Protein 4UAC (pdb70)

Foldseek 3Di:
DADEAEEEEAPLCCDVVLVNLLQVLVVVLCVVCVVHRHDYDYDHDYLDCVLVQCLVDVLPDGQKYKHFLLSQVSCVVSLFFDFDDDPLLVCLVPFFDPLQQVSQADPRTGTWFFWAKDKKFKKFFQVFDDPVQQQEPVSSLVGAAAEFAQLFLLGVVLLLVLQPWDACVLQEHVVVFTGCADPSNLLSLALVLVQLVRPRYDYAHHQGPRVLQCLLVSSHGMGMGADQCPVSSCVRRPVVGIDIAGHHFYAGPNDTTAGAGEMHGITMGGTPSDPCVVSRSSSRSSCRDPVSSVCCCVSRNGAGRGPVCCPVPCNVPDRRSVRSVCSVVPHHRYHRSPNQVQSSVLRNVLSVLCHVPDDVRQHNVCSNVSSVVSSVSRRVVVD

Nearest PDB structures (foldseek):
  4uac-assembly1_A  TM=1.003E+00  e=2.004E-80  Agathobacter rectalis DSM 17629
  5mkb-assembly1_A  TM=8.792E-01  e=3.839E-31  Lacticaseibacillus casei
  1urs-assembly1_A  TM=8.512E-01  e=1.362E-17  Alicyclobacillus acidocaldarius
  8art-assembly2_B  TM=8.041E-01  e=6.869E-17  Streptomyces scabiei
  8art-assembly1_A  TM=8.027E-01  e=1.468E-15  Streptomyces scabiei

B-factor: mean 18.4, std 10.53, range [5.38, 80.54]

Sequence (383 aa):
GKETITVMGPAEDLDDAQGAWLKTECEAFAKANPDFNIEFKYVTSSESSDAKDVVTKDPKAAADVYMFANDQLEPLIKANAIAKLGGDTAEYVKSSNSEAMAATVTYDGDIYAVPYTSSNTWFMYYDKRVFSEDDVKSLDTMLTKGKVSFPFDNGWYLNAFYAANGCTIFGDGTDKAAGYDFSGDKGTAVTNYIVDLFANPNFVMDNNEGSLGLAGLKDGSINAYFNGNWNYDKVKEALGEENVGVAALPTINIGGKDCQLKAFLGSKAIGVNPNCKNQEVAVKLAAFLGSEDAQLAHFKLRGQAPVNKDLATNEEVAADPVAAAMAKVSSSDCSVAQPIIDMSGYWDAATPFGDAFQNGAEGQITKDNAAQKTEDFNTQLNDSLK

CATH classification: 3.40.190.10 (+1 more: 3.40.190.10)

Radius of gyration: 21.04 Å; Cα contacts (8 Å, |Δi|>4): 763; chains: 1; bounding box: 51×55×41 Å

Structure (mmCIF, N/CA/C/O backbone):
data_4UAC
#
_entry.id   4UAC
#
_cell.length_a   99.805
_cell.length_b   110.408
_cell.length_c   38.473
_cell.angle_alpha   90.00
_cell.angle_beta   90.00
_cell.angle_gamma   90.00
#
_symmetry.space_group_name_H-M   'P 21 21 2'
#
loop_
_entity.id
_entity.type
_entity.pdbx_description
1 polymer 'Carbohydrate ABC transporter substrate-binding protein, CUT1 family (TC 3.A.1.1.-)'
2 branched 4,6-dideoxy-4-{[(1S,4R,5S,6S)-4,5,6-trihydroxy-3-(hydroxymethyl)cyclohex-2-en-1-yl]amino}-alpha-D-glucopyranose-(1-4)-alpha-D-glucopyranose-(1-4)-alpha-D-glucopyranose
3 non-polymer DI(HYDROXYETHYL)ETHER
4 non-polymer 1,2-ETHANEDIOL
5 water water
#
loop_
_atom_site.group_PDB
_atom_site.id
_atom_site.type_symbol
_atom_site.label_atom_id
_atom_site.label_alt_id
_atom_site.label_comp_id
_atom_site.label_asym_id
_atom_site.label_entity_id
_atom_site.label_seq_id
_atom_site.pdbx_PDB_ins_code
_atom_site.Cartn_x
_atom_site.Cartn_y
_atom_site.Cartn_z
_atom_site.occupancy
_atom_site.B_iso_or_equiv
_atom_site.auth_seq_id
_atom_site.auth_comp_id
_atom_site.auth_asym_id
_atom_site.auth_atom_id
_atom_site.pdbx_PDB_model_num
ATOM 1 N N . GLY A 1 18 ? 52.319 90.291 39.803 1.00 55.98 40 GLY A N 1
ATOM 2 C CA . GLY A 1 18 ? 51.054 89.796 40.319 1.00 61.86 40 GLY A CA 1
ATOM 3 C C . GLY A 1 18 ? 50.146 89.275 39.218 1.00 33.68 40 GLY A C 1
ATOM 4 O O . GLY A 1 18 ? 49.271 89.988 38.714 1.00 34.19 40 GLY A O 1
ATOM 7 N N . LYS A 1 19 ? 50.361 88.018 38.852 1.00 37.90 41 LYS A N 1
ATOM 8 C CA . LYS A 1 19 ? 49.602 87.395 37.782 1.00 30.23 41 LYS A CA 1
ATOM 9 C C . LYS A 1 19 ? 48.154 87.170 38.175 1.00 31.76 41 LYS A C 1
ATOM 10 O O . LYS A 1 19 ? 47.844 86.810 39.314 1.00 31.38 41 LYS A O 1
ATOM 29 N N . GLU A 1 20 ? 47.264 87.416 37.222 1.00 25.21 42 GLU A N 1
ATOM 30 C CA . GLU A 1 20 ? 45.857 87.087 37.391 1.00 23.37 42 GLU A CA 1
ATOM 31 C C . GLU A 1 20 ? 45.643 85.674 36.896 1.00 18.64 42 GLU A C 1
ATOM 32 O O . GLU A 1 20 ? 46.196 85.291 35.865 1.00 19.63 42 GLU A O 1
ATOM 44 N N . THR A 1 21 ? 44.856 84.898 37.627 1.00 20.15 43 THR A N 1
ATOM 45 C CA . THR A 1 21 ? 44.589 83.519 37.243 1.00 18.67 43 THR A CA 1
ATOM 46 C C . THR A 1 21 ? 43.375 83.464 36.328 1.00 15.25 43 THR A C 1
ATOM 47 O O . THR A 1 21 ? 42.332 84.024 36.637 1.00 18.37 43 THR A O 1
ATOM 58 N N . ILE A 1 22 ? 43.544 82.800 35.188 1.00 14.13 44 ILE A N 1
ATOM 59 C CA . ILE A 1 22 ? 42.432 82.507 34.289 1.00 13.97 44 ILE A CA 1
ATOM 60 C C . ILE A 1 22 ? 42.179 81.015 34.374 1.00 9.13 44 ILE A C 1
ATOM 61 O O . ILE A 1 22 ? 43.076 80.218 34.150 1.00 11.67 44 ILE A O 1
ATOM 77 N N . THR A 1 23 ? 40.951 80.648 34.740 1.00 11.10 45 THR A N 1
ATOM 78 C CA . THR A 1 23 ? 40.590 79.248 34.890 1.00 11.70 45 THR A CA 1
ATOM 79 C C . THR A 1 23 ? 39.876 78.761 33.624 1.00 10.65 45 THR A C 1
ATOM 80 O O . THR A 1 23 ? 38.880 79.347 33.201 1.00 11.10 45 THR A O 1
ATOM 91 N N . VAL A 1 24 ? 40.403 77.687 33.065 1.00 11.14 46 VAL A N 1
ATOM 92 C CA . VAL A 1 24 ? 39.978 77.184 31.753 1.00 10.56 46 VAL A CA 1
ATOM 93 C C . VAL A 1 24 ? 39.554 75.729 31.861 1.00 11.39 46 VAL A C 1
ATOM 94 O O . VAL A 1 24 ? 40.264 74.908 32.449 1.00 12.91 46 VAL A O 1
ATOM 107 N N . MET A 1 25 ? 38.409 75.403 31.270 1.00 10.13 47 MET A N 1
ATOM 108 C CA . MET A 1 25 ? 37.828 74.065 31.358 1.00 10.80 47 MET A CA 1
ATOM 109 C C . MET A 1 25 ? 37.720 73.380 29.990 1.00 11.66 47 MET A C 1
ATOM 110 O O . MET A 1 25 ? 37.181 73.955 29.027 1.00 10.54 47 MET A O 1
ATOM 124 N N . GLY A 1 2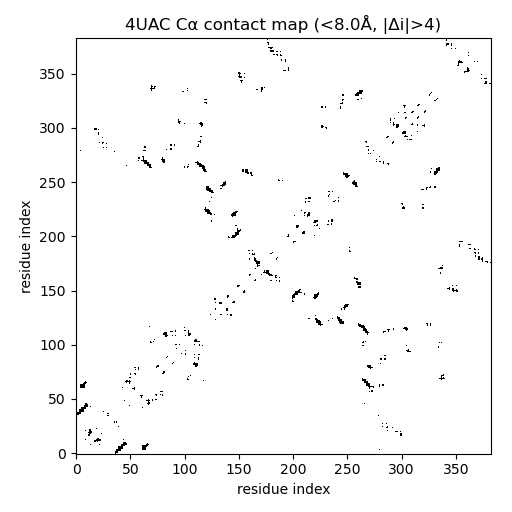6 ? 38.223 72.153 29.928 1.00 10.44 48 GLY A N 1
ATOM 125 C CA . GLY A 1 26 ? 38.167 71.324 28.736 1.00 10.58 48 GLY A CA 1
ATOM 126 C C . GLY A 1 26 ? 38.351 69.858 29.037 1.00 12.77 48 GLY A C 1
ATOM 127 O O . GLY A 1 26 ? 38.582 69.475 30.182 1.00 12.61 48 GLY A O 1
ATOM 131 N N . PRO A 1 27 ? 38.245 69.017 28.020 1.00 8.94 49 PRO A N 1
ATOM 132 C CA . PRO A 1 27 ? 38.230 67.579 28.299 1.00 9.25 49 PRO A CA 1
ATOM 133 C C . PRO A 1 27 ? 39.607 67.022 28.611 1.00 11.06 49 PRO A C 1
ATOM 134 O O . PRO A 1 27 ? 40.615 67.619 28.257 1.00 11.03 49 PRO A O 1
ATOM 145 N N . ALA A 1 28 ? 39.624 65.872 29.284 1.00 11.60 50 ALA A N 1
ATOM 146 C CA . ALA A 1 28 ? 40.861 65.244 29.736 1.00 12.72 50 ALA A CA 1
ATOM 147 C C . ALA A 1 28 ? 41.887 65.112 28.619 1.00 12.04 50 ALA A C 1
ATOM 148 O O . ALA A 1 28 ? 43.086 65.358 28.834 1.00 13.51 50 ALA A O 1
ATOM 155 N N . GLU A 1 29 ? 41.417 64.740 27.431 1.00 13.26 51 GLU A N 1
ATOM 156 C CA . GLU A 1 29 ? 42.300 64.513 26.297 1.00 12.13 51 GLU A CA 1
ATOM 157 C C . GLU A 1 29 ? 43.056 65.774 25.881 1.00 15.67 51 GLU A C 1
ATOM 158 O O . GLU A 1 29 ? 44.161 65.683 25.369 1.00 13.39 51 GLU A O 1
ATOM 170 N N . ASP A 1 30 ? 42.470 66.943 26.102 1.00 11.02 52 ASP A N 1
ATOM 171 C CA . ASP A 1 30 ? 43.120 68.208 25.750 1.00 9.96 52 ASP A CA 1
ATOM 172 C C . ASP A 1 30 ? 44.072 68.675 26.846 1.00 11.39 52 ASP A C 1
ATOM 173 O O . ASP A 1 30 ? 44.788 69.661 26.664 1.00 11.92 52 ASP A O 1
ATOM 182 N N . LEU A 1 31 ? 44.066 67.970 27.976 1.00 15.08 53 LEU A N 1
ATOM 183 C CA . LEU A 1 31 ? 44.933 68.308 29.106 1.00 14.23 53 LEU A CA 1
ATOM 184 C C . LEU A 1 31 ? 45.980 67.220 29.345 1.00 15.20 53 LEU A C 1
ATOM 185 O O . LEU A 1 31 ? 46.783 67.335 30.270 1.00 18.95 53 LEU A O 1
ATOM 201 N N . ASP A 1 32 ? 45.983 66.207 28.492 1.00 15.04 54 ASP A N 1
ATOM 202 C CA . ASP A 1 32 ? 46.848 65.027 28.649 1.00 14.78 54 ASP A CA 1
ATOM 203 C C . ASP A 1 32 ? 48.165 65.237 27.903 1.00 15.15 54 ASP A C 1
ATOM 204 O O . ASP A 1 32 ? 48.178 65.360 26.675 1.00 17.59 54 ASP A O 1
ATOM 213 N N . ASP A 1 33 ? 49.279 65.269 28.636 1.00 20.50 55 ASP A N 1
ATOM 214 C CA . ASP A 1 33 ? 50.578 65.471 27.994 1.00 22.23 55 ASP A CA 1
ATOM 215 C C . ASP A 1 33 ? 50.853 64.422 26.930 1.00 21.30 55 ASP A C 1
ATOM 216 O O . ASP A 1 33 ? 51.530 64.689 25.932 1.00 22.92 55 ASP A O 1
ATOM 225 N N . ALA A 1 34 ? 50.329 63.219 27.134 1.00 18.40 56 ALA A N 1
ATOM 226 C CA . ALA A 1 34 ? 50.562 62.139 26.201 1.00 23.62 56 ALA A CA 1
ATOM 227 C C . ALA A 1 34 ? 49.922 62.425 24.855 1.00 24.60 56 ALA A C 1
ATOM 228 O O . ALA A 1 34 ? 50.298 61.831 23.863 1.00 27.45 56 ALA A O 1
ATOM 235 N N . GLN A 1 35 ? 48.955 63.345 24.837 1.00 19.06 57 GLN A N 1
ATOM 236 C CA . GLN A 1 35 ? 48.278 63.750 23.607 1.00 24.43 57 GLN A CA 1
ATOM 237 C C . GLN A 1 35 ? 48.610 65.203 23.249 1.00 18.30 57 GLN A C 1
ATOM 238 O O . GLN A 1 35 ? 47.887 65.848 22.480 1.00 16.92 57 GLN A O 1
ATOM 252 N N . GLY A 1 36 ? 49.717 65.702 23.784 1.00 18.70 58 GLY A N 1
ATOM 253 C CA . GLY A 1 36 ? 50.208 67.036 23.467 1.00 18.17 58 GLY A CA 1
ATOM 254 C C . GLY A 1 36 ? 49.568 68.167 24.258 1.00 15.40 58 GLY A C 1
ATOM 255 O O . GLY A 1 36 ? 49.885 69.340 24.023 1.00 16.61 58 GLY A O 1
ATOM 259 N N . ALA A 1 37 ? 48.685 67.799 25.193 1.00 12.84 59 ALA A N 1
ATOM 260 C CA . ALA A 1 37 ? 47.947 68.723 26.048 1.00 13.19 59 ALA A CA 1
ATOM 261 C C . ALA A 1 37 ? 47.593 70.006 25.310 1.00 10.13 59 ALA A C 1
ATOM 262 O O . ALA A 1 37 ? 48.019 71.105 25.684 1.00 12.89 59 ALA A O 1
ATOM 269 N N . TRP A 1 38 ? 46.811 69.834 24.256 1.00 13.06 60 TRP A N 1
ATOM 270 C CA . TRP A 1 38 ? 46.440 70.934 23.380 1.00 12.22 60 TRP A CA 1
ATOM 271 C C . TRP A 1 38 ? 45.981 72.185 24.103 1.00 10.17 60 TRP A C 1
ATOM 272 O O . TRP A 1 38 ? 46.373 73.296 23.753 1.00 11.77 60 TRP A O 1
ATOM 293 N N . LEU A 1 39 ? 45.118 72.022 25.098 1.00 10.83 61 LEU A N 1
ATOM 294 C CA . LEU A 1 39 ? 44.528 73.193 25.7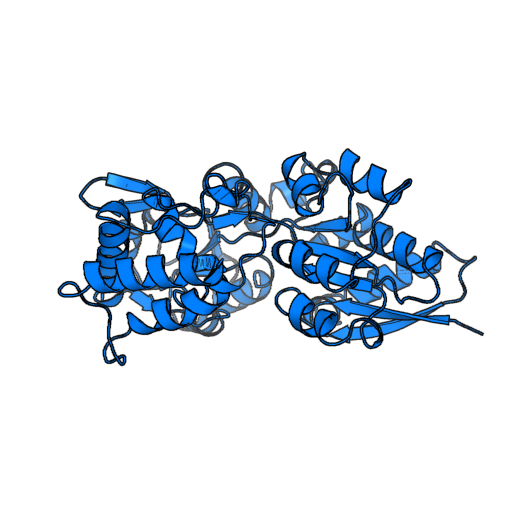27 1.00 9.65 61 LEU A CA 1
ATOM 295 C C . LEU A 1 39 ? 45.570 73.994 26.504 1.00 11.28 61 LEU A C 1
ATOM 296 O O . LEU A 1 39 ? 45.582 75.219 26.446 1.00 10.95 61 LEU A O 1
ATOM 312 N N . LYS A 1 40 ? 46.451 73.307 27.221 1.00 13.77 62 LYS A N 1
ATOM 313 C CA . LYS A 1 40 ? 47.541 73.977 27.933 1.00 11.25 62 LYS A CA 1
ATOM 314 C C . LYS A 1 40 ? 48.498 74.635 26.936 1.00 10.87 62 LYS A C 1
ATOM 315 O O . LYS A 1 40 ? 48.901 75.799 27.107 1.00 12.13 62 LYS A O 1
ATOM 334 N N . THR A 1 41 ? 48.838 73.881 25.907 1.00 11.73 63 THR A N 1
ATOM 335 C CA . THR A 1 41 ? 49.745 74.343 24.848 1.00 11.85 63 THR A CA 1
ATOM 336 C C . THR A 1 41 ? 49.221 75.634 24.225 1.00 12.94 63 THR A C 1
ATOM 337 O O . THR A 1 41 ? 49.968 76.614 24.076 1.00 13.61 63 THR A O 1
ATOM 348 N N . GLU A 1 42 ? 47.930 75.667 23.905 1.00 11.49 64 GLU A N 1
ATOM 349 C CA . GLU A 1 42 ? 47.374 76.858 23.290 1.00 8.68 64 GLU A CA 1
ATOM 350 C C . GLU A 1 42 ? 47.209 78.023 24.287 1.00 10.80 64 GLU A C 1
ATOM 351 O O . GLU A 1 42 ? 47.421 79.182 23.916 1.00 12.86 64 GLU A O 1
ATOM 363 N N . CYS A 1 43 ? 46.860 77.737 25.547 1.00 11.21 65 CYS A N 1
ATOM 364 C CA . CYS A 1 43 ? 46.814 78.802 26.538 1.00 11.01 65 CYS A CA 1
ATOM 365 C C . CYS A 1 43 ? 48.199 79.444 26.699 1.00 10.37 65 CYS A C 1
ATOM 366 O O . CYS A 1 43 ? 48.305 80.669 26.782 1.00 12.47 65 CYS A O 1
ATOM 374 N N . GLU A 1 44 ? 49.245 78.624 26.716 1.00 14.30 66 GLU A N 1
ATOM 375 C CA . GLU A 1 44 ? 50.598 79.165 26.856 1.00 14.13 66 GLU A CA 1
ATOM 376 C C . GLU A 1 44 ? 50.980 79.985 25.630 1.00 16.02 66 GLU A C 1
ATOM 377 O O . GLU A 1 44 ? 51.588 81.057 25.752 1.00 15.41 66 GLU A O 1
ATOM 389 N N . ALA A 1 45 ? 50.616 79.497 24.453 1.00 12.26 67 ALA A N 1
ATOM 390 C CA . ALA A 1 45 ? 50.862 80.258 23.218 1.00 14.15 67 ALA A CA 1
ATOM 391 C C . ALA A 1 45 ? 50.146 81.609 23.243 1.00 16.64 67 ALA A C 1
ATOM 392 O O . ALA A 1 45 ? 50.690 82.639 22.834 1.00 13.53 67 ALA A O 1
ATOM 399 N N . PHE A 1 46 ? 48.904 81.608 23.717 1.00 14.38 68 PHE A N 1
ATOM 400 C CA . PHE A 1 46 ? 48.155 82.841 23.892 1.00 11.40 68 PHE A CA 1
ATOM 401 C C . PHE A 1 46 ? 48.887 83.830 24.792 1.00 11.36 68 PHE A C 1
ATOM 402 O O . PHE A 1 46 ? 49.031 85.005 24.459 1.00 14.10 68 PHE A O 1
ATOM 419 N N . ALA A 1 47 ? 49.375 83.344 25.926 1.00 12.10 69 ALA A N 1
ATOM 420 C CA . ALA A 1 47 ? 50.079 84.217 26.855 1.00 13.55 69 ALA A CA 1
ATOM 421 C C . ALA A 1 47 ? 51.326 84.797 26.194 1.00 13.63 69 ALA A C 1
ATOM 422 O O . ALA A 1 47 ? 51.600 86.001 26.335 1.00 15.19 69 ALA A O 1
ATOM 429 N N . LYS A 1 48 ? 52.044 83.964 25.445 1.00 13.55 70 LYS A N 1
ATOM 430 C CA . LYS A 1 48 ? 53.296 84.400 24.811 1.00 13.01 70 LYS A CA 1
ATOM 431 C C . LYS A 1 48 ? 53.026 85.476 23.774 1.00 14.33 70 LYS A C 1
ATOM 432 O O . LYS A 1 48 ? 53.818 86.416 23.597 1.00 14.84 70 LYS A O 1
ATOM 451 N N . ALA A 1 49 ? 51.894 85.354 23.096 1.00 13.44 71 ALA A N 1
ATOM 452 C CA . ALA A 1 49 ? 51.487 86.332 22.089 1.00 12.27 71 ALA A CA 1
ATOM 453 C C . ALA A 1 49 ? 50.934 87.635 22.647 1.00 14.34 71 ALA A C 1
ATOM 454 O O . ALA A 1 49 ? 50.766 88.609 21.900 1.00 16.74 71 ALA A O 1
ATOM 461 N N . ASN A 1 50 ? 50.638 87.655 23.948 1.00 14.89 72 ASN A N 1
ATOM 462 C CA . ASN A 1 50 ? 50.024 88.794 24.607 1.00 13.66 72 ASN A CA 1
ATOM 463 C C . ASN A 1 50 ? 50.792 89.196 25.864 1.00 15.58 72 ASN A C 1
ATOM 464 O O . ASN A 1 50 ? 50.315 89.064 26.975 1.00 14.87 72 ASN A O 1
ATOM 475 N N . PRO A 1 51 ? 52.012 89.705 25.678 1.00 13.99 73 PRO A N 1
ATOM 476 C CA . PRO A 1 51 ? 52.849 90.082 26.823 1.00 17.00 73 PRO A CA 1
ATOM 477 C C . PRO A 1 51 ? 52.249 91.178 27.705 1.00 15.74 73 PRO A C 1
ATOM 478 O O . PRO A 1 51 ? 52.657 91.318 28.858 1.00 19.13 73 PRO A O 1
ATOM 489 N N . ASP A 1 52 ? 51.300 91.936 27.179 1.00 17.28 74 ASP A N 1
ATOM 490 C CA . ASP A 1 52 ? 50.641 92.975 27.963 1.00 17.58 74 ASP A CA 1
ATOM 491 C C . ASP A 1 52 ? 49.756 92.385 29.043 1.00 19.26 74 ASP A C 1
ATOM 492 O O . ASP A 1 52 ? 49.391 93.073 30.000 1.00 23.42 74 ASP A O 1
ATOM 501 N N . PHE A 1 53 ? 49.391 91.117 28.883 1.00 17.05 75 PHE A N 1
ATOM 502 C CA . PHE A 1 53 ? 48.629 90.416 29.906 1.00 20.35 75 PHE A CA 1
ATOM 503 C C . PHE A 1 53 ? 49.566 89.726 30.892 1.00 23.00 75 PHE A C 1
ATOM 504 O O . PHE A 1 53 ? 50.545 89.082 30.511 1.00 25.17 75 PHE A O 1
ATOM 521 N N . ASN A 1 54 ? 49.250 89.869 32.169 1.00 19.50 76 ASN A N 1
ATOM 522 C CA . ASN A 1 54 ? 50.007 89.227 33.223 1.00 20.59 76 ASN A CA 1
ATOM 523 C C . ASN A 1 54 ? 49.133 88.147 33.832 1.00 19.12 76 ASN A C 1
ATOM 524 O O . ASN A 1 54 ? 48.419 88.381 34.811 1.00 22.15 76 ASN A O 1
ATOM 535 N N . ILE A 1 55 ? 49.180 86.966 33.229 1.00 21.12 77 ILE A N 1
ATOM 536 C CA . ILE A 1 55 ? 48.231 85.910 33.570 1.00 21.63 77 ILE A CA 1
ATOM 537 C C . ILE A 1 55 ? 48.903 84.576 33.781 1.00 18.21 77 ILE A C 1
ATOM 538 O O . ILE A 1 55 ? 50.005 84.321 33.282 1.00 21.94 77 ILE A O 1
ATOM 554 N N . GLU A 1 56 ? 48.228 83.716 34.533 1.00 15.74 78 GLU A N 1
ATOM 555 C CA . GLU A 1 56 ? 48.585 82.318 34.575 1.00 21.20 78 GLU A CA 1
ATOM 556 C C . GLU A 1 56 ? 47.290 81.542 34.479 1.00 14.87 78 GLU A C 1
ATOM 557 O O . GLU A 1 56 ? 46.208 82.124 34.586 1.00 20.37 78 GLU A O 1
ATOM 569 N N . PHE A 1 57 ? 47.421 80.242 34.297 1.00 14.25 79 PHE A N 1
ATOM 570 C CA . PHE A 1 57 ? 46.279 79.377 34.022 1.00 13.68 79 PHE A CA 1
ATOM 571 C C . PHE A 1 57 ? 46.090 78.291 35.043 1.00 15.98 79 PHE A C 1
ATOM 572 O O . PHE A 1 57 ? 47.059 77.700 35.532 1.00 17.65 79 PHE A O 1
ATOM 589 N N . LYS A 1 58 ? 44.825 78.012 35.347 1.00 14.28 80 LYS A N 1
ATOM 590 C CA . LYS A 1 58 ? 44.445 76.822 36.093 1.00 16.41 80 LYS A CA 1
ATOM 591 C C . LYS A 1 58 ? 43.431 76.099 35.232 1.00 16.73 80 LYS A C 1
ATOM 592 O O . LYS A 1 58 ? 42.640 76.746 34.550 1.00 15.32 80 LYS A O 1
ATOM 611 N N . TYR A 1 59 ? 43.458 74.777 35.277 1.00 16.13 81 TYR A N 1
ATOM 612 C CA . TYR A 1 59 ? 42.647 73.962 34.386 1.00 12.53 81 TYR A CA 1
ATOM 613 C C . TYR A 1 59 ? 41.654 73.078 35.116 1.00 20.10 81 TYR A C 1
ATOM 614 O O . TYR A 1 59 ? 41.994 72.433 36.101 1.00 18.74 81 TYR A O 1
ATOM 632 N N . VAL A 1 60 ? 40.427 73.036 34.605 1.00 15.65 82 VAL A N 1
ATOM 633 C CA . VAL A 1 60 ? 39.392 72.162 35.142 1.00 13.87 82 VAL A CA 1
ATOM 634 C C . VAL A 1 60 ? 38.977 71.147 34.080 1.00 16.52 82 VAL A C 1
ATOM 635 O O . VAL A 1 60 ? 38.501 71.519 33.008 1.00 12.85 82 VAL A O 1
ATOM 648 N N . THR A 1 61 ? 39.164 69.866 34.382 1.00 30.00 83 THR A N 1
ATOM 649 C CA . THR A 1 61 ? 38.871 68.801 33.427 1.00 30.00 83 THR A CA 1
ATOM 650 C C . THR A 1 61 ? 37.391 68.426 33.398 1.00 30.00 83 THR A C 1
ATOM 651 O O . THR A 1 61 ? 36.823 68.016 34.411 1.00 30.00 83 THR A O 1
ATOM 655 N N . SER A 1 62 ? 36.775 68.567 32.228 1.00 11.73 84 SER A N 1
ATOM 656 C CA . SER A 1 62 ? 35.380 68.208 32.047 1.00 11.97 84 SER A CA 1
ATOM 657 C C . SER A 1 62 ? 35.081 68.015 30.573 1.00 12.34 84 SER A C 1
ATOM 658 O O . SER A 1 62 ? 35.510 68.814 29.739 1.00 10.38 84 SER A O 1
ATOM 666 N N . SER A 1 63 ? 34.368 66.944 30.250 1.00 11.71 85 SER A N 1
ATOM 667 C CA . SER A 1 63 ? 33.898 66.709 28.894 1.00 11.35 85 SER A CA 1
ATOM 668 C C . SER A 1 63 ? 33.011 67.846 28.429 1.00 9.44 85 SER A C 1
ATOM 669 O O . SER A 1 63 ? 32.198 68.363 29.192 1.00 9.30 85 SER A O 1
ATOM 677 N N . GLU A 1 64 ? 33.122 68.204 27.155 1.00 10.27 86 GLU A N 1
ATOM 678 C CA . GLU A 1 64 ? 32.175 69.154 26.584 1.00 9.62 86 GLU A CA 1
ATOM 679 C C . GLU A 1 64 ? 30.705 68.718 26.744 1.00 8.44 86 GLU A C 1
ATOM 680 O O . GLU A 1 64 ? 29.805 69.569 26.773 1.00 9.75 86 GLU A O 1
ATOM 692 N N . SER A 1 65 ? 30.465 67.413 26.816 1.00 9.43 87 SER A N 1
ATOM 693 C CA A SER A 1 65 ? 29.127 66.848 26.975 0.31 10.17 87 SER A CA 1
ATOM 694 C CA B SER A 1 65 ? 29.112 66.885 26.958 0.69 10.16 87 SER A CA 1
ATOM 695 C C . SER A 1 65 ? 28.492 67.215 28.310 1.00 10.02 87 SER A C 1
ATOM 696 O O . SER A 1 65 ? 27.279 67.248 28.438 1.00 10.98 87 SER A O 1
ATOM 711 N N . ASP A 1 66 ? 29.344 67.488 29.290 1.00 9.92 88 ASP A N 1
ATOM 712 C CA . ASP A 1 66 ? 28.945 67.753 30.673 1.00 9.98 88 ASP A CA 1
ATOM 713 C C . ASP A 1 66 ? 29.017 69.236 31.034 1.00 13.35 88 ASP A C 1
ATOM 714 O O . ASP A 1 66 ? 28.678 69.618 32.149 1.00 11.81 88 ASP A O 1
ATOM 723 N N . ALA A 1 67 ? 29.452 70.086 30.104 1.00 13.43 89 ALA A N 1
ATOM 724 C CA . ALA A 1 67 ? 29.695 71.485 30.445 1.00 14.14 89 ALA A CA 1
ATOM 725 C C . ALA A 1 67 ? 28.477 72.234 30.957 1.00 15.71 89 ALA A C 1
ATOM 726 O O . ALA A 1 67 ? 28.594 73.008 31.909 1.00 18.54 89 ALA A O 1
ATOM 733 N N . LYS A 1 68 ? 27.315 72.019 30.360 1.00 13.63 90 LYS A N 1
ATOM 734 C CA . LYS A 1 68 ? 26.088 72.653 30.811 1.00 18.05 90 LYS A CA 1
ATOM 735 C C . LYS A 1 68 ? 25.858 72.348 32.286 1.00 18.35 90 LYS A C 1
ATOM 736 O O . LYS A 1 68 ? 25.589 73.260 33.075 1.00 17.65 90 LYS A O 1
ATOM 755 N N . ASP A 1 69 ? 25.948 71.075 32.650 1.00 16.43 91 ASP A N 1
ATOM 756 C CA . ASP A 1 69 ? 25.691 70.662 34.026 1.00 16.83 91 ASP A CA 1
ATOM 757 C C . ASP A 1 69 ? 26.673 71.332 34.997 1.00 14.93 91 ASP A C 1
ATOM 758 O O . ASP A 1 69 ? 26.286 71.849 36.056 1.00 16.13 91 ASP A O 1
ATOM 767 N N . VAL A 1 70 ? 27.942 71.330 34.630 1.00 10.45 92 VAL A N 1
ATOM 768 C CA . VAL A 1 70 ? 28.979 71.893 35.488 1.00 11.04 92 VAL A CA 1
ATOM 769 C C . VAL A 1 70 ? 28.800 73.399 35.643 1.00 16.64 92 VAL A C 1
ATOM 770 O O . VAL A 1 70 ? 28.845 73.933 36.751 1.00 16.59 92 VAL A O 1
ATOM 783 N N . VAL A 1 71 ? 28.602 74.118 34.566 1.00 12.99 93 VAL A N 1
ATOM 784 C CA . VAL A 1 71 ? 28.508 75.541 34.632 1.00 11.36 93 VAL A CA 1
ATOM 785 C C . VAL A 1 71 ? 27.164 76.081 35.182 1.00 15.71 93 VAL A C 1
ATOM 786 O O . VAL A 1 71 ? 27.160 76.955 35.992 1.00 16.22 93 VAL A O 1
ATOM 799 N N . THR A 1 72 ? 26.051 75.582 34.676 1.00 30.00 94 THR A N 1
ATOM 800 C CA . THR A 1 72 ? 24.767 76.154 35.026 1.00 30.00 94 THR A CA 1
ATOM 801 C C . THR A 1 72 ? 24.403 75.940 36.493 1.00 30.00 94 THR A C 1
ATOM 802 O O . THR A 1 72 ? 23.658 76.672 37.038 1.00 30.00 94 THR A O 1
ATOM 806 N N . LYS A 1 73 ? 24.963 74.925 37.078 1.00 18.24 95 LYS A N 1
ATOM 807 C CA . LYS A 1 73 ? 24.710 74.673 38.497 1.00 24.91 95 LYS A CA 1
ATOM 808 C C . LYS A 1 73 ? 25.055 75.912 39.334 1.00 24.37 95 LYS A C 1
ATOM 809 O O . LYS A 1 73 ? 24.379 76.225 40.310 1.00 22.36 95 LYS A O 1
ATOM 828 N N . ASP A 1 74 ? 26.087 76.635 38.909 1.00 19.81 96 ASP A N 1
ATOM 829 C CA . ASP A 1 74 ? 26.615 77.775 39.651 1.00 17.54 96 ASP A CA 1
ATOM 830 C C . ASP A 1 74 ? 27.625 78.491 38.779 1.00 13.36 96 ASP A C 1
ATOM 831 O O . ASP A 1 74 ? 28.802 78.204 38.847 1.00 14.27 96 ASP A O 1
ATOM 840 N N . PRO A 1 75 ? 27.156 79.408 37.929 1.00 12.52 97 PRO A N 1
ATOM 841 C CA . PRO A 1 75 ? 28.132 79.983 36.989 1.00 12.42 97 PRO A CA 1
ATOM 842 C C . PRO A 1 75 ? 29.285 80.755 37.645 1.00 13.40 97 PRO A C 1
ATOM 843 O O . PRO A 1 75 ? 30.423 80.716 37.194 1.00 15.05 97 PRO A O 1
ATOM 854 N N . LYS A 1 76 ? 28.990 81.428 38.745 1.00 14.30 98 LYS A N 1
ATOM 855 C CA . LYS A 1 76 ? 30.016 82.198 39.417 1.00 13.13 98 LYS A CA 1
ATOM 856 C C . LYS A 1 76 ? 31.119 81.305 39.976 1.00 13.31 98 LYS A C 1
ATOM 857 O O . LYS A 1 76 ? 32.251 81.747 40.158 1.00 17.74 98 LYS A O 1
ATOM 876 N N . ALA A 1 77 ? 30.804 80.042 40.229 1.00 13.30 99 ALA A N 1
ATOM 877 C CA . ALA A 1 77 ? 31.785 79.082 40.737 1.00 16.02 99 ALA A CA 1
ATOM 878 C C . ALA A 1 77 ? 32.570 78.385 39.629 1.00 20.66 99 ALA A C 1
ATOM 879 O O . ALA A 1 77 ? 33.514 77.631 39.891 1.00 19.57 99 ALA A O 1
ATOM 886 N N . ALA A 1 78 ? 32.171 78.631 38.386 1.00 14.02 100 ALA A N 1
ATOM 887 C CA . ALA A 1 78 ? 32.695 77.888 37.251 1.00 13.65 100 ALA A CA 1
ATOM 888 C C . ALA A 1 78 ? 33.876 78.571 36.575 1.00 15.98 100 ALA A C 1
ATOM 889 O O . ALA A 1 78 ? 34.164 79.729 36.828 1.00 14.72 100 ALA A O 1
ATOM 896 N N . ALA A 1 79 ? 34.539 77.824 35.705 1.00 11.04 101 ALA A N 1
ATOM 897 C CA . ALA A 1 79 ? 35.692 78.327 34.952 1.00 12.60 101 ALA A CA 1
ATOM 898 C C . ALA A 1 79 ? 35.367 79.587 34.156 1.00 10.64 101 ALA A C 1
ATOM 899 O O . ALA A 1 79 ? 34.223 79.833 33.784 1.00 10.51 101 ALA A O 1
ATOM 906 N N . ASP A 1 80 ? 36.394 80.398 33.922 1.00 10.14 102 ASP A N 1
ATOM 907 C CA . ASP A 1 80 ? 36.265 81.652 33.190 1.00 9.62 102 ASP A CA 1
ATOM 908 C C . ASP A 1 80 ? 36.024 81.440 31.698 1.00 9.39 102 ASP A C 1
ATOM 909 O O . ASP A 1 80 ? 35.333 82.220 31.049 1.00 10.66 102 ASP A O 1
ATOM 918 N N . VAL A 1 81 ? 36.670 80.412 31.187 1.00 9.14 103 VAL A N 1
ATOM 919 C CA . VAL A 1 81 ? 36.630 80.059 29.767 1.00 9.58 103 VAL A CA 1
ATOM 920 C C . VAL A 1 81 ? 36.429 78.544 29.673 1.00 9.77 103 VAL A C 1
ATOM 921 O O . VAL A 1 81 ? 37.115 77.786 30.351 1.00 11.89 103 VAL A O 1
ATOM 934 N N . TYR A 1 82 ? 35.492 78.089 28.841 1.00 7.46 104 TYR A N 1
ATOM 935 C CA . TYR A 1 82 ? 35.186 76.663 28.813 1.00 7.37 104 TYR A CA 1
ATOM 936 C C . TYR A 1 82 ? 34.762 76.128 27.447 1.00 8.38 104 TYR A C 1
ATOM 937 O O . TYR A 1 82 ? 34.235 76.856 26.597 1.00 8.41 104 TYR A O 1
ATOM 955 N N . MET A 1 83 ? 35.020 74.841 27.263 1.00 8.40 105 MET A N 1
ATOM 956 C CA . MET A 1 83 ? 34.718 74.135 26.030 1.00 7.55 105 MET A CA 1
ATOM 957 C C . MET A 1 83 ? 33.423 73.346 26.186 1.00 8.42 105 MET A C 1
ATOM 958 O O . MET A 1 83 ? 33.308 72.517 27.103 1.00 10.86 105 MET A O 1
ATOM 972 N N . PHE A 1 84 ? 32.458 73.574 25.286 1.00 6.44 106 PHE A N 1
ATOM 973 C CA . PHE A 1 84 ? 31.136 72.996 25.432 1.00 5.38 106 PHE A CA 1
ATOM 974 C C . PHE A 1 84 ? 30.551 72.582 24.086 1.00 7.16 106 PHE A C 1
ATOM 975 O O . PHE A 1 84 ? 31.068 72.962 23.043 1.00 8.92 106 PHE A O 1
ATOM 992 N N . ALA A 1 85 ? 29.461 71.828 24.129 1.00 6.04 107 ALA A N 1
ATOM 993 C CA . ALA A 1 85 ? 28.727 71.412 22.930 1.00 7.19 107 ALA A CA 1
ATOM 994 C C . ALA A 1 85 ? 27.566 72.348 22.685 1.00 8.23 107 ALA A C 1
ATOM 995 O O . ALA A 1 85 ? 26.843 72.706 23.592 1.00 8.08 107 ALA A O 1
ATOM 1002 N N . ASN A 1 86 ? 27.365 72.753 21.442 1.00 7.88 108 ASN A N 1
ATOM 1003 C CA . ASN A 1 86 ? 26.521 73.899 21.191 1.00 6.57 108 ASN A CA 1
ATOM 1004 C C . ASN A 1 86 ? 25.041 73.753 21.553 1.00 8.01 108 ASN A C 1
ATOM 1005 O O . ASN A 1 86 ? 24.363 74.764 21.720 1.00 9.85 108 ASN A O 1
ATOM 1016 N N . ASP A 1 87 ? 24.541 72.525 21.661 1.00 8.74 109 ASP A N 1
ATOM 1017 C CA . ASP A 1 87 ? 23.147 72.313 22.049 1.00 9.75 109 ASP A CA 1
ATOM 1018 C C . ASP A 1 87 ? 22.896 72.817 23.457 1.00 8.29 109 ASP A C 1
ATOM 1019 O O . ASP A 1 87 ? 21.741 72.975 23.888 1.00 9.30 109 ASP A O 1
ATOM 1028 N N . GLN A 1 88 ? 23.979 73.063 24.185 1.00 6.52 110 GLN A N 1
ATOM 1029 C CA . GLN A 1 88 ? 23.881 73.597 25.550 1.00 6.51 110 GLN A CA 1
ATOM 1030 C C . GLN A 1 88 ? 23.692 75.103 25.607 1.00 10.60 110 GLN A C 1
ATOM 1031 O O . GLN A 1 88 ? 23.530 75.676 26.688 1.00 9.10 110 GLN A O 1
ATOM 1045 N N . LEU A 1 89 ? 23.635 75.747 24.453 1.00 8.47 111 LEU A N 1
ATOM 1046 C CA . LEU A 1 89 ? 23.662 77.194 24.388 1.00 8.16 111 LEU A CA 1
ATOM 1047 C C . LEU A 1 89 ? 22.477 77.855 25.080 1.00 9.66 111 LEU A C 1
ATOM 1048 O O . LEU A 1 89 ? 22.676 78.750 25.897 1.00 10.00 111 LEU A O 1
ATOM 1064 N N . GLU A 1 90 ? 21.248 77.431 24.801 1.00 11.81 112 GLU A N 1
ATOM 1065 C CA . GLU A 1 90 ? 20.124 78.129 25.410 1.00 8.63 112 GLU A CA 1
ATOM 1066 C C . GLU A 1 90 ? 20.125 77.972 26.944 1.00 9.50 112 GLU A C 1
ATOM 1067 O O . GLU A 1 90 ? 19.958 78.975 27.643 1.00 10.87 112 GLU A O 1
ATOM 1079 N N . PRO A 1 91 ? 20.349 76.759 27.475 1.00 9.27 113 PRO A N 1
ATOM 1080 C CA . PRO A 1 91 ? 20.446 76.654 28.937 1.00 13.46 113 PRO A CA 1
ATOM 1081 C C . PRO A 1 91 ? 21.550 77.532 29.521 1.00 13.04 113 PRO A C 1
ATOM 1082 O O . PRO A 1 91 ? 21.380 78.143 30.585 1.00 12.24 113 PRO A O 1
ATOM 1093 N N . LEU A 1 92 ? 22.681 77.624 28.838 1.00 10.15 114 LEU A N 1
ATOM 1094 C CA . LEU A 1 92 ? 23.746 78.472 29.333 1.00 9.19 114 LEU A CA 1
ATOM 1095 C C . LEU A 1 92 ? 23.287 79.938 29.334 1.00 10.11 114 LEU A C 1
ATOM 1096 O O . LEU A 1 92 ? 23.557 80.678 30.282 1.00 11.10 114 LEU A O 1
ATOM 1112 N N . ILE A 1 93 ? 22.622 80.386 28.275 1.00 10.12 115 ILE A N 1
ATOM 1113 C CA . ILE A 1 93 ? 22.146 81.767 28.209 1.00 11.19 115 ILE A CA 1
ATOM 1114 C C . ILE A 1 93 ? 21.132 82.040 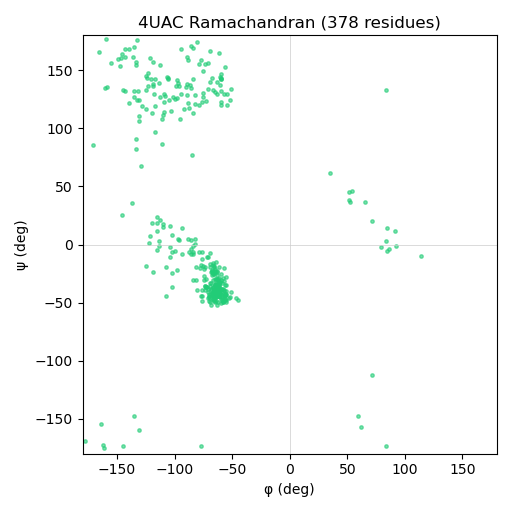29.321 1.00 11.82 115 ILE A C 1
ATOM 1115 O O . ILE A 1 93 ? 21.207 83.060 30.022 1.00 12.84 115 ILE A O 1
ATOM 1131 N N . LYS A 1 94 ? 20.205 81.119 29.529 1.00 11.87 116 LYS A N 1
ATOM 1132 C CA . LYS A 1 94 ? 19.152 81.367 30.518 1.00 14.71 116 LYS A CA 1
ATOM 1133 C C . LYS A 1 94 ? 19.717 81.375 31.943 1.00 16.02 116 LYS A C 1
ATOM 1134 O O . LYS A 1 94 ? 19.151 82.025 32.838 1.00 17.73 116 LYS A O 1
ATOM 1153 N N . ALA A 1 95 ? 20.859 80.719 32.130 1.00 12.41 117 ALA A N 1
ATOM 1154 C CA . ALA A 1 95 ? 21.583 80.736 33.399 1.00 12.13 117 ALA A CA 1
ATOM 1155 C C . ALA A 1 95 ? 22.533 81.932 33.534 1.00 10.82 117 ALA A C 1
ATOM 1156 O O . ALA A 1 95 ? 23.251 82.029 34.544 1.00 14.06 117 ALA A O 1
ATOM 1163 N N . ASN A 1 96 ? 22.536 82.837 32.553 1.00 11.13 118 ASN A N 1
ATOM 1164 C CA . ASN A 1 96 ? 23.512 83.937 32.532 1.00 11.87 118 ASN A CA 1
ATOM 1165 C C . ASN A 1 96 ? 24.939 83.429 32.696 1.00 13.23 118 ASN A C 1
ATOM 1166 O O . ASN A 1 96 ? 25.746 84.005 33.438 1.00 12.98 118 ASN A O 1
ATOM 1177 N N . ALA A 1 97 ? 25.261 82.366 31.955 1.00 13.00 119 ALA A N 1
ATOM 1178 C CA . ALA A 1 97 ? 26.497 81.621 32.142 1.00 11.59 119 ALA A CA 1
ATOM 1179 C C . ALA A 1 97 ? 27.445 81.742 30.952 1.00 8.64 119 ALA A C 1
ATOM 1180 O O . ALA A 1 97 ? 28.529 81.162 30.985 1.00 10.84 119 ALA A O 1
ATOM 1187 N N . ILE A 1 98 ? 27.016 82.468 29.917 1.00 10.05 120 ILE A N 1
ATOM 1188 C CA . ILE A 1 98 ? 27.823 82.624 28.711 1.00 10.11 120 ILE A CA 1
ATOM 1189 C C . ILE A 1 98 ? 27.663 84.036 28.160 1.00 9.25 120 ILE A C 1
ATOM 1190 O O . ILE A 1 98 ? 26.567 84.577 28.036 1.00 12.48 120 ILE A O 1
ATOM 1206 N N . ALA A 1 99 ? 28.801 84.652 27.856 1.00 10.85 121 ALA A N 1
ATOM 1207 C CA . ALA A 1 99 ? 28.839 86.048 27.441 1.00 11.16 121 ALA A CA 1
ATOM 1208 C C . ALA A 1 99 ? 28.617 86.189 25.940 1.00 10.50 121 ALA A C 1
ATOM 1209 O O . ALA A 1 99 ? 29.181 85.433 25.149 1.00 9.59 121 ALA A O 1
ATOM 1216 N N . LYS A 1 100 ? 27.814 87.166 25.552 1.00 10.62 122 LYS A N 1
ATOM 1217 C CA . LYS A 1 100 ? 27.741 87.583 24.155 1.00 10.94 122 LYS A CA 1
ATOM 1218 C C . LYS A 1 100 ? 29.107 88.043 23.707 1.00 11.82 122 LYS A C 1
ATOM 1219 O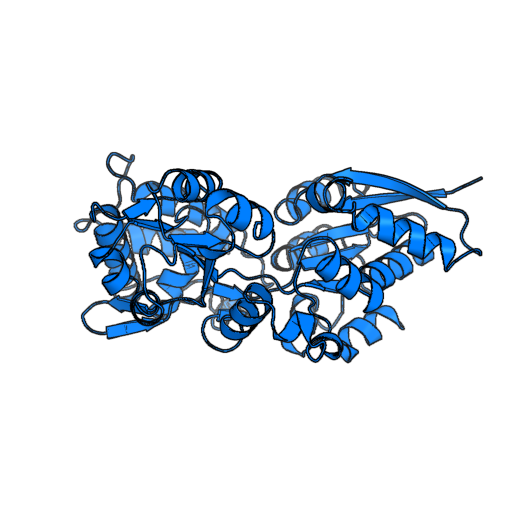 O . LYS A 1 100 ? 29.821 88.688 24.464 1.00 12.97 122 LYS A O 1
ATOM 1238 N N . LEU A 1 101 ? 29.439 87.729 22.462 1.00 9.92 123 LEU A N 1
ATOM 1239 C CA . LEU A 1 101 ? 30.714 88.114 21.871 1.00 9.43 123 LEU A CA 1
ATOM 1240 C C . LEU A 1 101 ? 30.504 89.106 20.758 1.00 11.31 123 LEU A C 1
ATOM 1241 O O . LEU A 1 101 ? 29.568 88.988 19.969 1.00 12.33 123 LEU A O 1
ATOM 1257 N N . GLY A 1 102 ? 31.370 90.109 20.708 1.00 9.84 124 GLY A N 1
ATOM 1258 C CA . GLY A 1 102 ? 31.305 91.089 19.637 1.00 12.95 124 GLY A CA 1
ATOM 1259 C C . GLY A 1 102 ? 32.657 91.301 18.999 1.00 10.94 124 GLY A C 1
ATOM 1260 O O . GLY A 1 102 ? 33.538 90.446 19.066 1.00 11.33 124 GLY A O 1
ATOM 1264 N N . GLY A 1 103 ? 32.797 92.439 18.333 1.00 10.80 125 GLY A N 1
ATOM 1265 C CA . GLY A 1 103 ? 34.086 92.860 17.839 1.00 10.44 125 GLY A CA 1
ATOM 1266 C C . GLY A 1 103 ? 34.731 91.895 16.869 1.00 8.99 125 GLY A C 1
ATOM 1267 O O . GLY A 1 103 ? 34.049 91.233 16.093 1.00 9.20 125 GLY A O 1
ATOM 1271 N N . ASP A 1 104 ? 36.060 91.847 16.918 1.00 9.28 126 ASP A N 1
ATOM 1272 C CA . ASP A 1 104 ? 36.842 91.006 16.046 1.00 10.13 126 ASP A CA 1
ATOM 1273 C C . ASP A 1 104 ? 36.515 89.537 16.293 1.00 8.53 126 ASP A C 1
ATOM 1274 O O . ASP A 1 104 ? 36.600 88.714 15.388 1.00 11.29 126 ASP A O 1
ATOM 1283 N N . THR A 1 105 ? 36.176 89.192 17.530 1.00 9.55 127 THR A N 1
ATOM 1284 C CA . THR A 1 105 ? 35.883 87.802 17.846 1.00 9.78 127 THR A CA 1
ATOM 1285 C C . THR A 1 105 ? 34.634 87.316 17.103 1.00 9.42 127 THR A C 1
ATOM 1286 O O . THR A 1 105 ? 34.658 86.273 16.463 1.00 9.37 127 THR A O 1
ATOM 1297 N N . ALA A 1 106 ? 33.562 88.089 17.180 1.00 8.79 128 ALA A N 1
ATOM 1298 C CA . ALA A 1 106 ? 32.331 87.763 16.482 1.00 9.66 128 ALA A CA 1
ATOM 1299 C C . ALA A 1 106 ? 32.590 87.754 14.984 1.00 8.96 128 ALA A C 1
ATOM 1300 O O . ALA A 1 106 ? 32.116 86.892 14.273 1.00 9.20 128 ALA A O 1
ATOM 1307 N N . GLU A 1 107 ? 33.384 88.705 14.506 1.00 10.34 129 GLU A N 1
ATOM 1308 C CA . GLU A 1 107 ? 33.671 88.782 13.077 1.00 11.76 129 GLU A CA 1
ATOM 1309 C C . GLU A 1 107 ? 34.416 87.528 12.589 1.00 9.08 129 GLU A C 1
ATOM 1310 O O . GLU A 1 107 ? 34.132 86.998 11.504 1.00 12.75 129 GLU A O 1
ATOM 1322 N N . TYR A 1 108 ? 35.338 87.039 13.408 1.00 9.44 130 TYR A N 1
ATOM 1323 C CA . TYR A 1 108 ? 36.064 85.818 13.091 1.00 10.08 130 TYR A CA 1
ATOM 1324 C C . TYR A 1 108 ? 35.134 84.612 13.030 1.00 8.44 130 TYR A C 1
ATOM 1325 O O . TYR A 1 108 ? 35.252 83.739 12.166 1.00 9.74 130 TYR A O 1
ATOM 1343 N N . VAL A 1 109 ? 34.204 84.523 13.964 1.00 8.43 131 VAL A N 1
ATOM 1344 C CA . VAL A 1 109 ? 33.280 83.416 13.949 1.00 8.90 131 VAL A CA 1
ATOM 1345 C C . VAL A 1 109 ? 32.455 83.437 12.659 1.00 9.82 131 VAL A C 1
ATOM 1346 O O . VAL A 1 109 ? 32.235 82.401 12.064 1.00 9.25 131 VAL A O 1
ATOM 1359 N N . LYS A 1 110 ? 32.042 84.616 12.217 1.00 10.75 132 LYS A N 1
ATOM 1360 C CA . LYS A 1 110 ? 31.268 84.730 10.982 1.00 12.39 132 LYS A CA 1
ATOM 1361 C C . LYS A 1 110 ? 32.108 84.510 9.715 1.00 9.91 132 LYS A C 1
ATOM 1362 O O . LYS A 1 110 ? 31.650 83.887 8.762 1.00 13.98 132 LYS A O 1
ATOM 1381 N N . SER A 1 111 ? 33.322 85.019 9.707 1.00 10.00 133 SER A N 1
ATOM 1382 C CA . SER A 1 111 ? 34.130 85.010 8.486 1.00 12.23 133 SER A CA 1
ATOM 1383 C C . SER A 1 111 ? 34.815 83.664 8.245 1.00 13.56 133 SER A C 1
ATOM 1384 O O . SER A 1 111 ? 35.035 83.281 7.100 1.00 15.88 133 SER A O 1
ATOM 1392 N N . SER A 1 112 ? 35.155 82.930 9.298 1.00 11.44 134 SER A N 1
ATOM 1393 C CA . SER A 1 112 ? 36.008 81.766 9.163 1.00 10.25 134 SER A CA 1
ATOM 1394 C C . SER A 1 112 ? 35.254 80.438 9.144 1.00 10.18 134 SER A C 1
ATOM 1395 O O . SER A 1 112 ? 35.856 79.382 8.975 1.00 12.69 134 SER A O 1
ATOM 1403 N N . ASN A 1 113 ? 33.947 80.511 9.358 1.00 11.16 135 ASN A N 1
ATOM 1404 C CA . ASN A 1 113 ? 33.065 79.342 9.398 1.00 10.57 135 ASN A CA 1
ATOM 1405 C C . ASN A 1 113 ? 31.995 79.415 8.314 1.00 9.04 135 ASN A C 1
ATOM 1406 O O . ASN A 1 113 ? 31.615 80.506 7.850 1.00 11.44 135 ASN A O 1
ATOM 1417 N N . SER A 1 114 ? 31.475 78.250 7.955 1.00 10.62 136 SER A N 1
ATOM 1418 C CA . SER A 1 114 ? 30.283 78.191 7.132 1.00 10.88 136 SER A CA 1
ATOM 1419 C C . SER A 1 114 ? 29.123 78.855 7.852 1.00 11.07 136 SER A C 1
ATOM 1420 O O . SER A 1 114 ? 29.176 79.105 9.071 1.00 10.84 136 SER A O 1
ATOM 1428 N N . GLU A 1 115 ? 28.066 79.147 7.113 1.00 10.75 137 GLU A N 1
ATOM 1429 C CA . GLU A 1 115 ? 26.875 79.703 7.712 1.00 10.31 137 GLU A CA 1
ATOM 1430 C C . GLU A 1 115 ? 26.331 78.754 8.784 1.00 10.62 137 GLU A C 1
ATOM 1431 O O . GLU A 1 115 ? 25.935 79.189 9.874 1.00 10.61 137 GLU A O 1
ATOM 1443 N N . ALA A 1 116 ? 26.272 77.464 8.491 1.00 10.73 138 ALA A N 1
ATOM 1444 C CA . ALA A 1 116 ? 25.680 76.551 9.466 1.00 11.16 138 ALA A CA 1
ATOM 1445 C C . ALA A 1 116 ? 26.545 76.472 10.723 1.00 12.33 138 ALA A C 1
ATOM 1446 O O . ALA A 1 116 ? 26.019 76.361 11.831 1.00 9.81 138 ALA A O 1
ATOM 1453 N N . MET A 1 117 ? 27.861 76.524 10.579 1.00 10.18 139 MET A N 1
ATOM 1454 C CA . MET A 1 117 ? 28.699 76.462 11.783 1.00 9.40 139 MET A CA 1
ATOM 1455 C C . MET A 1 117 ? 28.649 77.754 12.592 1.00 10.97 139 MET A C 1
ATOM 1456 O O . MET A 1 117 ? 28.627 77.713 13.819 1.00 9.67 139 MET A O 1
ATOM 1470 N N . ALA A 1 118 ? 28.568 78.906 11.947 1.00 8.31 140 ALA A N 1
ATOM 1471 C CA . ALA A 1 118 ? 28.334 80.130 12.701 1.00 9.64 140 ALA A CA 1
ATOM 1472 C C . ALA A 1 118 ? 26.962 80.065 13.387 1.00 8.95 140 ALA A C 1
ATOM 1473 O O . ALA A 1 118 ? 26.799 80.588 14.491 1.00 9.29 140 ALA A O 1
ATOM 1480 N N . ALA A 1 119 ? 25.967 79.434 12.756 1.00 8.73 141 ALA A N 1
ATOM 1481 C CA . ALA A 1 119 ? 24.633 79.410 13.339 1.00 9.00 141 ALA A CA 1
ATOM 1482 C C . ALA A 1 119 ? 24.575 78.577 14.627 1.00 7.63 141 ALA A C 1
ATOM 1483 O O . ALA A 1 119 ? 23.693 78.787 15.463 1.00 9.31 141 ALA A O 1
ATOM 1490 N N . THR A 1 120 ? 25.519 77.662 14.782 1.00 7.98 142 THR A N 1
ATOM 1491 C CA . THR A 1 120 ? 25.519 76.787 15.953 1.00 6.49 142 THR A CA 1
ATOM 1492 C C . THR A 1 120 ? 25.701 77.591 17.222 1.00 8.24 142 THR A C 1
ATOM 1493 O O . THR A 1 120 ? 25.338 77.098 18.293 1.00 8.04 142 THR A O 1
ATOM 1504 N N . VAL A 1 121 ? 26.293 78.777 17.131 1.00 7.96 143 VAL A N 1
ATOM 1505 C CA . VAL A 1 121 ? 26.600 79.577 18.328 1.00 8.11 143 VAL A CA 1
ATOM 1506 C C . VAL A 1 121 ? 25.889 80.928 18.295 1.00 7.44 143 VAL A C 1
ATOM 1507 O O . VAL A 1 121 ? 26.256 81.858 19.027 1.00 9.61 143 VAL A O 1
ATOM 1520 N N . THR A 1 122 ? 24.849 81.025 17.459 1.00 9.12 144 THR A N 1
ATOM 1521 C CA . THR A 1 122 ? 24.080 82.240 17.313 1.00 10.56 144 THR A CA 1
ATOM 1522 C C . THR A 1 122 ? 22.705 82.082 17.949 1.00 12.74 144 THR A C 1
ATOM 1523 O O . THR A 1 122 ? 21.993 81.127 17.667 1.00 10.94 144 THR A O 1
ATOM 1534 N N . TYR A 1 123 ? 22.357 83.017 18.824 1.00 10.09 145 TYR A N 1
ATOM 1535 C CA . TYR A 1 123 ? 21.067 83.022 19.510 1.00 10.99 145 TYR A CA 1
ATOM 1536 C C . TYR A 1 123 ? 20.494 84.435 19.420 1.00 11.79 145 TYR A C 1
ATOM 1537 O O . TYR A 1 123 ? 21.136 85.387 19.833 1.00 12.75 145 TYR A O 1
ATOM 1555 N N . ASP A 1 124 ? 19.284 84.551 18.883 1.00 14.07 146 ASP A N 1
ATOM 1556 C CA . ASP A 1 124 ? 18.593 85.835 18.742 1.00 14.11 146 ASP A CA 1
ATOM 1557 C C . ASP A 1 124 ? 19.494 86.865 18.043 1.00 15.12 146 ASP A C 1
ATOM 1558 O O . ASP A 1 124 ? 19.530 88.039 18.407 1.00 15.82 146 ASP A O 1
ATOM 1567 N N . GLY A 1 125 ? 20.247 86.395 17.060 1.00 17.24 147 GLY A N 1
ATOM 1568 C CA . GLY A 1 125 ? 21.084 87.263 16.260 1.00 16.36 147 GLY A CA 1
ATOM 1569 C C . GLY A 1 125 ? 22.462 87.593 16.808 1.00 20.50 147 GLY A C 1
ATOM 1570 O O . GLY A 1 125 ? 23.242 88.237 16.100 1.00 19.95 147 GLY A O 1
ATOM 1574 N N . ASP A 1 126 ? 22.767 87.164 18.037 1.00 13.18 148 ASP A N 1
ATOM 1575 C CA . ASP A 1 126 ? 24.056 87.432 18.673 1.00 11.51 148 ASP A CA 1
ATOM 1576 C C . ASP A 1 126 ? 24.921 86.173 18.714 1.00 11.28 148 ASP A C 1
ATOM 1577 O O . ASP A 1 126 ? 24.398 85.067 18.872 1.00 10.98 148 ASP A O 1
ATOM 1586 N N . ILE A 1 127 ? 26.232 86.351 18.555 1.00 11.32 149 ILE A N 1
ATOM 1587 C CA . ILE A 1 127 ? 27.197 85.271 18.690 1.00 8.89 149 ILE A CA 1
ATOM 1588 C C . ILE A 1 127 ? 27.580 85.111 20.142 1.00 10.31 149 ILE A C 1
ATOM 1589 O O . ILE A 1 127 ? 27.795 86.094 20.839 1.00 10.26 149 ILE A O 1
ATOM 1605 N N . TYR A 1 128 ? 27.612 83.870 20.610 1.00 9.09 150 TYR A N 1
ATOM 1606 C CA . TYR A 1 128 ? 27.921 83.588 22.008 1.00 9.07 150 TYR A CA 1
ATOM 1607 C C . TYR A 1 128 ? 29.121 82.677 22.245 1.00 7.94 150 TYR A C 1
ATOM 1608 O O . TYR A 1 128 ? 29.397 82.349 23.382 1.00 9.92 150 TYR A O 1
ATOM 1626 N N . ALA A 1 129 ? 29.821 82.223 21.206 1.00 7.83 151 ALA A N 1
ATOM 1627 C CA . ALA A 1 129 ? 30.911 81.302 21.433 1.00 6.51 151 ALA A CA 1
ATOM 1628 C C . ALA A 1 129 ? 31.755 81.199 20.182 1.00 7.10 151 ALA A C 1
ATOM 1629 O O . ALA A 1 129 ? 31.328 81.674 19.100 1.00 8.62 151 ALA A O 1
ATOM 1636 N N . VAL A 1 130 ? 32.945 80.624 20.330 1.00 7.06 152 VAL A N 1
ATOM 1637 C CA . VAL A 1 130 ? 33.872 80.454 19.215 1.00 6.96 152 VAL A CA 1
ATOM 1638 C C . VAL A 1 130 ? 33.985 78.959 18.875 1.00 7.77 152 VAL A C 1
ATOM 1639 O O . VAL A 1 130 ? 34.578 78.192 19.636 1.00 7.38 152 VAL A O 1
ATOM 1652 N N . PRO A 1 131 ? 33.419 78.520 17.737 1.00 5.95 153 PRO A N 1
ATOM 1653 C CA . PRO A 1 131 ? 33.557 77.110 17.345 1.00 7.34 153 PRO A CA 1
ATOM 1654 C C . PRO A 1 131 ? 35.006 76.695 17.161 1.00 8.86 153 PRO A C 1
ATOM 1655 O O . PRO A 1 131 ? 35.825 77.509 16.681 1.00 8.27 153 PRO A O 1
ATOM 1666 N N . TYR A 1 132 ? 35.335 75.466 17.541 1.00 7.58 154 TYR A N 1
ATOM 1667 C CA . TYR A 1 132 ? 36.672 74.923 17.243 1.00 6.19 154 TYR A CA 1
ATOM 1668 C C . TYR A 1 132 ? 36.636 73.620 16.487 1.00 9.86 154 TYR A C 1
ATOM 1669 O O . TYR A 1 132 ? 37.627 73.266 15.852 1.00 9.55 154 TYR A O 1
ATOM 1687 N N . THR A 1 133 ? 35.505 72.919 16.496 1.00 8.49 155 THR A N 1
ATOM 1688 C CA . THR A 1 133 ? 35.336 71.740 15.659 1.00 7.13 155 THR A CA 1
ATOM 1689 C C . THR A 1 133 ? 33.862 71.521 15.398 1.00 8.49 155 THR A C 1
ATOM 1690 O O . THR A 1 133 ? 33.017 72.002 16.141 1.00 8.66 155 THR A O 1
ATOM 1701 N N . SER A 1 134 ? 33.527 70.838 14.313 1.00 8.71 156 SER A N 1
ATOM 1702 C CA A SER A 1 134 ? 32.136 70.466 14.123 0.51 10.66 156 SER A CA 1
ATOM 1703 C CA B SER A 1 134 ? 32.164 70.393 14.062 0.49 10.64 156 SER A CA 1
ATOM 1704 C C . SER A 1 134 ? 31.852 69.300 15.063 1.00 8.44 156 SER A C 1
ATOM 1705 O O . SER A 1 134 ? 32.767 68.656 15.581 1.00 10.29 156 SER A O 1
ATOM 1720 N N . ASN A 1 135 ? 30.578 69.074 15.322 1.00 9.38 157 ASN A N 1
ATOM 1721 C CA . ASN A 1 135 ? 30.164 68.092 16.321 1.00 9.32 157 ASN A CA 1
ATOM 1722 C C . ASN A 1 135 ? 29.100 67.186 15.730 1.00 9.52 157 ASN A C 1
ATOM 1723 O O . ASN A 1 135 ? 27.953 67.604 15.529 1.00 9.91 157 ASN A O 1
ATOM 1734 N N . THR A 1 136 ? 29.505 65.959 15.432 1.00 8.80 158 THR A N 1
ATOM 1735 C CA . THR A 1 136 ? 28.611 64.980 14.840 1.00 8.57 158 THR A CA 1
ATOM 1736 C C . THR A 1 136 ? 29.234 63.624 15.062 1.00 11.44 158 THR A C 1
ATOM 1737 O O . THR A 1 136 ? 30.245 63.523 15.712 1.00 11.05 158 THR A O 1
ATOM 1748 N N . TRP A 1 137 ? 28.623 62.588 14.515 1.00 9.73 159 TRP A N 1
ATOM 1749 C CA . TRP A 1 137 ? 29.137 61.243 14.712 1.00 8.33 159 TRP A CA 1
ATOM 1750 C C . TRP A 1 137 ? 29.026 60.467 13.406 1.00 9.69 159 TRP A C 1
ATOM 1751 O O . TRP A 1 137 ? 28.404 60.937 12.447 1.00 10.36 159 TRP A O 1
ATOM 1772 N N . PHE A 1 138 ? 29.676 59.305 13.381 1.00 9.98 160 PHE A N 1
ATOM 1773 C CA . PHE A 1 138 ? 29.871 58.551 12.154 1.00 10.68 160 PHE A CA 1
ATOM 1774 C C . PHE A 1 138 ? 30.236 57.112 12.495 1.00 12.65 160 PHE A C 1
ATOM 1775 O O . PHE A 1 138 ? 30.154 56.706 13.655 1.00 9.95 160 PHE A O 1
ATOM 1792 N N . MET A 1 139 ? 30.607 56.327 11.481 1.00 9.92 161 MET A N 1
ATOM 1793 C CA . MET A 1 139 ? 30.857 54.899 11.669 1.00 11.66 161 MET A CA 1
ATOM 1794 C C . MET A 1 139 ? 32.335 54.562 11.657 1.00 12.88 161 MET A C 1
ATOM 1795 O O . MET A 1 139 ? 33.031 54.895 10.712 1.00 16.53 161 MET A O 1
ATOM 1809 N N . TYR A 1 140 ? 32.799 53.924 12.723 1.00 11.08 162 TYR A N 1
ATOM 1810 C CA . TYR A 1 140 ? 34.094 53.232 12.688 1.00 12.23 162 TYR A CA 1
ATOM 1811 C C . TYR A 1 140 ? 33.830 51.753 12.420 1.00 15.34 162 TYR A C 1
ATOM 1812 O O . TYR A 1 140 ? 32.910 51.186 13.004 1.00 13.93 162 TYR A O 1
ATOM 1830 N N . TYR A 1 141 ? 34.638 51.095 11.582 1.00 13.52 163 TYR A N 1
ATOM 1831 C CA . TYR A 1 141 ? 34.414 49.667 11.371 1.00 17.06 163 TYR A CA 1
ATOM 1832 C C . TYR A 1 141 ? 35.703 48.923 11.068 1.00 17.92 163 TYR A C 1
ATOM 1833 O O . TYR A 1 141 ? 36.707 49.518 10.677 1.00 17.80 163 TYR A O 1
ATOM 1851 N N . ASP A 1 142 ? 35.645 47.620 11.292 1.00 17.24 164 ASP A N 1
ATOM 1852 C CA . ASP A 1 142 ? 36.774 46.721 11.058 1.00 19.83 164 ASP A CA 1
ATOM 1853 C C . ASP A 1 142 ? 36.799 46.313 9.589 1.00 20.28 164 ASP A C 1
ATOM 1854 O O . ASP A 1 142 ? 35.910 45.615 9.119 1.00 19.25 164 ASP A O 1
ATOM 1863 N N . LYS A 1 143 ? 37.824 46.759 8.865 1.00 18.76 165 LYS A N 1
ATOM 1864 C CA . LYS A 1 143 ? 37.955 46.475 7.442 1.00 19.30 165 LYS A CA 1
ATOM 1865 C C . LYS A 1 143 ? 38.186 44.99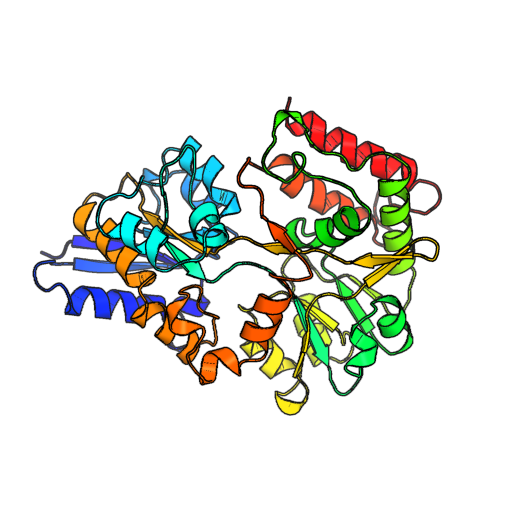6 7.167 1.00 22.68 165 LYS A C 1
ATOM 1866 O O . LYS A 1 143 ? 38.021 44.557 6.038 1.00 23.34 165 LYS A O 1
ATOM 1885 N N . ARG A 1 144 ? 38.554 44.242 8.195 1.00 21.23 166 ARG A N 1
ATOM 1886 C CA . ARG A 1 144 ? 38.707 42.791 8.063 1.00 23.27 166 ARG A CA 1
ATOM 1887 C C . ARG A 1 144 ? 37.355 42.091 7.960 1.00 37.72 166 ARG A C 1
ATOM 1888 O O . ARG A 1 144 ? 37.280 40.957 7.487 1.00 28.46 166 ARG A O 1
ATOM 1909 N N . VAL A 1 145 ? 36.291 42.779 8.385 1.00 20.85 167 VAL A N 1
ATOM 1910 C CA . VAL A 1 145 ? 34.949 42.199 8.459 1.00 20.07 167 VAL A CA 1
ATOM 1911 C C . VAL A 1 145 ? 34.009 42.728 7.374 1.00 21.13 167 VAL A C 1
ATOM 1912 O O . VAL A 1 145 ? 33.271 41.953 6.764 1.00 23.36 167 VAL A O 1
ATOM 1925 N N . PHE A 1 146 ? 34.023 44.043 7.141 1.00 17.38 168 PHE A N 1
ATOM 1926 C CA . PHE A 1 146 ? 33.131 44.672 6.181 1.00 19.43 168 PHE A CA 1
ATOM 1927 C C . PHE A 1 146 ? 33.861 45.336 5.021 1.00 19.46 168 PHE A C 1
ATOM 1928 O O . PHE A 1 146 ? 34.902 45.976 5.211 1.00 23.65 168 PHE A O 1
ATOM 1945 N N . SER A 1 147 ? 33.265 45.231 3.839 1.00 20.89 169 SER A N 1
ATOM 1946 C CA . SER A 1 147 ? 33.716 45.979 2.667 1.00 28.53 169 SER A CA 1
ATOM 1947 C C . SER A 1 147 ? 33.119 47.381 2.657 1.00 27.95 169 SER A C 1
ATOM 1948 O O . SER A 1 147 ? 32.203 47.681 3.436 1.00 22.09 169 SER A O 1
ATOM 1956 N N . GLU A 1 148 ? 33.622 48.236 1.770 1.00 22.98 170 GLU A N 1
ATOM 1957 C CA . GLU A 1 148 ? 33.075 49.573 1.611 1.00 23.08 170 GLU A CA 1
ATOM 1958 C C . GLU A 1 148 ? 31.620 49.502 1.185 1.00 24.00 170 GLU A C 1
ATOM 1959 O O . GLU A 1 148 ? 30.801 50.335 1.564 1.00 22.70 170 GLU A O 1
ATOM 1971 N N . ASP A 1 149 ? 31.289 48.505 0.374 1.00 22.23 171 ASP A N 1
ATOM 1972 C CA . ASP A 1 149 ? 29.929 48.379 -0.097 1.00 23.01 171 ASP A CA 1
ATOM 1973 C C . ASP A 1 149 ? 29.018 47.897 1.033 1.00 19.80 171 ASP A C 1
ATOM 1974 O O . ASP A 1 149 ? 27.868 48.324 1.137 1.00 21.43 171 ASP A O 1
ATOM 1983 N N . ASP A 1 150 ? 29.545 47.014 1.875 1.00 17.71 172 ASP A N 1
ATOM 1984 C CA . ASP A 1 150 ? 28.775 46.462 2.990 1.00 18.00 172 ASP A CA 1
ATOM 1985 C C . ASP A 1 150 ? 28.239 47.573 3.889 1.00 18.26 172 ASP A C 1
ATOM 1986 O O . ASP A 1 150 ? 27.082 47.528 4.323 1.00 15.64 172 ASP A O 1
ATOM 1995 N N . VAL A 1 151 ? 29.082 48.566 4.158 1.00 16.17 173 VAL A N 1
ATOM 1996 C CA . VAL A 1 151 ? 28.756 49.524 5.221 1.00 14.02 173 VAL A CA 1
ATOM 1997 C C . VAL A 1 151 ? 27.806 50.604 4.734 1.00 16.06 173 VAL A C 1
ATOM 1998 O O . VAL A 1 151 ? 27.443 51.507 5.484 1.00 16.06 173 VAL A O 1
ATOM 2011 N N . LYS A 1 152 ? 27.329 50.491 3.505 1.00 14.80 174 LYS A N 1
ATOM 2012 C CA . LYS A 1 152 ? 26.339 51.423 3.010 1.00 16.92 174 LYS A CA 1
ATOM 2013 C C . LYS A 1 152 ? 24.955 51.109 3.574 1.00 12.34 174 LYS A C 1
ATOM 2014 O O . LYS A 1 152 ? 24.071 51.959 3.542 1.00 15.68 174 LYS A O 1
ATOM 2033 N N . SER A 1 153 ? 24.792 49.887 4.087 1.00 14.75 175 SER A N 1
ATOM 2034 C CA . SER A 1 153 ? 23.520 49.409 4.624 1.00 12.95 175 SER A CA 1
ATOM 2035 C C . SER A 1 153 ? 23.695 48.688 5.960 1.00 14.72 175 SER A C 1
ATOM 2036 O O . SER A 1 153 ? 24.479 47.749 6.076 1.00 13.91 175 SER A O 1
ATOM 2044 N N . LEU A 1 154 ? 22.944 49.104 6.982 1.00 13.23 176 LEU A N 1
ATOM 2045 C CA . LEU A 1 154 ? 23.029 48.453 8.277 1.00 13.85 176 LEU A CA 1
ATOM 2046 C C . LEU A 1 154 ? 22.557 47.013 8.146 1.00 12.32 176 LEU A C 1
ATOM 2047 O O . LEU A 1 154 ? 23.076 46.136 8.804 1.00 13.86 176 LEU A O 1
ATOM 2063 N N . ASP A 1 155 ? 21.570 46.796 7.288 1.00 13.52 177 ASP A N 1
ATOM 2064 C CA . ASP A 1 155 ? 21.012 45.461 7.106 1.00 13.71 177 ASP A CA 1
ATOM 2065 C C . ASP A 1 155 ? 22.058 44.530 6.480 1.00 16.78 177 ASP A C 1
ATOM 2066 O O . ASP A 1 155 ? 22.241 43.392 6.940 1.00 17.25 177 ASP A O 1
ATOM 2075 N N . THR A 1 156 ? 22.764 45.026 5.471 1.00 14.67 178 THR A N 1
ATOM 2076 C CA . THR A 1 156 ? 23.864 44.242 4.874 1.00 12.91 178 THR A CA 1
ATOM 2077 C C . THR A 1 156 ? 24.922 43.965 5.924 1.00 14.61 178 THR A C 1
ATOM 2078 O O . THR A 1 156 ? 25.426 42.856 6.060 1.00 15.71 178 THR A O 1
ATOM 2089 N N . MET A 1 157 ? 25.266 44.969 6.709 1.00 14.15 179 MET A N 1
ATOM 2090 C CA . MET A 1 157 ? 26.260 44.771 7.741 1.00 14.96 179 MET A CA 1
ATOM 2091 C C . MET A 1 157 ? 25.903 43.637 8.713 1.00 15.51 179 MET A C 1
ATOM 2092 O O . MET A 1 157 ? 26.754 42.824 9.061 1.00 18.28 179 MET A O 1
ATOM 2106 N N . LEU A 1 158 ? 24.663 43.565 9.134 1.00 14.23 180 LEU A N 1
ATOM 2107 C CA . LEU A 1 158 ? 24.269 42.575 10.085 1.00 15.55 180 LEU A CA 1
ATOM 2108 C C . LEU A 1 158 ? 24.360 41.140 9.552 1.00 17.02 180 LEU A C 1
ATOM 2109 O O . LEU A 1 158 ? 24.350 40.246 10.312 1.00 18.65 180 LEU A O 1
ATOM 2125 N N . THR A 1 159 ? 24.411 40.999 8.251 1.00 30.00 181 THR A N 1
ATOM 2126 C CA . THR A 1 159 ? 24.558 39.697 7.675 1.00 30.00 181 THR A CA 1
ATOM 2127 C C . THR A 1 159 ? 25.993 39.233 7.667 1.00 30.00 181 THR A C 1
ATOM 2128 O O . THR A 1 159 ? 26.220 38.063 7.510 1.00 30.00 181 THR A O 1
ATOM 2132 N N . LYS A 1 160 ? 26.933 40.154 7.797 1.00 20.07 182 LYS A N 1
ATOM 2133 C CA . LYS A 1 160 ? 28.358 39.877 7.698 1.00 26.70 182 LYS A CA 1
ATOM 2134 C C . LYS A 1 160 ? 29.118 39.916 9.011 1.00 26.35 182 LYS A C 1
ATOM 2135 O O . LYS A 1 160 ? 30.188 39.444 9.091 1.00 24.26 182 LYS A O 1
ATOM 2154 N N . GLY A 1 161 ? 28.575 40.541 10.035 1.00 20.03 183 GLY A N 1
ATOM 2155 C CA . GLY A 1 161 ? 29.347 40.753 11.235 1.00 18.36 183 GLY A CA 1
ATOM 2156 C C . GLY A 1 161 ? 28.569 41.431 12.332 1.00 19.06 183 GLY A C 1
ATOM 2157 O O . GLY A 1 161 ? 27.349 41.586 12.231 1.00 18.48 183 GLY A O 1
ATOM 2161 N N . LYS A 1 162 ? 29.296 41.853 13.356 1.00 16.34 184 LYS A N 1
ATOM 2162 C CA . LYS A 1 162 ? 28.718 42.359 14.585 1.00 16.88 184 LYS A CA 1
ATOM 2163 C C . LYS A 1 162 ? 28.602 43.868 14.569 1.00 16.72 184 LYS A C 1
ATOM 2164 O O . LYS A 1 162 ? 29.550 44.568 14.292 1.00 15.04 184 LYS A O 1
ATOM 2183 N N . VAL A 1 163 ? 27.416 44.362 14.884 1.00 11.87 185 VAL A N 1
ATOM 2184 C CA . VAL A 1 163 ? 27.110 45.784 14.794 1.00 13.30 185 VAL A CA 1
ATOM 2185 C C . VAL A 1 163 ? 26.645 46.282 16.154 1.00 12.70 185 VAL A C 1
ATOM 2186 O O . VAL A 1 163 ? 25.864 45.591 16.819 1.00 13.53 185 VAL A O 1
ATOM 2199 N N . SER A 1 164 ? 27.126 47.455 16.580 1.00 11.03 186 SER A N 1
ATOM 2200 C CA . SER A 1 164 ? 26.666 48.054 17.817 1.00 11.38 186 SER A CA 1
ATOM 2201 C C . SER A 1 164 ? 26.064 49.426 17.574 1.00 8.47 186 SER A C 1
ATOM 2202 O O . SER A 1 164 ? 26.294 50.037 16.537 1.00 10.47 186 SER A O 1
ATOM 2210 N N . PHE A 1 165 ? 25.267 49.884 18.535 1.00 11.20 187 PHE A N 1
ATOM 2211 C CA . PHE A 1 165 ? 24.703 51.233 18.499 1.00 10.67 187 PHE A CA 1
ATOM 2212 C C . PHE A 1 165 ? 24.296 51.675 19.915 1.00 8.82 187 PHE A C 1
ATOM 2213 O O . PHE A 1 165 ? 23.655 50.917 20.635 1.00 8.93 187 PHE A O 1
ATOM 2230 N N . PRO A 1 166 ? 24.613 52.924 20.309 1.00 9.06 188 PRO A N 1
ATOM 2231 C CA . PRO A 1 166 ? 24.271 53.383 21.674 1.00 7.49 188 PRO A CA 1
ATOM 2232 C C . PRO A 1 166 ? 22.847 53.923 21.802 1.00 11.63 188 PRO A C 1
ATOM 2233 O O . PRO A 1 166 ? 22.623 55.127 21.850 1.00 10.24 188 PRO A O 1
ATOM 2244 N N . PHE A 1 167 ? 21.880 53.024 21.849 1.00 9.61 189 PHE A N 1
ATOM 2245 C CA . PHE A 1 167 ? 20.485 53.440 21.762 1.00 9.05 189 PHE A CA 1
ATOM 2246 C C . PHE A 1 167 ? 19.964 54.200 22.968 1.00 11.77 189 PHE A C 1
ATOM 2247 O O . PHE A 1 167 ? 18.918 54.827 22.836 1.00 11.21 189 PHE A O 1
ATOM 2264 N N . ASP A 1 168 ? 20.637 54.150 24.121 1.00 9.52 190 ASP A N 1
ATOM 2265 C CA . ASP A 1 168 ? 20.121 54.922 25.267 1.00 8.82 190 ASP A CA 1
ATOM 2266 C C . ASP A 1 168 ? 20.761 56.300 25.364 1.00 9.77 190 ASP A C 1
ATOM 2267 O O . ASP A 1 168 ? 20.594 57.005 26.362 1.00 9.12 190 ASP A O 1
ATOM 2276 N N . ASN A 1 169 ? 21.430 56.706 24.283 1.00 9.38 191 ASN A N 1
ATOM 2277 C CA . ASN A 1 169 ? 21.993 58.055 24.173 1.00 8.72 191 ASN A CA 1
ATOM 2278 C C . ASN A 1 169 ? 21.211 58.852 23.135 1.00 11.00 191 ASN A C 1
ATOM 2279 O O . ASN A 1 169 ? 21.222 58.513 21.949 1.00 9.30 191 ASN A O 1
ATOM 2290 N N . GLY A 1 170 ? 20.473 59.864 23.578 1.00 9.72 192 GLY A N 1
ATOM 2291 C CA . GLY A 1 170 ? 19.598 60.594 22.682 1.00 9.85 192 GLY A CA 1
ATOM 2292 C C . GLY A 1 170 ? 20.299 61.259 21.513 1.00 9.05 192 GLY A C 1
ATOM 2293 O O . GLY A 1 170 ? 19.683 61.510 20.467 1.00 10.45 192 GLY A O 1
ATOM 2297 N N . TRP A 1 171 ? 21.578 61.555 21.685 1.00 9.23 193 TRP A N 1
ATOM 2298 C CA . TRP A 1 171 ? 22.337 62.212 20.623 1.00 10.50 193 TRP A CA 1
ATOM 2299 C C . TRP A 1 171 ? 22.515 61.291 19.410 1.00 8.38 193 TRP A C 1
ATOM 2300 O O . TRP A 1 171 ? 22.731 61.769 18.293 1.00 9.05 193 TRP A O 1
ATOM 2321 N N . TYR A 1 172 ? 22.386 59.978 19.650 1.00 9.24 194 TYR A N 1
ATOM 2322 C CA . TYR A 1 172 ? 22.447 58.934 18.628 1.00 7.04 194 TYR A CA 1
ATOM 2323 C C . TYR A 1 172 ? 21.070 58.377 18.215 1.00 8.47 194 TYR A C 1
ATOM 2324 O O . TYR A 1 172 ? 20.838 58.048 17.051 1.00 7.76 194 TYR A O 1
ATOM 2342 N N . LEU A 1 173 ? 20.169 58.264 19.187 1.00 8.95 195 LEU A N 1
ATOM 2343 C CA . LEU A 1 173 ? 18.856 57.644 18.977 1.00 8.97 195 LEU A CA 1
ATOM 2344 C C . LEU A 1 173 ? 18.073 58.294 17.838 1.00 7.89 195 LEU A C 1
ATOM 2345 O O . LEU A 1 173 ? 17.386 57.617 17.040 1.00 9.60 195 LEU A O 1
ATOM 2361 N N . ASN A 1 174 ? 18.155 59.622 17.765 1.00 7.79 196 ASN A N 1
ATOM 2362 C CA . ASN A 1 174 ? 17.296 60.359 16.856 1.00 9.59 196 ASN A CA 1
ATOM 2363 C C . ASN A 1 174 ? 17.569 59.989 15.410 1.00 10.14 196 ASN A C 1
ATOM 2364 O O . ASN A 1 174 ? 16.684 60.080 14.587 1.00 10.64 196 ASN A O 1
ATOM 2375 N N . ALA A 1 175 ? 18.778 59.546 15.104 1.00 9.19 197 ALA A N 1
ATOM 2376 C CA . ALA A 1 175 ? 19.110 59.250 13.719 1.00 7.99 197 ALA A CA 1
ATOM 2377 C C . ALA A 1 175 ? 18.145 58.242 13.096 1.00 9.69 197 ALA A C 1
ATOM 2378 O O . ALA A 1 175 ? 17.839 58.327 11.907 1.00 11.13 197 ALA A O 1
ATOM 2385 N N . PHE A 1 176 ? 17.684 57.297 13.903 1.00 7.98 198 PHE A N 1
ATOM 2386 C CA . PHE A 1 176 ? 16.733 56.285 13.451 1.00 7.81 198 PHE A CA 1
ATOM 2387 C C . PHE A 1 176 ? 15.350 56.855 13.201 1.00 9.14 198 PHE A C 1
ATOM 2388 O O . PHE A 1 176 ? 14.714 56.504 12.233 1.00 11.09 198 PHE A O 1
ATOM 2405 N N . TYR A 1 177 ? 14.896 57.744 14.069 1.00 8.50 199 TYR A N 1
ATOM 2406 C CA . TYR A 1 177 ? 13.567 58.317 13.938 1.00 10.49 199 TYR A CA 1
ATOM 2407 C C . TYR A 1 177 ? 13.538 59.381 12.819 1.00 9.75 199 TYR A C 1
ATOM 2408 O O . TYR A 1 177 ? 12.578 59.450 12.027 1.00 10.67 199 TYR A O 1
ATOM 2426 N N . ALA A 1 178 ? 14.592 60.177 12.71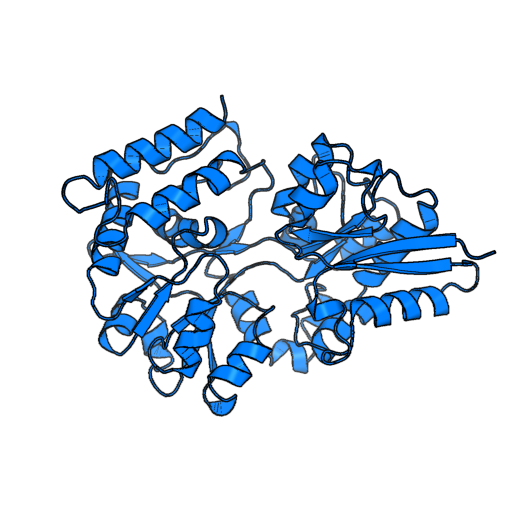8 1.00 9.17 200 ALA A N 1
ATOM 2427 C CA . ALA A 1 178 ? 14.696 61.169 11.640 1.00 10.98 200 ALA A CA 1
ATOM 2428 C C . ALA A 1 178 ? 14.678 60.490 10.275 1.00 13.16 200 ALA A C 1
ATOM 2429 O O . ALA A 1 178 ? 14.209 61.073 9.292 1.00 11.02 200 ALA A O 1
ATOM 2436 N N . ALA A 1 179 ? 15.227 59.281 10.226 1.00 10.37 201 ALA A N 1
ATOM 2437 C CA . ALA A 1 179 ? 15.315 58.508 8.987 1.00 7.23 201 ALA A CA 1
ATOM 2438 C C . ALA A 1 179 ? 13.934 58.270 8.386 1.00 11.37 201 ALA A C 1
ATOM 2439 O O . ALA A 1 179 ? 13.803 58.133 7.161 1.00 13.70 201 ALA A O 1
ATOM 2446 N N . ASN A 1 180 ? 12.908 58.216 9.229 1.00 8.47 202 ASN A N 1
ATOM 2447 C CA . ASN A 1 180 ? 11.552 57.940 8.747 1.00 10.19 202 ASN A CA 1
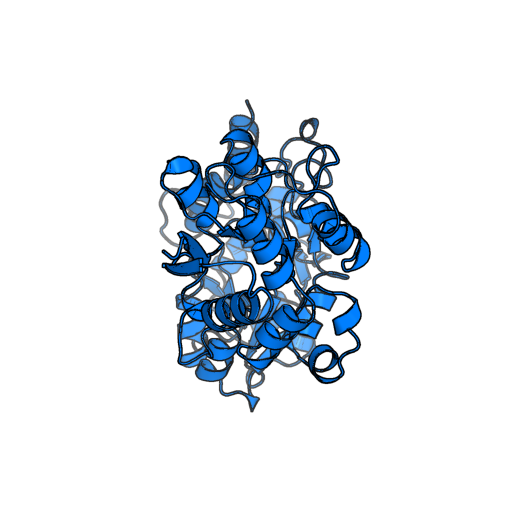ATOM 2448 C C . ASN A 1 180 ? 10.583 59.094 8.944 1.00 10.96 202 ASN A C 1
ATOM 2449 O O . ASN A 1 180 ? 9.370 58.896 9.022 1.00 12.68 202 ASN A O 1
ATOM 2460 N N . GLY A 1 181 ? 11.131 60.295 9.048 1.00 12.61 203 GLY A N 1
ATOM 2461 C CA . GLY A 1 181 ? 10.317 61.492 8.993 1.00 14.13 203 GLY A CA 1
ATOM 2462 C C . GLY A 1 181 ? 9.810 62.017 10.319 1.00 11.91 203 GLY A C 1
ATOM 2463 O O . GLY A 1 181 ? 8.961 62.912 10.339 1.00 12.83 203 GLY A O 1
ATOM 2467 N N . CYS A 1 182 ? 10.334 61.497 11.428 1.00 10.18 204 CYS A N 1
ATOM 2468 C CA . CYS A 1 182 ? 10.040 62.100 12.721 1.00 10.30 204 CYS A CA 1
ATOM 2469 C C . CYS A 1 182 ? 10.852 63.378 12.856 1.00 8.90 204 CYS A C 1
ATOM 2470 O O . CYS A 1 182 ? 11.950 63.523 12.262 1.00 12.93 204 CYS A O 1
ATOM 2478 N N . THR A 1 183 ? 10.294 64.326 13.591 1.00 9.56 205 THR A N 1
ATOM 2479 C CA . THR A 1 183 ? 10.899 65.651 13.698 1.00 10.46 205 THR A CA 1
ATOM 2480 C C . THR A 1 183 ? 10.991 66.197 15.116 1.00 11.47 205 THR A C 1
ATOM 2481 O O . THR A 1 183 ? 10.223 65.842 16.009 1.00 11.17 205 THR A O 1
ATOM 2492 N N . ILE A 1 184 ? 11.976 67.080 15.283 1.00 9.09 206 ILE A N 1
ATOM 2493 C CA . ILE A 1 184 ? 12.176 67.858 16.490 1.00 10.07 206 ILE A CA 1
ATOM 2494 C C . ILE A 1 184 ? 12.077 69.342 16.106 1.00 10.47 206 ILE A C 1
ATOM 2495 O O . ILE A 1 184 ? 12.894 69.845 15.331 1.00 10.78 206 ILE A O 1
ATOM 2511 N N . PHE A 1 185 ? 11.039 70.022 16.604 1.00 9.31 207 PHE A N 1
ATOM 2512 C CA . PHE A 1 185 ? 10.822 71.441 16.321 1.00 9.66 207 PHE A CA 1
ATOM 2513 C C . PHE A 1 185 ? 10.808 71.715 14.821 1.00 10.41 207 PHE A C 1
ATOM 2514 O O . PHE A 1 185 ? 11.388 72.685 14.326 1.00 11.18 207 PHE A O 1
ATOM 2531 N N . GLY A 1 186 ? 10.086 70.879 14.097 1.00 11.54 208 GLY A N 1
ATOM 2532 C CA . GLY A 1 186 ? 9.931 71.076 12.673 1.00 11.43 208 GLY A CA 1
ATOM 2533 C C . GLY A 1 186 ? 11.234 70.763 11.988 1.00 14.33 208 GLY A C 1
ATOM 2534 O O . GLY A 1 186 ? 11.672 69.618 11.996 1.00 17.88 208 GLY A O 1
ATOM 2538 N N . ASP A 1 187 ? 11.875 71.784 11.431 1.00 15.66 209 ASP A N 1
ATOM 2539 C CA . ASP A 1 187 ? 13.189 71.587 10.831 1.00 17.54 209 ASP A CA 1
ATOM 2540 C C . ASP A 1 187 ? 14.302 71.764 11.854 1.00 18.74 209 ASP A C 1
ATOM 2541 O O . ASP A 1 187 ? 15.487 71.744 11.493 1.00 21.68 209 ASP A O 1
ATOM 2550 N N . GLY A 1 188 ? 13.910 71.964 13.091 1.00 13.14 210 GLY A N 1
ATOM 2551 C CA . GLY A 1 188 ? 14.802 72.144 14.187 1.00 15.14 210 GLY A CA 1
ATOM 2552 C C . GLY A 1 188 ? 14.768 73.505 14.826 1.00 11.20 210 GLY A C 1
ATOM 2553 O O . GLY A 1 188 ? 15.265 73.683 15.869 1.00 14.76 210 GLY A O 1
ATOM 2557 N N . THR A 1 189 ? 14.072 74.412 14.164 1.00 30.00 211 THR A N 1
ATOM 2558 C CA . THR A 1 189 ? 14.034 75.806 14.540 1.00 30.00 211 THR A CA 1
ATOM 2559 C C . THR A 1 189 ? 12.651 76.362 14.853 1.00 30.00 211 THR A C 1
ATOM 2560 O O . THR A 1 189 ? 12.501 77.518 15.053 1.00 30.00 211 THR A O 1
ATOM 2564 N N . ASP A 1 190 ? 11.670 75.496 14.889 1.00 14.34 212 ASP A N 1
ATOM 2565 C CA . ASP A 1 190 ? 10.303 75.915 15.186 1.00 13.75 212 ASP A CA 1
ATOM 2566 C C . ASP A 1 190 ? 9.774 75.289 16.452 1.00 11.88 212 ASP A C 1
ATOM 2567 O O . ASP A 1 190 ? 9.302 74.210 16.432 1.00 12.70 212 ASP A O 1
ATOM 2576 N N . LYS A 1 191 ? 9.861 76.010 17.543 1.00 15.76 213 LYS A N 1
ATOM 2577 C CA . LYS A 1 191 ? 9.433 75.479 18.824 1.00 15.45 213 LYS A CA 1
ATOM 2578 C C . LYS A 1 191 ? 7.943 75.133 18.838 1.00 14.64 213 LYS A C 1
ATOM 2579 O O . LYS A 1 191 ? 7.529 74.167 19.477 1.00 15.60 213 LYS A O 1
ATOM 2598 N N . ALA A 1 192 ? 7.152 75.907 18.094 1.00 15.25 214 ALA A N 1
ATOM 2599 C CA . ALA A 1 192 ? 5.700 75.703 18.069 1.00 13.73 214 ALA A CA 1
ATOM 2600 C C . ALA A 1 192 ? 5.311 74.379 17.414 1.00 15.66 214 ALA A C 1
ATOM 2601 O O . ALA A 1 192 ? 4.192 73.902 17.591 1.00 16.09 214 ALA A O 1
ATOM 2608 N N . ALA A 1 193 ? 6.231 73.791 16.656 1.00 11.39 215 ALA A N 1
ATOM 2609 C CA . ALA A 1 193 ? 5.991 72.498 16.021 1.00 12.32 215 ALA A CA 1
ATOM 2610 C C . ALA A 1 193 ? 6.136 71.346 17.018 1.00 15.94 215 ALA A C 1
ATOM 2611 O O . ALA A 1 193 ? 5.645 70.237 16.760 1.00 14.09 215 ALA A O 1
ATOM 2618 N N . GLY A 1 194 ? 6.827 71.579 18.131 1.00 12.26 216 GLY A N 1
ATOM 2619 C CA . GLY A 1 194 ? 6.999 70.543 19.140 1.00 12.62 216 GLY A CA 1
ATOM 2620 C C . GLY A 1 194 ? 7.746 69.326 18.622 1.00 11.10 216 GLY A C 1
ATOM 2621 O O . GLY A 1 194 ? 8.504 69.414 17.653 1.00 9.93 216 GLY A O 1
ATOM 2625 N N . TYR A 1 195 ? 7.535 68.192 19.282 1.00 10.42 217 TYR A N 1
ATOM 2626 C CA . TYR A 1 195 ? 8.111 66.926 18.856 1.00 8.91 217 TYR A CA 1
ATOM 2627 C C . TYR A 1 195 ? 7.089 66.124 18.057 1.00 10.60 217 TYR A C 1
ATOM 2628 O O . TYR A 1 195 ? 5.884 66.119 18.378 1.00 11.71 217 TYR A O 1
ATOM 2646 N N . ASP A 1 196 ? 7.551 65.453 17.017 1.00 10.94 218 ASP A N 1
ATOM 2647 C CA . ASP A 1 196 ? 6.666 64.565 16.255 1.00 11.47 218 ASP A CA 1
ATOM 2648 C C . ASP A 1 196 ? 7.338 63.232 15.996 1.00 10.14 218 ASP A C 1
ATOM 2649 O O . ASP A 1 196 ? 8.003 63.030 14.970 1.00 11.18 218 ASP A O 1
ATOM 2658 N N . PHE A 1 197 ? 7.101 62.315 16.936 1.00 8.95 219 PHE A N 1
ATOM 2659 C CA . PHE A 1 197 ? 7.532 60.934 16.852 1.00 7.91 219 PHE A CA 1
ATOM 2660 C C . PHE A 1 197 ? 6.303 60.029 16.790 1.00 10.36 219 PHE A C 1
ATOM 2661 O O . PHE A 1 197 ? 6.381 58.829 17.040 1.00 9.92 219 PHE A O 1
ATOM 2678 N N . SER A 1 198 ? 5.159 60.605 16.446 1.00 9.89 220 SER A N 1
ATOM 2679 C CA . SER A 1 198 ? 3.878 59.912 16.564 1.00 9.73 220 SER A CA 1
ATOM 2680 C C . SER A 1 198 ? 3.531 59.114 15.315 1.00 9.70 220 SER A C 1
ATOM 2681 O O . SER A 1 198 ? 4.061 59.356 14.219 1.00 12.84 220 SER A O 1
ATOM 2689 N N . GLY A 1 199 ? 2.650 58.138 15.491 1.00 8.63 221 GLY A N 1
ATOM 2690 C CA . GLY A 1 199 ? 2.024 57.476 14.368 1.00 10.66 221 GLY A CA 1
ATOM 2691 C C . GLY A 1 199 ? 2.842 56.353 13.761 1.00 10.91 221 GLY A C 1
ATOM 2692 O O . GLY A 1 199 ? 3.904 55.967 14.265 1.00 8.98 221 GLY A O 1
ATOM 2696 N N . ASP A 1 200 ? 2.336 55.833 12.657 1.00 8.68 222 ASP A N 1
ATOM 2697 C CA . ASP A 1 200 ? 2.934 54.683 12.019 1.00 8.79 222 ASP A CA 1
ATOM 2698 C C . ASP A 1 200 ? 4.380 54.957 11.627 1.00 10.91 222 ASP A C 1
ATOM 2699 O O . ASP A 1 200 ? 5.202 54.056 11.648 1.00 10.84 222 ASP A O 1
ATOM 2708 N N . LYS A 1 201 ? 4.702 56.193 11.266 1.00 9.68 223 LYS A N 1
ATOM 2709 C CA . LYS A 1 201 ? 6.080 56.509 10.909 1.00 10.28 223 LYS A CA 1
ATOM 2710 C C . LYS A 1 201 ? 7.041 56.276 12.089 1.00 10.28 223 LYS A C 1
ATOM 2711 O O . LYS A 1 201 ? 8.159 55.779 11.902 1.00 11.36 223 LYS A O 1
ATOM 2730 N N . GLY A 1 202 ? 6.594 56.589 13.300 1.00 9.70 224 GLY A N 1
ATOM 2731 C CA . GLY A 1 202 ? 7.389 56.371 14.497 1.00 10.82 224 GLY A CA 1
ATOM 2732 C C . GLY A 1 202 ? 7.386 54.907 14.907 1.00 8.52 224 GLY A C 1
ATOM 2733 O O . GLY A 1 202 ? 8.430 54.330 15.228 1.00 9.17 224 GLY A O 1
ATOM 2737 N N . THR A 1 203 ? 6.223 54.275 14.885 1.00 9.71 225 THR A N 1
ATOM 2738 C CA . THR A 1 203 ? 6.136 52.845 15.205 1.00 8.11 225 THR A CA 1
ATOM 2739 C C . THR A 1 203 ? 6.987 51.968 14.299 1.00 8.26 225 THR A C 1
ATOM 2740 O O . THR A 1 203 ? 7.604 51.006 14.765 1.00 11.19 225 THR A O 1
ATOM 2751 N N . ALA A 1 204 ? 7.048 52.313 13.023 1.00 9.03 226 ALA A N 1
ATOM 2752 C CA . ALA A 1 204 ? 7.866 51.553 12.072 1.00 9.01 226 ALA A CA 1
ATOM 2753 C C . ALA A 1 204 ? 9.336 51.577 12.495 1.00 9.93 226 ALA A C 1
ATOM 2754 O O . ALA A 1 204 ? 10.044 50.566 12.375 1.00 9.06 226 ALA A O 1
ATOM 2761 N N . VAL A 1 205 ? 9.793 52.721 12.993 1.00 8.54 227 VAL A N 1
ATOM 2762 C CA . VAL A 1 205 ? 11.176 52.835 13.467 1.00 10.38 227 VAL A CA 1
ATOM 2763 C C . VAL A 1 205 ? 11.343 52.031 14.767 1.00 8.59 227 VAL A C 1
ATOM 2764 O O . VAL A 1 205 ? 12.296 51.274 14.933 1.00 8.64 227 VAL A O 1
ATOM 2777 N N . THR A 1 206 ? 10.414 52.177 15.698 1.00 8.32 228 THR A N 1
ATOM 2778 C CA . THR A 1 206 ? 10.474 51.384 16.928 1.00 8.58 228 THR A CA 1
ATOM 2779 C C . THR A 1 206 ? 10.510 49.882 16.612 1.00 8.55 228 THR A C 1
ATOM 2780 O O . THR A 1 206 ? 11.315 49.135 17.181 1.00 10.65 228 THR A O 1
ATOM 2791 N N . ASN A 1 207 ? 9.676 49.458 15.668 1.00 9.99 229 ASN A N 1
ATOM 2792 C CA . ASN A 1 207 ? 9.694 48.056 15.239 1.00 10.74 229 ASN A CA 1
ATOM 2793 C C . ASN A 1 207 ? 11.055 47.633 14.656 1.00 11.31 229 ASN A C 1
ATOM 2794 O O . ASN A 1 207 ? 11.530 46.530 14.943 1.00 12.27 229 ASN A O 1
ATOM 2805 N N . TYR A 1 208 ? 11.664 48.484 13.831 1.00 10.01 230 TYR A N 1
ATOM 2806 C CA . TYR A 1 208 ? 12.986 48.227 13.294 1.00 10.63 230 TYR A CA 1
ATOM 2807 C C . TYR A 1 208 ? 13.983 48.020 14.434 1.00 10.13 230 TYR A C 1
ATOM 2808 O O . TYR A 1 208 ? 14.803 47.089 14.407 1.00 11.59 230 TYR A O 1
ATOM 2826 N N . ILE A 1 209 ? 13.914 48.871 15.459 1.00 9.13 231 ILE A N 1
ATOM 2827 C CA . ILE A 1 209 ? 14.863 48.761 16.565 1.00 8.81 231 ILE A CA 1
ATOM 2828 C C . ILE A 1 209 ? 14.581 47.504 17.411 1.00 8.56 231 ILE A C 1
ATOM 2829 O O . ILE A 1 209 ? 15.498 46.826 17.844 1.00 10.99 231 ILE A O 1
ATOM 2845 N N . VAL A 1 210 ? 13.314 47.165 17.633 1.00 9.44 232 VAL A N 1
ATOM 2846 C CA . VAL A 1 210 ? 12.988 45.892 18.265 1.00 10.99 232 VAL A CA 1
ATOM 2847 C C . VAL A 1 210 ? 13.615 44.737 17.498 1.00 11.53 232 VAL A C 1
ATOM 2848 O O . VAL A 1 210 ? 14.221 43.860 18.090 1.00 10.01 232 VAL A O 1
ATOM 2861 N N . ASP A 1 211 ? 13.464 44.736 16.179 1.00 10.75 233 ASP A N 1
ATOM 2862 C CA . ASP A 1 211 ? 14.063 43.700 15.361 1.00 11.27 233 ASP A CA 1
ATOM 2863 C C . ASP A 1 211 ? 15.578 43.698 15.482 1.00 12.90 233 ASP A C 1
ATOM 2864 O O . ASP A 1 211 ? 16.213 42.636 15.444 1.00 12.54 233 ASP A O 1
ATOM 2873 N N . LEU A 1 212 ? 16.172 44.882 15.606 1.00 10.62 234 LEU A N 1
ATOM 2874 C CA . LEU A 1 212 ? 17.609 44.997 15.729 1.00 11.89 234 LEU A CA 1
ATOM 2875 C C . LEU A 1 212 ? 18.060 44.336 17.010 1.00 11.17 234 LEU A C 1
ATOM 2876 O O . LEU A 1 212 ? 18.997 43.545 17.008 1.00 12.38 234 LEU A O 1
ATOM 2892 N N . PHE A 1 213 ? 17.402 44.644 18.126 1.00 10.04 235 PHE A N 1
ATOM 2893 C CA . PHE A 1 213 ? 17.764 44.019 19.393 1.00 9.96 235 PHE A CA 1
ATOM 2894 C C . PHE A 1 213 ? 17.594 42.496 19.363 1.00 13.86 235 PHE A C 1
ATOM 2895 O O . PHE A 1 213 ? 18.334 41.782 20.035 1.00 14.56 235 PHE A O 1
ATOM 2912 N N . ALA A 1 214 ? 16.664 42.010 18.553 1.00 10.11 236 ALA A N 1
ATOM 2913 C CA . ALA A 1 214 ? 16.392 40.572 18.419 1.00 10.59 236 ALA A CA 1
ATOM 2914 C C . ALA A 1 214 ? 17.345 39.894 17.424 1.00 14.23 236 ALA A C 1
ATOM 2915 O O . ALA A 1 214 ? 17.253 38.683 17.201 1.00 12.42 236 ALA A O 1
ATOM 2922 N N . ASN A 1 215 ? 18.235 40.682 16.822 1.00 12.01 237 ASN A N 1
ATOM 2923 C CA . ASN A 1 215 ? 19.208 40.188 15.850 1.00 10.66 237 ASN A CA 1
ATOM 2924 C C . ASN A 1 215 ? 20.440 39.749 16.614 1.00 9.85 237 ASN A C 1
ATOM 2925 O O . ASN A 1 215 ? 21.032 40.542 17.338 1.00 11.00 237 ASN A O 1
ATOM 2936 N N . PRO A 1 216 ? 20.848 38.472 16.488 1.00 12.09 238 PRO A N 1
ATOM 2937 C CA . PRO A 1 216 ? 21.996 38.015 17.282 1.00 13.94 238 PRO A CA 1
ATOM 2938 C C . PRO A 1 216 ? 23.356 38.614 16.873 1.00 15.75 238 PRO A C 1
ATOM 2939 O O . PRO A 1 216 ? 24.331 38.409 17.602 1.00 17.25 238 PRO A O 1
ATOM 2950 N N . ASN A 1 217 ? 23.422 39.355 15.765 1.00 11.93 239 ASN A N 1
ATOM 2951 C CA . ASN A 1 217 ? 24.642 40.066 15.410 1.00 10.55 239 ASN A CA 1
ATOM 2952 C C . ASN A 1 217 ? 24.600 41.533 15.853 1.00 14.59 239 ASN A C 1
ATOM 2953 O O . ASN A 1 217 ? 25.524 42.283 15.576 1.00 14.31 239 ASN A O 1
ATOM 2964 N N . PHE A 1 218 ? 23.547 41.925 16.565 1.00 11.87 240 PHE A N 1
ATOM 2965 C CA . PHE A 1 218 ? 23.517 43.254 17.172 1.00 13.89 240 PHE A CA 1
ATOM 2966 C C . PHE A 1 218 ? 23.889 43.227 18.651 1.00 11.74 240 PHE A C 1
ATOM 2967 O O . PHE A 1 218 ? 23.447 42.358 19.422 1.00 13.10 240 PHE A O 1
ATOM 2984 N N . VAL A 1 219 ? 24.719 44.194 19.040 1.00 12.72 241 VAL A N 1
ATOM 2985 C CA . VAL A 1 219 ? 25.111 44.396 20.427 1.00 12.64 241 VAL A CA 1
ATOM 2986 C C . VAL A 1 219 ? 24.873 45.852 20.817 1.00 14.17 241 VAL A C 1
ATOM 2987 O O . VAL A 1 219 ? 25.456 46.771 20.243 1.00 12.37 241 VAL A O 1
ATOM 3000 N N . MET A 1 220 ? 24.021 46.078 21.798 1.00 12.65 242 MET A N 1
ATOM 3001 C CA . MET A 1 220 ? 23.804 47.448 22.250 1.00 12.89 242 MET A CA 1
ATOM 3002 C C . MET A 1 220 ? 25.095 48.023 22.818 1.00 13.51 242 MET A C 1
ATOM 3003 O O . MET A 1 220 ? 25.748 47.400 23.653 1.00 13.93 242 MET A O 1
ATOM 3017 N N . ASP A 1 221 ? 25.468 49.207 22.342 1.00 9.35 243 ASP A N 1
ATOM 3018 C CA . ASP A 1 221 ? 26.573 49.961 22.938 1.00 11.80 243 ASP A CA 1
ATOM 3019 C C . ASP A 1 221 ? 26.078 50.650 24.200 1.00 12.07 243 ASP A C 1
ATOM 3020 O O . ASP A 1 221 ? 24.880 50.906 24.323 1.00 12.10 243 ASP A O 1
ATOM 3029 N N . ASN A 1 222 ? 26.971 50.959 25.135 1.00 11.61 244 ASN A N 1
ATOM 3030 C CA . ASN A 1 222 ? 26.558 51.730 26.287 1.00 11.53 244 ASN A CA 1
ATOM 3031 C C . ASN A 1 222 ? 26.610 53.234 26.017 1.00 10.34 244 ASN A C 1
ATOM 3032 O O . ASN A 1 222 ? 27.050 53.674 24.947 1.00 11.17 244 ASN A O 1
ATOM 3043 N N . ASN A 1 223 ? 26.070 54.001 26.956 1.00 11.73 245 ASN A N 1
ATOM 3044 C CA . ASN A 1 223 ? 25.777 55.405 26.721 1.00 10.73 245 ASN A CA 1
ATOM 3045 C C . ASN A 1 223 ? 26.961 56.194 26.176 1.00 13.60 245 ASN A C 1
ATOM 3046 O O . ASN A 1 223 ? 26.800 56.970 25.212 1.00 13.35 245 ASN A O 1
ATOM 3057 N N . GLU A 1 224 ? 28.148 56.009 26.741 1.00 14.81 246 GLU A N 1
ATOM 3058 C CA . GLU A 1 224 ? 29.279 56.804 26.247 1.00 15.53 246 GLU A CA 1
ATOM 3059 C C . GLU A 1 224 ? 30.322 55.989 25.480 1.00 12.94 246 GLU A C 1
ATOM 3060 O O . GLU A 1 224 ? 31.417 56.460 25.210 1.00 13.29 246 GLU A O 1
ATOM 3072 N N . GLY A 1 225 ? 29.953 54.775 25.086 1.00 10.44 247 GLY A N 1
ATOM 3073 C CA . GLY A 1 225 ? 30.674 54.090 24.034 1.00 8.92 247 GLY A CA 1
ATOM 3074 C C . GLY A 1 225 ? 31.919 53.323 24.452 1.00 13.29 247 GLY A C 1
ATOM 3075 O O . GLY A 1 225 ? 32.709 52.936 23.593 1.00 14.11 247 GLY A O 1
ATOM 3079 N N . SER A 1 226 ? 32.096 53.091 25.744 1.00 12.03 248 SER A N 1
ATOM 3080 C CA . SER A 1 226 ? 33.253 52.300 26.179 1.00 11.45 248 SER A CA 1
ATOM 3081 C C . SER A 1 226 ? 33.037 50.828 25.833 1.00 18.10 248 SER A C 1
ATOM 3082 O O . SER A 1 226 ? 33.989 50.108 25.537 1.00 16.86 248 SER A O 1
ATOM 3090 N N . LEU A 1 227 ? 31.783 50.385 25.802 1.00 14.77 249 LEU A N 1
ATOM 3091 C CA . LEU A 1 227 ? 31.496 49.000 25.439 1.00 14.80 249 LEU A CA 1
ATOM 3092 C C . LEU A 1 227 ? 31.866 48.715 23.980 1.00 15.80 249 LEU A C 1
ATOM 3093 O O . LEU A 1 227 ? 32.506 47.713 23.666 1.00 15.88 249 LEU A O 1
ATOM 3109 N N . GLY A 1 228 ? 31.436 49.587 23.072 1.00 12.27 250 GLY A N 1
ATOM 3110 C CA . GLY A 1 228 ? 31.788 49.444 21.679 1.00 13.59 250 GLY A CA 1
ATOM 3111 C C . GLY A 1 228 ? 33.291 49.403 21.437 1.00 16.16 250 GLY A C 1
ATOM 3112 O O . GLY A 1 228 ? 33.771 48.616 20.631 1.00 15.16 250 GLY A O 1
ATOM 3116 N N . LEU A 1 229 ? 34.025 50.289 22.105 1.00 15.31 251 LEU A N 1
ATOM 3117 C CA . LEU A 1 229 ? 35.475 50.338 21.953 1.00 16.26 251 LEU A CA 1
ATOM 3118 C C . LEU A 1 229 ? 36.085 49.015 22.367 1.00 17.32 251 LEU A C 1
ATOM 3119 O O . LEU A 1 229 ? 36.927 48.464 21.654 1.00 21.14 251 LEU A O 1
ATOM 3135 N N . ALA A 1 230 ? 35.649 48.509 23.515 1.00 15.81 252 ALA A N 1
ATOM 3136 C CA . ALA A 1 230 ? 36.149 47.236 24.041 1.00 19.01 252 ALA A CA 1
ATOM 3137 C C . ALA A 1 230 ? 35.798 46.079 23.109 1.00 25.80 252 ALA A C 1
ATOM 3138 O O . ALA A 1 230 ? 36.577 45.148 22.936 1.00 23.12 252 ALA A O 1
ATOM 3145 N N . GLY A 1 231 ? 34.608 46.137 22.519 1.00 15.25 253 GLY A N 1
ATOM 3146 C CA . GLY A 1 231 ? 34.183 45.161 21.543 1.00 18.08 253 GLY A CA 1
ATOM 3147 C C . GLY A 1 231 ? 34.994 45.117 20.262 1.00 16.84 253 GLY A C 1
ATOM 3148 O O . GLY A 1 231 ? 35.209 44.042 19.713 1.00 18.70 253 GLY A O 1
ATOM 3152 N N . LEU A 1 232 ? 35.419 46.275 19.763 1.00 15.84 254 LEU A N 1
ATOM 3153 C CA . LEU A 1 232 ? 36.235 46.342 18.551 1.00 19.49 254 LEU A CA 1
ATOM 3154 C C . LEU A 1 232 ? 37.553 45.605 18.794 1.00 19.08 254 LEU A C 1
ATOM 3155 O O . LEU A 1 232 ? 38.068 44.928 17.902 1.00 23.79 254 LEU A O 1
ATOM 3171 N N . LYS A 1 233 ? 38.071 45.744 20.007 1.00 22.41 255 LYS A N 1
ATOM 3172 C CA . LYS A 1 233 ? 39.344 45.131 20.370 1.00 23.96 255 LYS A CA 1
ATOM 3173 C C . LYS A 1 233 ? 39.203 43.615 20.460 1.00 27.00 255 LYS A C 1
ATOM 3174 O O . LYS A 1 233 ? 40.063 42.876 19.969 1.00 27.67 255 LYS A O 1
ATOM 3193 N N . ASP A 1 234 ? 38.110 43.193 21.096 1.00 23.07 256 ASP A N 1
ATOM 3194 C CA . ASP A 1 234 ? 37.628 41.801 21.203 1.00 28.65 256 ASP A CA 1
ATOM 3195 C C . ASP A 1 234 ? 37.312 41.065 19.924 1.00 32.27 256 ASP A C 1
ATOM 3196 O O . ASP A 1 234 ? 37.363 39.839 19.889 1.00 38.54 256 ASP A O 1
ATOM 3205 N N . GLY A 1 235 ? 36.888 41.806 18.910 1.00 25.66 257 GLY A N 1
ATOM 3206 C CA . GLY A 1 235 ? 36.191 41.235 17.775 1.00 26.55 257 GLY A CA 1
ATOM 3207 C C . GLY A 1 235 ? 34.711 40.946 18.018 1.00 21.15 257 GLY A C 1
ATOM 3208 O O . GLY A 1 235 ? 34.042 40.508 17.084 1.00 25.49 257 GLY A O 1
ATOM 3212 N N . SER A 1 236 ? 34.195 41.184 19.233 1.00 22.02 258 SER A N 1
ATOM 3213 C CA . SER A 1 236 ? 32.766 40.935 19.515 1.00 21.08 258 SER A CA 1
ATOM 3214 C C . SER A 1 236 ? 31.863 42.015 18.915 1.00 23.95 258 SER A C 1
ATOM 3215 O O . SER A 1 236 ? 30.649 41.820 18.778 1.00 21.07 258 SER A O 1
ATOM 3223 N N . ILE A 1 237 ? 32.464 43.156 18.591 1.00 19.49 259 ILE A N 1
ATOM 3224 C CA . ILE A 1 237 ? 31.790 44.237 17.880 1.00 17.20 259 ILE A CA 1
ATOM 3225 C C . ILE A 1 237 ? 32.706 44.669 16.748 1.00 17.89 259 ILE A C 1
ATOM 3226 O O . ILE A 1 237 ? 33.897 44.888 16.971 1.00 21.35 259 ILE A O 1
ATOM 3242 N N . ASN A 1 238 ? 32.161 44.796 15.550 1.00 15.87 260 ASN A N 1
ATOM 3243 C CA . ASN A 1 238 ? 32.947 45.134 14.360 1.00 15.99 260 ASN A CA 1
ATOM 3244 C C . ASN A 1 238 ? 32.588 46.488 13.735 1.00 17.15 260 ASN A C 1
ATOM 3245 O O . ASN A 1 238 ? 33.219 46.923 12.760 1.00 14.86 260 ASN A O 1
ATOM 3256 N N . ALA A 1 239 ? 31.559 47.141 14.289 1.00 14.64 261 ALA A N 1
ATOM 3257 C CA . ALA A 1 239 ? 31.073 48.429 13.810 1.00 14.34 261 ALA A CA 1
ATOM 3258 C C . ALA A 1 239 ? 30.615 49.240 15.018 1.00 13.40 261 ALA A C 1
ATOM 3259 O O . ALA A 1 239 ? 29.899 48.737 15.877 1.00 13.66 261 ALA A O 1
ATOM 3266 N N . TYR A 1 240 ? 31.050 50.493 15.059 1.00 11.88 262 TYR A N 1
ATOM 3267 C CA . TYR A 1 240 ? 31.019 51.336 16.247 1.00 14.92 262 TYR A CA 1
ATOM 3268 C C . TYR A 1 240 ? 30.602 52.731 15.803 1.00 12.45 262 TYR A C 1
ATOM 3269 O O . TYR A 1 240 ? 31.229 53.315 14.924 1.00 12.76 262 TYR A O 1
ATOM 3287 N N . PHE A 1 241 ? 29.515 53.251 16.364 1.00 11.54 263 PHE A N 1
ATOM 3288 C CA . PHE A 1 241 ? 29.047 54.574 15.973 1.00 9.87 263 PHE A CA 1
ATOM 3289 C C . PHE A 1 241 ? 29.447 55.512 17.071 1.00 9.91 263 PHE A C 1
ATOM 3290 O O . PHE A 1 241 ? 29.023 55.365 18.211 1.00 9.77 263 PHE A O 1
ATOM 3307 N N . ASN A 1 242 ? 30.330 56.435 16.720 1.00 10.46 264 ASN A N 1
ATOM 3308 C CA . ASN A 1 242 ? 30.977 57.269 17.704 1.00 10.10 264 ASN A CA 1
ATOM 3309 C C . ASN A 1 242 ? 31.609 58.461 16.996 1.00 11.67 264 ASN A C 1
ATOM 3310 O O . ASN A 1 242 ? 31.138 58.865 15.926 1.00 9.90 264 ASN A O 1
ATOM 3321 N N . GLY A 1 243 ? 32.651 59.056 17.569 1.00 10.67 265 GLY A N 1
ATOM 3322 C CA . GLY A 1 243 ? 33.163 60.297 17.014 1.00 11.18 265 GLY A CA 1
ATOM 3323 C C . GLY A 1 243 ? 34.645 60.529 17.070 1.00 11.78 265 GLY A C 1
ATOM 3324 O O . GLY A 1 243 ? 35.437 59.667 17.447 1.00 11.55 265 GLY A O 1
ATOM 3328 N N . ASN A 1 244 ? 35.000 61.747 16.672 1.00 12.05 266 ASN A N 1
ATOM 3329 C CA . ASN A 1 244 ? 36.380 62.152 16.417 1.00 14.11 266 ASN A CA 1
ATOM 3330 C C . ASN A 1 244 ? 37.264 62.040 17.655 1.00 12.56 266 ASN A C 1
ATOM 3331 O O . ASN A 1 244 ? 38.461 61.725 17.557 1.00 13.58 266 ASN A O 1
ATOM 3342 N N . TRP A 1 245 ? 36.664 62.269 18.817 1.00 12.12 267 TRP A N 1
ATOM 3343 C CA . TRP A 1 245 ? 37.401 62.252 20.080 1.00 13.13 267 TRP A CA 1
ATOM 3344 C C . TRP A 1 245 ? 38.002 60.883 20.414 1.00 13.05 267 TRP A C 1
ATOM 3345 O O . TRP A 1 245 ? 38.953 60.801 21.202 1.00 16.52 267 TRP A O 1
ATOM 3366 N N . ASN A 1 246 ? 37.453 59.810 19.846 1.00 13.17 268 ASN A N 1
ATOM 3367 C CA . ASN A 1 246 ? 37.955 58.449 20.082 1.00 13.38 268 ASN A CA 1
ATOM 3368 C C . ASN A 1 246 ? 38.771 57.850 18.931 1.00 11.83 268 ASN A C 1
ATOM 3369 O O . ASN A 1 246 ? 38.985 56.633 18.891 1.00 15.26 268 ASN A O 1
ATOM 3380 N N . TYR A 1 247 ? 39.220 58.696 17.996 1.00 13.75 269 TYR A N 1
ATOM 3381 C CA . TYR A 1 247 ? 39.909 58.225 16.791 1.00 15.63 269 TYR A CA 1
ATOM 3382 C C . TYR A 1 247 ? 41.153 57.415 17.171 1.00 15.59 269 TYR A C 1
ATOM 3383 O O . TYR A 1 247 ? 41.356 56.315 16.685 1.00 18.05 269 TYR A O 1
ATOM 3401 N N . ASP A 1 248 ? 41.965 57.975 18.052 1.00 19.49 270 ASP A N 1
ATOM 3402 C CA . ASP A 1 248 ? 43.206 57.304 18.433 1.00 26.49 270 ASP A CA 1
ATOM 3403 C C . ASP A 1 248 ? 42.930 55.998 19.190 1.00 24.83 270 ASP A C 1
ATOM 3404 O O . ASP A 1 248 ? 43.620 54.997 18.969 1.00 24.81 270 ASP A O 1
ATOM 3413 N N . LYS A 1 249 ? 41.897 55.971 20.028 1.00 18.36 271 LYS A N 1
ATOM 3414 C CA . LYS A 1 249 ? 41.564 54.745 20.743 1.00 21.36 271 LYS A CA 1
ATOM 3415 C C . LYS A 1 249 ? 41.025 53.678 19.807 1.00 20.49 271 LYS A C 1
ATOM 3416 O O . LYS A 1 249 ? 41.253 52.495 20.039 1.00 22.56 271 LYS A O 1
ATOM 3435 N N . VAL A 1 250 ? 40.311 54.080 18.751 1.00 18.09 272 VAL A N 1
ATOM 3436 C CA . VAL A 1 250 ? 39.819 53.115 17.779 1.00 15.31 272 VAL A CA 1
ATOM 3437 C C . VAL A 1 250 ? 41.009 52.527 17.010 1.00 18.46 272 VAL A C 1
ATOM 3438 O O . VAL A 1 250 ? 41.030 51.339 16.695 1.00 19.73 272 VAL A O 1
ATOM 3451 N N . LYS A 1 251 ? 41.990 53.369 16.709 1.00 18.09 273 LYS A N 1
ATOM 3452 C CA . LYS A 1 251 ? 43.197 52.892 16.042 1.00 24.57 273 LYS A CA 1
ATOM 3453 C C . LYS A 1 251 ? 43.925 51.919 16.956 1.00 19.89 273 LYS A C 1
ATOM 3454 O O . LYS A 1 251 ? 44.407 50.894 16.481 1.00 26.92 273 LYS A O 1
ATOM 3473 N N . GLU A 1 252 ? 43.950 52.191 18.259 1.00 22.24 274 GLU A N 1
ATOM 3474 C CA . GLU A 1 252 ? 44.548 51.249 19.207 1.00 24.86 274 GLU A CA 1
ATOM 3475 C C . GLU A 1 252 ? 43.777 49.930 19.238 1.00 30.52 274 GLU A C 1
ATOM 3476 O O . GLU A 1 252 ? 44.376 48.861 19.300 1.00 26.01 274 GLU A O 1
ATOM 3488 N N . ALA A 1 253 ? 42.449 49.994 19.194 1.00 21.71 275 ALA A N 1
ATOM 3489 C CA . ALA A 1 253 ? 41.648 48.785 19.344 1.00 21.93 275 ALA A CA 1
ATOM 3490 C C . ALA A 1 253 ? 41.746 47.848 18.139 1.00 24.06 275 ALA A C 1
ATOM 3491 O O . ALA A 1 253 ? 41.832 46.630 18.304 1.00 24.65 275 ALA A O 1
ATOM 3498 N N . LEU A 1 254 ? 41.714 48.409 16.934 1.00 20.69 276 LEU A N 1
ATOM 3499 C CA . LEU A 1 254 ? 41.627 47.623 15.714 1.00 21.12 276 LEU A CA 1
ATOM 3500 C C . LEU A 1 254 ? 42.963 47.390 15.031 1.00 24.37 276 LEU A C 1
ATOM 3501 O O . LEU A 1 254 ? 43.093 46.476 14.216 1.00 27.01 276 LEU A O 1
ATOM 3517 N N . GLY A 1 255 ? 43.927 48.250 15.330 1.00 25.87 277 GLY A N 1
ATOM 3518 C CA . GLY A 1 255 ? 45.129 48.342 14.527 1.00 29.20 277 GLY A CA 1
ATOM 3519 C C . GLY A 1 255 ? 44.837 49.243 13.349 1.00 24.61 277 GLY A C 1
ATOM 3520 O O . GLY A 1 255 ? 43.819 49.093 12.668 1.00 23.53 277 GLY A O 1
ATOM 3524 N N . GLU A 1 256 ? 45.735 50.185 13.085 1.00 27.12 278 GLU A N 1
ATOM 3525 C CA . GLU A 1 256 ? 45.404 51.264 12.173 1.00 25.34 278 GLU A CA 1
ATOM 3526 C C . GLU A 1 256 ? 45.137 50.796 10.739 1.00 28.73 278 GLU A C 1
ATOM 3527 O O . GLU A 1 256 ? 44.329 51.407 10.052 1.00 24.22 278 GLU A O 1
ATOM 3539 N N . GLU A 1 257 ? 45.752 49.703 10.290 1.00 25.37 279 GLU A N 1
ATOM 3540 C CA . GLU A 1 257 ? 45.503 49.233 8.925 1.00 27.03 279 GLU A CA 1
ATOM 3541 C C . GLU A 1 257 ? 44.109 48.620 8.774 1.00 19.83 279 GLU A C 1
ATOM 3542 O O . GLU A 1 257 ? 43.653 48.365 7.663 1.00 27.80 279 GLU A O 1
ATOM 3554 N N . ASN A 1 258 ? 43.439 48.397 9.897 1.00 27.44 280 ASN A N 1
ATOM 3555 C CA . ASN A 1 258 ? 42.128 47.764 9.891 1.00 23.87 280 ASN A CA 1
ATOM 3556 C C . ASN A 1 258 ? 40.989 48.761 10.087 1.00 24.92 280 ASN A C 1
ATOM 3557 O O . ASN A 1 258 ? 39.816 48.407 9.982 1.00 21.68 280 ASN A O 1
ATOM 3568 N N . VAL A 1 259 ? 41.337 50.007 10.365 1.00 19.71 281 VAL A N 1
ATOM 3569 C CA . VAL A 1 259 ? 40.306 51.007 10.668 1.00 18.76 281 VAL A CA 1
ATOM 3570 C C . VAL A 1 259 ? 39.626 51.519 9.412 1.00 21.20 281 VAL A C 1
ATOM 3571 O O . VAL A 1 259 ? 40.263 52.092 8.523 1.00 22.20 281 VAL A O 1
ATOM 3584 N N . GLY A 1 260 ? 38.308 51.307 9.347 1.00 16.93 282 GLY A N 1
ATOM 3585 C CA . GLY A 1 260 ? 37.480 51.916 8.341 1.00 14.30 282 GLY A CA 1
ATOM 3586 C C . GLY A 1 260 ? 36.656 53.024 8.971 1.00 13.92 282 GLY A C 1
ATOM 3587 O O . GLY A 1 260 ? 36.229 52.889 10.104 1.00 14.90 282 GLY A O 1
ATOM 3591 N N . VAL A 1 261 ? 36.457 54.098 8.232 1.00 13.64 283 VAL A N 1
ATOM 3592 C CA . VAL A 1 261 ? 35.658 55.220 8.706 1.00 17.64 283 VAL A CA 1
ATOM 3593 C C . VAL A 1 261 ? 34.665 55.579 7.622 1.00 19.38 283 VAL A C 1
ATOM 3594 O O . VAL A 1 261 ? 35.040 55.858 6.485 1.00 17.09 283 VAL A O 1
ATOM 3607 N N . ALA A 1 262 ? 33.384 55.586 7.969 1.00 11.88 284 ALA A N 1
ATOM 3608 C CA . ALA A 1 262 ? 32.342 55.857 6.980 1.00 13.78 284 ALA A CA 1
ATOM 3609 C C . ALA A 1 262 ? 31.277 56.794 7.491 1.00 12.53 284 ALA A C 1
ATOM 3610 O O . ALA A 1 262 ? 31.103 56.966 8.715 1.00 13.99 284 ALA A O 1
ATOM 3617 N N . ALA A 1 263 ? 30.537 57.367 6.562 1.00 14.34 285 ALA A N 1
ATOM 3618 C CA . ALA A 1 263 ? 29.339 58.103 6.933 1.00 12.53 285 ALA A CA 1
ATOM 3619 C C . ALA A 1 263 ? 28.229 57.075 7.243 1.00 15.45 285 ALA A C 1
ATOM 3620 O O . ALA A 1 263 ? 28.483 55.865 7.332 1.00 15.04 285 ALA A O 1
ATOM 3627 N N . LEU A 1 264 ? 27.015 57.548 7.480 1.00 12.69 286 LEU A N 1
ATOM 3628 C CA . LEU A 1 264 ? 25.984 56.678 8.027 1.00 12.92 286 LEU A CA 1
ATOM 3629 C C . LEU A 1 264 ? 25.266 55.863 6.960 1.00 10.91 286 LEU A C 1
ATOM 3630 O O . LEU A 1 264 ? 24.992 56.369 5.874 1.00 12.94 286 LEU A O 1
ATOM 3646 N N . PRO A 1 265 ? 24.941 54.606 7.292 1.00 11.89 287 PRO A N 1
ATOM 3647 C CA . PRO A 1 265 ? 24.252 53.713 6.355 1.00 13.47 287 PRO A CA 1
ATOM 3648 C C . PRO A 1 265 ? 22.766 53.965 6.296 1.00 15.55 287 PRO A C 1
ATOM 3649 O O . PRO A 1 265 ? 22.214 54.759 7.080 1.00 12.77 287 PRO A O 1
ATOM 3660 N N . THR A 1 266 ? 22.105 53.275 5.377 1.00 14.94 288 THR A N 1
ATOM 3661 C CA . THR A 1 266 ? 20.661 53.241 5.363 1.00 13.22 288 THR A CA 1
ATOM 3662 C C . THR A 1 266 ? 20.162 52.111 6.219 1.00 14.53 288 THR A C 1
ATOM 3663 O O . THR A 1 266 ? 20.915 51.171 6.545 1.00 15.20 288 THR A O 1
ATOM 3674 N N . ILE A 1 267 ? 18.890 52.212 6.587 1.00 12.70 289 ILE A N 1
ATOM 3675 C CA . ILE A 1 267 ? 18.162 51.114 7.190 1.00 14.48 289 ILE A CA 1
ATOM 3676 C C . ILE A 1 267 ? 16.922 50.845 6.356 1.00 14.05 289 ILE A C 1
ATOM 3677 O O . ILE A 1 267 ? 16.301 51.766 5.804 1.00 14.39 289 ILE A O 1
ATOM 3693 N N . ASN A 1 268 ? 16.580 49.572 6.232 1.00 15.43 290 ASN A N 1
ATOM 3694 C CA . ASN A 1 268 ? 15.449 49.209 5.424 1.00 16.33 290 ASN A CA 1
ATOM 3695 C C . ASN A 1 268 ? 14.200 49.056 6.293 1.00 15.41 290 ASN A C 1
ATOM 3696 O O . ASN A 1 268 ? 14.073 48.112 7.076 1.00 16.27 290 ASN A O 1
ATOM 3707 N N . ILE A 1 269 ? 13.300 50.021 6.141 1.00 18.07 291 ILE A N 1
ATOM 3708 C CA . ILE A 1 269 ? 12.014 50.037 6.828 1.00 18.68 291 ILE A CA 1
ATOM 3709 C C . ILE A 1 269 ? 10.906 49.758 5.817 1.00 19.43 291 ILE A C 1
ATOM 3710 O O . ILE A 1 269 ? 10.672 50.564 4.904 1.00 25.13 291 ILE A O 1
ATOM 3726 N N . GLY A 1 270 ? 10.248 48.613 5.984 1.00 34.46 292 GLY A N 1
ATOM 3727 C CA . GLY A 1 270 ? 9.154 48.196 5.121 1.00 34.68 292 GLY A CA 1
ATOM 3728 C C . GLY A 1 270 ? 9.472 48.215 3.642 1.00 35.74 292 GLY A C 1
ATOM 3729 O O . GLY A 1 270 ? 8.621 48.562 2.825 1.00 45.06 292 GLY A O 1
ATOM 3733 N N . GLY A 1 271 ? 10.703 47.853 3.292 1.00 29.29 293 GLY A N 1
ATOM 3734 C CA . GLY A 1 271 ? 11.104 47.763 1.898 1.00 32.93 293 GLY A CA 1
ATOM 3735 C C . GLY A 1 271 ? 11.721 49.033 1.350 1.00 38.85 293 GLY A C 1
ATOM 3736 O O . GLY A 1 271 ? 12.131 49.076 0.191 1.00 42.59 293 GLY A O 1
ATOM 3740 N N . LYS A 1 272 ? 11.791 50.066 2.185 1.00 34.02 294 LYS A N 1
ATOM 3741 C CA . LYS A 1 272 ? 12.325 51.359 1.774 1.00 27.58 294 LYS A CA 1
ATOM 3742 C C . LYS A 1 272 ? 13.640 51.652 2.488 1.00 20.17 294 LYS A C 1
ATOM 3743 O O . LYS A 1 272 ? 13.716 51.555 3.711 1.00 22.59 294 LYS A O 1
ATOM 3762 N N . ASP A 1 273 ? 14.673 51.978 1.720 1.00 26.09 295 ASP A N 1
ATOM 3763 C CA . ASP A 1 273 ? 15.945 52.375 2.303 1.00 28.96 295 ASP A CA 1
ATOM 3764 C C . ASP A 1 273 ? 15.766 53.768 2.873 1.00 28.85 295 ASP A C 1
ATOM 3765 O O . ASP A 1 273 ? 15.333 54.683 2.180 1.00 31.23 295 ASP A O 1
ATOM 3774 N N . CYS A 1 274 ? 16.054 53.907 4.158 1.00 15.64 296 CYS A N 1
ATOM 3775 C CA . CYS A 1 274 ? 15.923 55.190 4.848 1.00 14.30 296 CYS A CA 1
ATOM 3776 C C . CYS A 1 274 ? 17.287 55.609 5.379 1.00 13.26 296 CYS A C 1
ATOM 3777 O O . CYS A 1 274 ? 18.027 54.786 5.890 1.00 14.07 296 CYS A O 1
ATOM 3785 N N . GLN A 1 275 ? 17.618 56.888 5.241 1.00 12.86 297 GLN A N 1
ATOM 3786 C CA . GLN A 1 275 ? 18.933 57.394 5.616 1.00 12.69 297 GLN A CA 1
ATOM 3787 C C . GLN A 1 275 ? 18.999 57.794 7.085 1.00 11.29 297 GLN A C 1
ATOM 3788 O O . GLN A 1 275 ? 18.288 58.709 7.496 1.00 12.63 297 GLN A O 1
ATOM 3802 N N . LEU A 1 276 ? 19.845 57.122 7.860 1.00 10.84 298 LEU A N 1
ATOM 3803 C CA . LEU A 1 276 ? 20.139 57.582 9.226 1.00 9.52 298 LEU A CA 1
ATOM 3804 C C . LEU A 1 276 ? 20.750 58.971 9.180 1.00 10.08 298 LEU A C 1
ATOM 3805 O O . LEU A 1 276 ? 21.628 59.249 8.359 1.00 11.69 298 LEU A O 1
ATOM 3821 N N . LYS A 1 277 ? 20.306 59.839 10.090 1.00 10.33 299 LYS A N 1
ATOM 3822 C CA . LYS A 1 277 ? 20.773 61.226 10.129 1.00 11.10 299 LYS A CA 1
ATOM 3823 C C . LYS A 1 277 ? 21.185 61.631 11.526 1.00 9.86 299 LYS A C 1
ATOM 3824 O O . LYS A 1 277 ? 20.340 61.805 12.412 1.00 11.69 299 LYS A O 1
ATOM 3843 N N . ALA A 1 278 ? 22.492 61.819 11.688 1.00 11.45 300 ALA A N 1
ATOM 3844 C CA . ALA A 1 278 ? 23.069 62.326 12.930 1.00 10.28 300 ALA A CA 1
ATOM 3845 C C . ALA A 1 278 ? 22.735 63.794 13.118 1.00 10.09 300 ALA A C 1
ATOM 3846 O O . ALA A 1 278 ? 22.464 64.493 12.153 1.00 10.92 300 ALA A O 1
ATOM 3853 N N . PHE A 1 279 ? 22.753 64.260 14.365 1.00 9.79 301 PHE A N 1
ATOM 3854 C CA . PHE A 1 279 ? 22.808 65.695 14.616 1.00 8.43 301 PHE A CA 1
ATOM 3855 C C . PHE A 1 279 ? 24.148 66.258 14.181 1.00 8.66 301 PHE A C 1
ATOM 3856 O O . PHE A 1 279 ? 25.199 65.610 14.367 1.00 11.19 301 PHE A O 1
ATOM 3873 N N . LEU A 1 280 ? 24.122 67.474 13.644 1.00 8.93 302 LEU A N 1
ATOM 3874 C CA . LEU A 1 280 ? 25.344 68.221 13.334 1.00 10.09 302 LEU A CA 1
ATOM 3875 C C . LEU A 1 280 ? 25.294 69.571 14.026 1.00 9.12 302 LEU A C 1
ATOM 3876 O O . LEU A 1 280 ? 24.434 70.399 13.735 1.00 9.60 302 LEU A O 1
ATOM 3892 N N . GLY A 1 281 ? 26.231 69.770 14.937 1.00 9.14 303 GLY A N 1
ATOM 3893 C CA . GLY A 1 281 ? 26.364 71.004 15.685 1.00 10.43 303 GLY A CA 1
ATOM 3894 C C . GLY A 1 281 ? 27.837 71.362 15.704 1.00 9.05 303 GLY A C 1
ATOM 3895 O O . GLY A 1 281 ? 28.572 71.084 14.740 1.00 7.98 303 GLY A O 1
ATOM 3899 N N . SER A 1 282 ? 28.288 71.991 16.785 1.00 7.41 304 SER A N 1
ATOM 3900 C CA . SER A 1 282 ? 29.692 72.336 16.948 1.00 6.58 304 SER A CA 1
ATOM 3901 C C . SER A 1 282 ? 30.065 72.155 18.400 1.00 6.46 304 SER A C 1
ATOM 3902 O O . SER A 1 282 ? 29.190 72.040 19.252 1.00 6.38 304 SER A O 1
ATOM 3910 N N . LYS A 1 283 ? 31.361 72.045 18.648 1.00 7.37 305 LYS A N 1
ATOM 3911 C CA . LYS A 1 283 ? 31.897 72.315 19.975 1.00 7.93 305 LYS A CA 1
ATOM 3912 C C . LYS A 1 283 ? 32.603 73.659 19.910 1.00 8.87 305 LYS A C 1
ATOM 3913 O O . LYS A 1 283 ? 33.257 73.978 18.917 1.00 7.42 305 LYS A O 1
ATOM 3932 N N . ALA A 1 284 ? 32.478 74.434 20.976 1.00 7.93 306 ALA A N 1
ATOM 3933 C CA . ALA A 1 284 ? 32.881 75.831 20.949 1.00 6.78 306 ALA A CA 1
ATOM 3934 C C . ALA A 1 284 ? 33.446 76.257 22.295 1.00 7.65 306 ALA A C 1
ATOM 3935 O O . ALA A 1 284 ? 33.230 75.573 23.299 1.00 7.18 306 ALA A O 1
ATOM 3942 N N . ILE A 1 285 ? 34.135 77.398 22.288 1.00 7.63 307 ILE A N 1
ATOM 3943 C CA . ILE A 1 285 ? 34.658 78.008 23.505 1.00 7.15 307 ILE A CA 1
ATOM 3944 C C . ILE A 1 285 ? 33.740 79.146 23.921 1.00 7.62 307 ILE A C 1
ATOM 3945 O O . ILE A 1 285 ? 33.456 80.058 23.153 1.00 8.57 307 ILE A O 1
ATOM 3961 N N . GLY A 1 286 ? 33.306 79.091 25.178 1.00 6.92 308 GLY A N 1
ATOM 3962 C CA . GLY A 1 286 ? 32.487 80.121 25.777 1.00 7.49 308 GLY A CA 1
ATOM 3963 C C . GLY A 1 286 ? 33.200 80.865 26.869 1.00 7.51 308 GLY A C 1
ATOM 3964 O O . GLY A 1 286 ? 34.139 80.322 27.481 1.00 8.85 308 GLY A O 1
ATOM 3968 N N . VAL A 1 287 ? 32.747 82.096 27.078 1.00 8.50 309 VAL A N 1
ATOM 3969 C CA . VAL A 1 287 ? 33.271 82.979 28.127 1.00 7.86 309 VAL A CA 1
ATOM 3970 C C . VAL A 1 287 ? 32.219 83.138 29.216 1.00 8.73 309 VAL A C 1
ATOM 3971 O O . VAL A 1 287 ? 31.060 83.422 28.959 1.00 9.66 309 VAL A O 1
ATOM 3984 N N . ASN A 1 288 ? 32.652 82.923 30.451 1.00 10.18 310 ASN A N 1
ATOM 3985 C CA . ASN A 1 288 ? 31.819 83.122 31.622 1.00 10.80 310 ASN A CA 1
ATOM 3986 C C . ASN A 1 288 ? 31.659 84.617 31.953 1.00 9.78 310 ASN A C 1
ATOM 3987 O O . ASN A 1 288 ? 32.655 85.313 32.131 1.00 11.11 310 ASN A O 1
ATOM 3998 N N . PRO A 1 289 ? 30.423 85.126 31.999 1.00 11.09 311 PRO A N 1
ATOM 3999 C CA . PRO A 1 289 ? 30.206 86.532 32.346 1.00 13.94 311 PRO A CA 1
ATOM 4000 C C . PRO A 1 289 ? 30.786 86.921 33.691 1.00 13.05 311 PRO A C 1
ATOM 4001 O O . PRO A 1 289 ? 31.034 88.111 33.916 1.00 15.69 311 PRO A O 1
ATOM 4012 N N . ASN A 1 290 ? 31.026 85.940 34.550 1.00 11.51 312 ASN A N 1
ATOM 4013 C CA . ASN A 1 290 ? 31.563 86.212 35.883 1.00 12.42 312 ASN A CA 1
ATOM 4014 C C . ASN A 1 290 ? 33.084 86.353 35.901 1.00 16.61 312 ASN A C 1
ATOM 4015 O O . ASN A 1 290 ? 33.669 86.728 36.922 1.00 16.83 312 ASN A O 1
ATOM 4026 N N . CYS A 1 291 ? 33.741 86.057 34.784 1.00 11.88 313 CYS A N 1
ATOM 4027 C CA . CYS A 1 291 ? 35.180 86.252 34.717 1.00 11.55 313 CYS A CA 1
ATOM 4028 C C . CYS A 1 291 ? 35.513 87.729 34.967 1.00 12.43 313 CYS A C 1
ATOM 4029 O O . 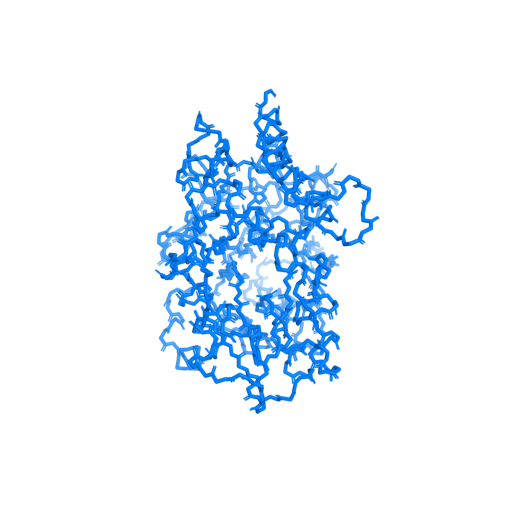CYS A 1 291 ? 34.913 88.632 34.388 1.00 16.59 313 CYS A O 1
ATOM 4037 N N . LYS A 1 292 ? 36.486 87.945 35.848 1.00 18.39 314 LYS A N 1
ATOM 4038 C CA . LYS A 1 292 ? 36.871 89.285 36.269 1.00 19.62 314 LYS A CA 1
ATOM 4039 C C . LYS A 1 292 ? 37.747 90.021 35.265 1.00 26.91 314 LYS A C 1
ATOM 4040 O O . LYS A 1 292 ? 38.068 91.180 35.460 1.00 26.16 314 LYS A O 1
ATOM 4059 N N . ASN A 1 293 ? 38.167 89.334 34.212 1.00 14.66 315 ASN A N 1
ATOM 4060 C CA . ASN A 1 293 ? 38.919 89.973 33.136 1.00 15.26 315 ASN A CA 1
ATOM 4061 C C . ASN A 1 293 ? 38.355 89.561 31.801 1.00 13.12 315 ASN A C 1
ATOM 4062 O O . ASN A 1 293 ? 38.888 88.647 31.155 1.00 14.60 315 ASN A O 1
ATOM 4073 N N . GLN A 1 294 ? 37.291 90.245 31.399 1.00 16.80 316 GLN A N 1
ATOM 4074 C CA . GLN A 1 294 ? 36.579 89.900 30.165 1.00 12.29 316 GLN A CA 1
ATOM 4075 C C . GLN A 1 294 ? 37.453 90.105 28.948 1.00 15.64 316 GLN A C 1
ATOM 4076 O O . GLN A 1 294 ? 37.351 89.356 27.996 1.00 13.38 316 GLN A O 1
ATOM 4090 N N . GLU A 1 295 ? 38.331 91.107 28.983 1.00 16.54 317 GLU A N 1
ATOM 4091 C CA . GLU A 1 295 ? 39.215 91.374 27.858 1.00 21.10 317 GLU A CA 1
ATOM 4092 C C . GLU A 1 295 ? 40.075 90.144 27.596 1.00 16.63 317 GLU A C 1
ATOM 4093 O O . GLU A 1 295 ? 40.162 89.666 26.467 1.00 14.12 317 GLU A O 1
ATOM 4105 N N . VAL A 1 296 ? 40.703 89.622 28.638 1.00 12.42 318 VAL A N 1
ATOM 4106 C CA . VAL A 1 296 ? 41.569 88.470 28.478 1.00 10.74 318 VAL A CA 1
ATOM 4107 C C . VAL A 1 296 ? 40.748 87.242 28.058 1.00 11.15 318 VAL A C 1
ATOM 4108 O O . VAL A 1 296 ? 41.169 86.479 27.177 1.00 11.57 318 VAL A O 1
ATOM 4121 N N . ALA A 1 297 ? 39.593 87.054 28.684 1.00 12.02 319 ALA A N 1
ATOM 4122 C CA . ALA A 1 297 ? 38.813 85.838 28.466 1.00 13.85 319 ALA A CA 1
ATOM 4123 C C . ALA A 1 297 ? 38.341 85.751 27.023 1.00 11.33 319 ALA A C 1
ATOM 4124 O O . ALA A 1 297 ? 38.421 84.682 26.386 1.00 10.04 319 ALA A O 1
ATOM 4131 N N . VAL A 1 298 ? 37.840 86.867 26.510 1.00 12.24 320 VAL A N 1
ATOM 4132 C CA . VAL A 1 298 ? 37.318 86.916 25.151 1.00 11.30 320 VAL A CA 1
ATOM 4133 C C . VAL A 1 298 ? 38.467 86.693 24.168 1.00 11.14 320 VAL A C 1
ATOM 4134 O O . VAL A 1 298 ? 38.352 85.920 23.228 1.00 11.37 320 VAL A O 1
ATOM 4147 N N . LYS A 1 299 ? 39.603 87.346 24.395 1.00 11.34 321 LYS A N 1
ATOM 4148 C CA . LYS A 1 299 ? 40.731 87.135 23.496 1.00 11.61 321 LYS A CA 1
ATOM 4149 C C . LYS A 1 299 ? 41.261 85.703 23.547 1.00 8.68 321 LYS A C 1
ATOM 4150 O O . LYS A 1 299 ? 41.695 85.149 22.514 1.00 9.80 321 LYS A O 1
ATOM 4169 N N . LEU A 1 300 ? 41.217 85.089 24.723 1.00 9.37 322 LEU A N 1
ATOM 4170 C CA . LEU A 1 300 ? 41.610 83.698 24.845 1.00 9.01 322 LEU A CA 1
ATOM 4171 C C . LEU A 1 300 ? 40.650 82.791 24.078 1.00 10.10 322 LEU A C 1
ATOM 4172 O O . LEU A 1 300 ? 41.078 81.876 23.402 1.00 10.15 322 LEU A O 1
ATOM 4188 N N . ALA A 1 301 ? 39.346 83.054 24.172 1.00 10.29 323 ALA A N 1
ATOM 4189 C CA . ALA A 1 301 ? 38.395 82.227 23.445 1.00 9.86 323 ALA A CA 1
ATOM 4190 C C . ALA A 1 301 ? 38.646 82.333 21.930 1.00 9.28 323 ALA A C 1
ATOM 4191 O O . ALA A 1 301 ? 38.640 81.317 21.208 1.00 9.45 323 ALA A O 1
ATOM 4198 N N . ALA A 1 302 ? 38.876 83.555 21.466 1.00 8.54 324 ALA A N 1
ATOM 4199 C CA . ALA A 1 302 ? 39.211 83.786 20.082 1.00 10.57 324 ALA A CA 1
ATOM 4200 C C . ALA A 1 302 ? 40.464 82.991 19.700 1.00 11.42 324 ALA A C 1
ATOM 4201 O O . ALA A 1 302 ? 40.521 82.396 18.640 1.00 10.05 324 ALA A O 1
ATOM 4208 N N . PHE A 1 303 ? 41.469 82.977 20.577 1.00 8.48 325 PHE A N 1
ATOM 4209 C CA . PHE A 1 303 ? 42.719 82.288 20.287 1.00 10.52 325 PHE A CA 1
ATOM 4210 C C . PHE A 1 303 ? 42.544 80.770 20.235 1.00 9.74 325 PHE A C 1
ATOM 4211 O O . PHE A 1 303 ? 43.057 80.106 19.342 1.00 9.07 325 PHE A O 1
ATOM 4228 N N . LEU A 1 304 ? 41.789 80.220 21.179 1.00 9.03 326 LEU A N 1
ATOM 4229 C CA . LEU A 1 304 ? 41.591 78.782 21.221 1.00 11.15 326 LEU A CA 1
ATOM 4230 C C . LEU A 1 304 ? 40.842 78.280 20.006 1.00 9.42 326 LEU A C 1
ATOM 4231 O O . LEU A 1 304 ? 40.977 77.109 19.653 1.00 10.11 326 LEU A O 1
ATOM 4247 N N . GLY A 1 305 ? 40.079 79.156 19.345 1.00 8.56 327 GLY A N 1
ATOM 4248 C CA . GLY A 1 305 ? 39.385 78.788 18.119 1.00 7.93 327 GLY A CA 1
ATOM 4249 C C . GLY A 1 305 ? 40.042 79.294 16.843 1.00 11.09 327 GLY A C 1
ATOM 4250 O O . GLY A 1 305 ? 39.462 79.166 15.742 1.00 9.65 327 GLY A O 1
ATOM 4254 N N . SER A 1 306 ? 41.236 79.862 16.985 1.00 10.31 328 SER A N 1
ATOM 4255 C CA . SER A 1 306 ? 41.949 80.440 15.837 1.00 9.43 328 SER A CA 1
ATOM 4256 C C . SER A 1 306 ? 42.417 79.354 14.884 1.00 10.67 328 SER A C 1
ATOM 4257 O O . SER A 1 306 ? 42.424 78.165 15.197 1.00 11.11 328 SER A O 1
ATOM 4265 N N . GLU A 1 307 ? 42.822 79.775 13.687 1.00 9.16 329 GLU A N 1
ATOM 4266 C CA . GLU A 1 307 ? 43.290 78.849 12.677 1.00 11.16 329 GLU A CA 1
ATOM 4267 C C . GLU A 1 307 ? 44.487 78.038 13.190 1.00 9.91 329 GLU A C 1
ATOM 4268 O O . GLU A 1 307 ? 44.493 76.805 13.076 1.00 10.48 329 GLU A O 1
ATOM 4280 N N . ASP A 1 308 ? 45.484 78.722 13.752 1.00 12.31 330 ASP A N 1
ATOM 4281 C CA . ASP A 1 308 ? 46.670 78.050 14.291 1.00 11.11 330 ASP A CA 1
ATOM 4282 C C . ASP A 1 308 ? 46.268 77.031 15.344 1.00 11.29 330 ASP A C 1
ATOM 4283 O O . ASP A 1 308 ? 46.784 75.920 15.380 1.00 12.26 330 ASP A O 1
ATOM 4292 N N . ALA A 1 309 ? 45.356 77.422 16.227 1.00 10.65 331 ALA A N 1
ATOM 4293 C CA . ALA A 1 309 ? 44.936 76.527 17.300 1.00 10.87 331 ALA A CA 1
ATOM 4294 C C . ALA A 1 309 ? 44.202 75.300 16.766 1.00 11.17 331 ALA A C 1
ATOM 4295 O O . ALA A 1 309 ? 44.415 74.193 17.232 1.00 9.67 331 ALA A O 1
ATOM 4302 N N . GLN A 1 310 ? 43.319 75.498 15.792 1.00 10.41 332 GLN A N 1
ATOM 4303 C CA . GLN A 1 310 ? 42.631 74.377 15.174 1.00 9.42 332 GLN A CA 1
ATOM 4304 C C . GLN A 1 310 ? 43.610 73.462 14.431 1.00 10.11 332 GLN A C 1
ATOM 4305 O O . GLN A 1 310 ? 43.480 72.254 14.482 1.00 10.38 332 GLN A O 1
ATOM 4319 N N . LEU A 1 311 ? 44.609 74.027 13.768 1.00 10.50 333 LEU A N 1
ATOM 4320 C CA . LEU A 1 311 ? 45.580 73.167 13.116 1.00 11.70 333 LEU A CA 1
ATOM 4321 C C . LEU A 1 311 ? 46.336 72.350 14.158 1.00 9.07 333 LEU A C 1
ATOM 4322 O O . LEU A 1 311 ? 46.549 71.155 13.968 1.00 11.68 333 LEU A O 1
ATOM 4338 N N . ALA A 1 312 ? 46.721 72.976 15.260 1.00 10.96 334 ALA A N 1
ATOM 4339 C CA . ALA A 1 312 ? 47.394 72.236 16.333 1.00 10.88 334 ALA A CA 1
ATOM 4340 C C . ALA A 1 312 ? 46.502 71.131 16.924 1.00 12.23 334 ALA A C 1
ATOM 4341 O O . ALA A 1 312 ? 46.990 70.070 17.290 1.00 12.88 334 ALA A O 1
ATOM 4348 N N . HIS A 1 313 ? 45.193 71.363 17.012 1.00 10.07 335 HIS A N 1
ATOM 4349 C CA . HIS A 1 313 ? 44.283 70.337 17.510 1.00 8.11 335 HIS A CA 1
ATOM 4350 C C . HIS A 1 313 ? 44.283 69.136 16.568 1.00 10.22 335 HIS A C 1
ATOM 4351 O O . HIS A 1 313 ? 44.154 67.976 16.982 1.00 12.83 335 HIS A O 1
ATOM 4364 N N . PHE A 1 314 ? 44.394 69.420 15.272 1.00 11.59 336 PHE A N 1
ATOM 4365 C CA . PHE A 1 314 ? 44.469 68.355 14.273 1.00 12.20 336 PHE A CA 1
ATOM 4366 C C . PHE A 1 314 ? 45.798 67.594 14.345 1.00 15.62 336 PHE A C 1
ATOM 4367 O O . PHE A 1 314 ? 45.834 66.367 14.319 1.00 14.13 336 PHE A O 1
ATOM 4384 N N . LYS A 1 315 ? 46.902 68.318 14.455 1.00 13.04 337 LYS A N 1
ATOM 4385 C CA . LYS A 1 315 ? 48.204 67.643 14.465 1.00 11.44 337 LYS A CA 1
ATOM 4386 C C . LYS A 1 315 ? 48.464 66.911 15.783 1.00 17.16 337 LYS A C 1
ATOM 4387 O O . LYS A 1 315 ? 49.081 65.844 15.784 1.00 16.78 337 LYS A O 1
ATOM 4406 N N . LEU A 1 316 ? 48.011 67.465 16.903 1.00 13.62 338 LEU A N 1
ATOM 4407 C CA . LEU A 1 316 ? 48.316 66.868 18.196 1.00 14.31 338 LEU A CA 1
ATOM 4408 C C . LEU A 1 316 ? 47.404 65.694 18.500 1.00 20.87 338 LEU A C 1
ATOM 4409 O O . LEU A 1 316 ? 47.857 64.708 19.070 1.00 20.94 338 LEU A O 1
ATOM 4425 N N . ARG A 1 317 ? 46.122 65.774 18.155 1.00 14.85 339 ARG A N 1
ATOM 4426 C CA . ARG A 1 317 ? 45.269 64.622 18.441 1.00 19.28 339 ARG A CA 1
ATOM 4427 C C . ARG A 1 317 ? 44.167 64.368 17.409 1.00 14.64 339 ARG A C 1
ATOM 4428 O O . ARG A 1 317 ? 43.162 63.704 17.696 1.00 16.14 339 ARG A O 1
ATOM 4449 N N . GLY A 1 318 ? 44.392 64.819 16.180 1.00 13.81 340 GLY A N 1
ATOM 4450 C CA . GLY A 1 318 ? 43.592 64.392 15.048 1.00 14.53 340 GLY A CA 1
ATOM 4451 C C . GLY A 1 318 ? 42.184 64.941 15.021 1.00 12.67 340 GLY A C 1
ATOM 4452 O O . GLY A 1 318 ? 41.309 64.393 14.345 1.00 13.90 340 GLY A O 1
ATOM 4456 N N . GLN A 1 319 ? 41.947 66.030 15.745 1.00 10.74 341 GLN A N 1
ATOM 4457 C CA . GLN A 1 319 ? 40.606 66.600 15.766 1.00 11.67 341 GLN A CA 1
ATOM 4458 C C . GLN A 1 319 ? 40.392 67.478 14.532 1.00 11.03 341 GLN A C 1
ATOM 4459 O O . GLN A 1 319 ? 41.211 68.346 14.204 1.00 11.17 341 GLN A O 1
ATOM 4473 N N . ALA A 1 320 ? 39.297 67.228 13.832 1.00 11.85 342 ALA A N 1
ATOM 4474 C CA . ALA A 1 320 ? 39.045 67.905 12.564 1.00 11.79 342 ALA A CA 1
ATOM 4475 C C . ALA A 1 320 ? 38.709 69.386 12.760 1.00 12.57 342 ALA A C 1
ATOM 4476 O O . ALA A 1 320 ? 37.865 69.745 13.583 1.00 13.24 342 ALA A O 1
ATOM 4483 N N . PRO A 1 321 ? 39.330 70.272 11.969 1.00 10.70 343 PRO A N 1
ATOM 4484 C CA . PRO A 1 321 ? 39.032 71.693 12.104 1.00 8.59 343 PRO A CA 1
ATOM 4485 C C . PRO A 1 321 ? 37.674 72.078 11.545 1.00 10.04 343 PRO A C 1
ATOM 4486 O O . PRO A 1 321 ? 37.120 71.408 10.661 1.00 13.15 343 PRO A O 1
ATOM 4497 N N . VAL A 1 322 ? 37.126 73.168 12.063 1.00 11.82 344 VAL A N 1
ATOM 4498 C CA . VAL A 1 322 ? 35.879 73.701 11.529 1.00 11.55 344 VAL A CA 1
ATOM 4499 C C . VAL A 1 322 ? 36.181 74.909 10.643 1.00 9.46 344 VAL A C 1
ATOM 4500 O O . VAL A 1 322 ? 35.418 75.204 9.726 1.00 12.48 344 VAL A O 1
ATOM 4513 N N . ASN A 1 323 ? 37.311 75.571 10.883 1.00 9.92 345 ASN A N 1
ATOM 4514 C CA . ASN A 1 323 ? 37.767 76.725 10.095 1.00 10.75 345 ASN A CA 1
ATOM 4515 C C . ASN A 1 323 ? 37.833 76.375 8.619 1.00 12.82 345 ASN A C 1
ATOM 4516 O O . ASN A 1 323 ? 38.547 75.442 8.246 1.00 15.00 345 ASN A O 1
ATOM 4527 N N . LYS A 1 324 ? 37.076 77.091 7.788 1.00 15.66 346 LYS A N 1
ATOM 4528 C CA . LYS A 1 324 ? 36.967 76.702 6.379 1.00 16.06 346 LYS A CA 1
ATOM 4529 C C . LYS A 1 324 ? 38.293 76.872 5.608 1.00 16.51 346 LYS A C 1
ATOM 4530 O O . LYS A 1 324 ? 38.512 76.183 4.609 1.00 18.50 346 LYS A O 1
ATOM 4549 N N . ASP A 1 325 ? 39.182 77.741 6.071 1.00 14.10 347 ASP A N 1
ATOM 4550 C CA . ASP A 1 325 ? 40.502 77.903 5.436 1.00 16.31 347 ASP A CA 1
ATOM 4551 C C . ASP A 1 325 ? 41.375 76.656 5.601 1.00 22.97 347 ASP A C 1
ATOM 4552 O O . ASP A 1 325 ? 42.281 76.423 4.796 1.00 22.93 347 ASP A O 1
ATOM 4561 N N . LEU A 1 326 ? 41.130 75.852 6.635 1.00 15.06 348 LEU A N 1
ATOM 4562 C CA . LEU A 1 326 ? 41.895 74.608 6.810 1.00 11.95 348 LEU A CA 1
ATOM 4563 C C . LEU A 1 326 ? 41.338 73.429 6.040 1.00 12.97 348 LEU A C 1
ATOM 4564 O O . LEU A 1 326 ? 41.944 72.367 6.009 1.00 15.18 348 LEU A O 1
ATOM 4580 N N . ALA A 1 327 ? 40.205 73.616 5.369 1.00 19.62 349 ALA A N 1
ATOM 4581 C CA . ALA A 1 327 ? 39.597 72.536 4.593 1.00 20.75 349 ALA A CA 1
ATOM 4582 C C . ALA A 1 327 ? 40.452 72.130 3.418 1.00 22.91 349 ALA A C 1
ATOM 4583 O O . ALA A 1 327 ? 40.372 71.001 2.956 1.00 26.42 349 ALA A O 1
ATOM 4590 N N . THR A 1 328 ? 41.278 73.058 2.943 1.00 20.17 350 THR A N 1
ATOM 4591 C CA . THR A 1 328 ? 42.179 72.813 1.817 1.00 24.71 350 THR A CA 1
ATOM 4592 C C . THR A 1 328 ? 43.592 72.424 2.240 1.00 26.49 350 THR A C 1
ATOM 4593 O O . THR A 1 328 ? 44.488 72.308 1.401 1.00 24.40 350 THR A O 1
ATOM 4604 N N . ASN A 1 329 ? 43.816 72.275 3.542 1.00 19.57 351 ASN A N 1
ATOM 4605 C CA . ASN A 1 329 ? 45.056 71.699 4.043 1.00 18.59 351 ASN A CA 1
ATOM 4606 C C . ASN A 1 329 ? 45.085 70.263 3.574 1.00 19.28 351 ASN A C 1
ATOM 4607 O O . ASN A 1 329 ? 44.099 69.542 3.691 1.00 18.38 351 ASN A O 1
ATOM 4618 N N . GLU A 1 330 ? 46.201 69.841 2.989 1.00 21.30 352 GLU A N 1
ATOM 4619 C CA . GLU A 1 330 ? 46.181 68.561 2.295 1.00 24.52 352 GLU A CA 1
ATOM 4620 C C . GLU A 1 330 ? 46.055 67.397 3.265 1.00 19.34 352 GLU A C 1
ATOM 4621 O O . GLU A 1 330 ? 45.373 66.407 2.964 1.00 24.69 352 GLU A O 1
ATOM 4633 N N . GLU A 1 331 ? 46.681 67.525 4.432 1.00 21.09 353 GLU A N 1
ATOM 4634 C CA . GLU A 1 331 ? 46.593 66.502 5.461 1.00 18.12 353 GLU A CA 1
ATOM 4635 C C . GLU A 1 331 ? 45.165 66.385 6.001 1.00 15.81 353 GLU A C 1
ATOM 4636 O O . GLU A 1 331 ? 44.689 65.287 6.264 1.00 16.70 353 GLU A O 1
ATOM 4648 N N . VAL A 1 332 ? 44.491 67.519 6.164 1.00 17.90 354 VAL A N 1
ATOM 4649 C CA . VAL A 1 332 ? 43.111 67.511 6.652 1.00 14.24 354 VAL A CA 1
ATOM 4650 C C . VAL A 1 332 ? 42.192 66.868 5.620 1.00 17.17 354 VAL A C 1
ATOM 4651 O O . VAL A 1 332 ? 41.372 66.004 5.927 1.00 17.62 354 VAL A O 1
ATOM 4664 N N . ALA A 1 333 ? 42.349 67.287 4.372 1.00 16.96 355 ALA A N 1
ATOM 4665 C CA . ALA A 1 333 ? 41.482 66.808 3.318 1.00 22.85 355 ALA A CA 1
ATOM 4666 C C . ALA A 1 333 ? 41.641 65.305 3.126 1.00 23.00 355 ALA A C 1
ATOM 4667 O O . ALA A 1 333 ? 40.674 64.626 2.765 1.00 24.44 355 ALA A O 1
ATOM 4674 N N . ALA A 1 334 ? 42.835 64.784 3.413 1.00 17.56 356 ALA A N 1
ATOM 4675 C CA . ALA A 1 334 ? 43.126 63.353 3.282 1.00 21.05 356 ALA A CA 1
ATOM 4676 C C . ALA A 1 334 ? 42.741 62.534 4.515 1.00 23.69 356 ALA A C 1
ATOM 4677 O O . ALA A 1 334 ? 42.797 61.317 4.486 1.00 22.02 356 ALA A O 1
ATOM 4684 N N . ASP A 1 335 ? 42.357 63.194 5.606 1.00 17.79 357 ASP A N 1
ATOM 4685 C CA . ASP A 1 335 ? 42.117 62.468 6.851 1.00 19.49 357 ASP A CA 1
ATOM 4686 C C . ASP A 1 335 ? 40.793 61.699 6.792 1.00 14.70 357 ASP A C 1
ATOM 4687 O O . ASP A 1 335 ? 39.768 62.274 6.445 1.00 14.54 357 ASP A O 1
ATOM 4696 N N . PRO A 1 336 ? 40.805 60.403 7.153 1.00 17.33 358 PRO A N 1
ATOM 4697 C CA . PRO A 1 336 ? 39.556 59.650 7.030 1.00 14.97 358 PRO A CA 1
ATOM 4698 C C . PRO A 1 336 ? 38.425 60.138 7.940 1.00 13.43 358 PRO A C 1
ATOM 4699 O O . PRO A 1 336 ? 37.273 60.078 7.539 1.00 15.17 358 PRO A O 1
ATOM 4710 N N . VAL A 1 337 ? 38.736 60.627 9.126 1.00 14.72 359 VAL A N 1
ATOM 4711 C CA . VAL A 1 337 ? 37.675 61.116 10.006 1.00 12.51 359 VAL A CA 1
ATOM 4712 C C . VAL A 1 337 ? 37.176 62.475 9.531 1.00 14.11 359 VAL A C 1
ATOM 4713 O O . VAL A 1 337 ? 35.977 62.695 9.454 1.00 14.08 359 VAL A O 1
ATOM 4726 N N . ALA A 1 338 ? 38.075 63.394 9.169 1.00 11.36 360 ALA A N 1
ATOM 4727 C CA . ALA A 1 338 ? 37.621 64.682 8.640 1.00 11.07 360 ALA A CA 1
ATOM 4728 C C . ALA A 1 338 ? 36.726 64.479 7.415 1.00 11.68 360 ALA A C 1
ATOM 4729 O O . ALA A 1 338 ? 35.703 65.143 7.253 1.00 14.34 360 ALA A O 1
ATOM 4736 N N . ALA A 1 339 ? 37.097 63.530 6.561 1.00 14.81 361 ALA A N 1
ATOM 4737 C CA . ALA A 1 339 ? 36.309 63.241 5.365 1.00 17.69 361 ALA A CA 1
ATOM 4738 C C . ALA A 1 339 ? 34.931 62.663 5.699 1.00 11.89 361 ALA A C 1
ATOM 4739 O O . ALA A 1 339 ? 33.939 63.050 5.103 1.00 16.11 361 ALA A O 1
ATOM 4746 N N . ALA A 1 340 ? 34.885 61.725 6.637 1.00 13.73 362 ALA A N 1
ATOM 4747 C CA . ALA A 1 340 ? 33.608 61.142 7.047 1.00 12.36 362 ALA A CA 1
ATOM 4748 C C . ALA A 1 340 ? 32.687 62.202 7.663 1.00 13.88 362 ALA A C 1
ATOM 4749 O O . ALA A 1 340 ? 31.476 62.225 7.411 1.00 13.20 362 ALA A O 1
ATOM 4756 N N . MET A 1 341 ? 33.254 63.064 8.497 1.00 14.40 363 MET A N 1
ATOM 4757 C CA . MET A 1 341 ? 32.469 64.115 9.135 1.00 13.07 363 MET A CA 1
ATOM 4758 C C . MET A 1 341 ? 31.899 65.059 8.096 1.00 12.47 363 MET A C 1
ATOM 4759 O O . MET A 1 341 ? 30.751 65.508 8.187 1.00 11.33 363 MET A O 1
ATOM 4773 N N . ALA A 1 342 ? 32.688 65.367 7.073 1.00 13.78 364 ALA A N 1
ATOM 4774 C CA . ALA A 1 342 ? 32.185 66.204 6.014 1.00 12.24 364 ALA A CA 1
ATOM 4775 C C . ALA A 1 342 ? 31.068 65.519 5.222 1.00 9.76 364 ALA A C 1
ATOM 4776 O O . ALA A 1 342 ? 30.121 66.173 4.798 1.00 13.59 364 ALA A O 1
ATOM 4783 N N . LYS A 1 343 ? 31.192 64.211 5.004 1.00 12.51 365 LYS A N 1
ATOM 4784 C CA . LYS A 1 343 ? 30.141 63.463 4.317 1.00 12.98 365 LYS A CA 1
ATOM 4785 C C . LYS A 1 343 ? 28.864 63.367 5.163 1.00 15.76 365 LYS A C 1
ATOM 4786 O O . LYS A 1 343 ? 27.757 63.453 4.646 1.00 15.71 365 LYS A O 1
ATOM 4805 N N . VAL A 1 344 ? 29.018 63.188 6.468 1.00 13.95 366 VAL A N 1
ATOM 4806 C CA . VAL A 1 344 ? 27.861 63.197 7.352 1.00 12.00 366 VAL A CA 1
ATOM 4807 C C . VAL A 1 344 ? 27.186 64.568 7.269 1.00 14.36 366 VAL A C 1
ATOM 4808 O O . VAL A 1 344 ? 25.961 64.666 7.178 1.00 14.30 366 VAL A O 1
ATOM 4821 N N . SER A 1 345 ? 27.983 65.638 7.244 1.00 14.41 367 SER A N 1
ATOM 4822 C CA A SER A 1 345 ? 27.426 66.969 7.165 0.42 16.09 367 SER A CA 1
ATOM 4823 C CA B SER A 1 345 ? 27.444 66.999 7.127 0.58 16.05 367 SER A CA 1
ATOM 4824 C C . SER A 1 345 ? 26.600 67.184 5.881 1.00 19.42 367 SER A C 1
ATOM 4825 O O . SER A 1 345 ? 25.514 67.751 5.937 1.00 18.96 367 SER A O 1
ATOM 4840 N N . SER A 1 346 ? 27.100 66.720 4.740 1.00 17.68 368 SER A N 1
ATOM 4841 C CA . SER A 1 346 ? 26.404 66.974 3.476 1.00 18.94 368 SER A CA 1
ATOM 4842 C C . SER A 1 346 ? 25.290 65.976 3.176 1.00 19.44 368 SER A C 1
ATOM 4843 O O . SER A 1 346 ? 24.294 66.344 2.544 1.00 21.41 368 SER A O 1
ATOM 4851 N N . ASP A 1 347 ? 25.431 64.740 3.643 1.00 15.68 369 ASP A N 1
ATOM 4852 C CA . ASP A 1 347 ? 24.574 63.631 3.198 1.00 17.23 369 ASP A CA 1
ATOM 4853 C C . ASP A 1 347 ? 23.731 62.972 4.290 1.00 17.25 369 ASP A C 1
ATOM 4854 O O . ASP A 1 347 ? 22.724 62.339 3.968 1.00 16.94 369 ASP A O 1
ATOM 4863 N N . CYS A 1 348 ? 24.151 63.069 5.555 1.00 13.93 370 CYS A N 1
ATOM 4864 C CA . CYS A 1 348 ? 23.605 62.211 6.626 1.00 15.42 370 CYS A CA 1
ATOM 4865 C C . CYS A 1 348 ? 23.315 62.927 7.918 1.00 12.41 370 CYS A C 1
ATOM 4866 O O . CYS A 1 348 ? 23.591 62.351 8.970 1.00 12.73 370 CYS A O 1
ATOM 4874 N N . SER A 1 349 ? 22.860 64.171 7.869 1.00 10.83 371 SER A N 1
ATOM 4875 C CA . SER A 1 349 ? 22.674 64.907 9.124 1.00 11.09 371 SER A CA 1
ATOM 4876 C C . SER A 1 349 ? 21.511 65.872 9.085 1.00 14.13 371 SER A C 1
ATOM 4877 O O . SER A 1 349 ? 21.021 66.267 8.013 1.00 13.46 371 SER A O 1
ATOM 4885 N N . VAL A 1 350 ? 21.078 66.231 10.291 1.00 12.14 372 VAL A N 1
ATOM 4886 C CA . VAL A 1 350 ? 20.171 67.332 10.504 1.00 12.67 372 VAL A CA 1
ATOM 4887 C C . VAL A 1 350 ? 20.851 68.297 11.461 1.00 11.91 372 VAL A C 1
ATOM 4888 O O . VAL A 1 350 ? 21.637 67.890 12.318 1.00 10.43 372 VAL A O 1
ATOM 4901 N N . ALA A 1 351 ? 20.569 69.578 11.301 1.00 13.82 373 ALA A N 1
ATOM 4902 C CA . ALA A 1 351 ? 21.215 70.572 12.144 1.00 12.51 373 ALA A CA 1
ATOM 4903 C C . ALA A 1 351 ? 20.751 70.395 13.580 1.00 10.83 373 ALA A C 1
ATOM 4904 O O . ALA A 1 351 ? 19.568 70.265 13.856 1.00 12.01 373 ALA A O 1
ATOM 4911 N N . GLN A 1 352 ? 21.703 70.404 14.504 1.00 9.71 374 GLN A N 1
ATOM 4912 C CA . GLN A 1 352 ? 21.402 70.318 15.929 1.00 8.53 374 GLN A CA 1
ATOM 4913 C C . GLN A 1 352 ? 20.508 71.486 16.370 1.00 10.32 374 GLN A C 1
ATOM 4914 O O . GLN A 1 352 ? 20.896 72.630 16.232 1.00 11.53 374 GLN A O 1
ATOM 4928 N N . PRO A 1 353 ? 19.304 71.198 16.894 1.00 9.21 375 PRO A N 1
ATOM 4929 C CA . PRO A 1 353 ? 18.528 72.329 17.423 1.00 9.85 375 PRO A CA 1
ATOM 4930 C C . PRO A 1 353 ? 19.242 73.052 18.557 1.00 10.99 375 PRO A C 1
ATOM 4931 O O . PRO A 1 353 ? 19.949 72.443 19.367 1.00 11.15 375 PRO A O 1
ATOM 4942 N N . ILE A 1 354 ? 19.075 74.373 18.612 1.00 14.66 376 ILE A N 1
ATOM 4943 C CA . ILE A 1 354 ? 19.534 75.076 19.787 1.00 12.16 376 ILE A CA 1
ATOM 4944 C C . ILE A 1 354 ? 18.348 75.445 20.673 1.00 12.60 376 ILE A C 1
ATOM 4945 O O . ILE A 1 354 ? 18.570 75.778 21.813 1.00 13.90 376 ILE A O 1
ATOM 4961 N N . ILE A 1 355 ? 17.112 75.299 20.190 1.00 10.88 377 ILE A N 1
ATOM 4962 C CA . ILE A 1 355 ? 15.981 75.289 21.114 1.00 10.83 377 ILE A CA 1
ATOM 4963 C C . ILE A 1 355 ? 16.249 74.155 22.118 1.00 14.01 377 ILE A C 1
ATOM 4964 O O . ILE A 1 355 ? 16.543 73.042 21.718 1.00 12.75 377 ILE A O 1
ATOM 4980 N N . ASP A 1 356 ? 16.143 74.446 23.405 1.00 12.63 378 ASP A N 1
ATOM 4981 C CA . ASP A 1 356 ? 16.526 73.489 24.450 1.00 11.76 378 ASP A CA 1
ATOM 4982 C C . ASP A 1 356 ? 15.805 72.151 24.281 1.00 12.91 378 ASP A C 1
ATOM 4983 O O . ASP A 1 356 ? 14.577 72.120 24.121 1.00 12.60 378 ASP A O 1
ATOM 4992 N N . MET A 1 357 ? 16.591 71.076 24.306 1.00 12.68 379 MET A N 1
ATOM 4993 C CA . MET A 1 357 ? 16.093 69.718 24.076 1.00 11.64 379 MET A CA 1
ATOM 4994 C C . MET A 1 357 ? 16.115 68.877 25.362 1.00 12.39 379 MET A C 1
ATOM 4995 O O . MET A 1 357 ? 16.022 67.664 25.308 1.00 10.74 379 MET A O 1
ATOM 5009 N N . SER A 1 358 ? 16.204 69.537 26.516 1.00 14.61 380 SER A N 1
ATOM 5010 C CA . SER A 1 358 ? 16.319 68.840 27.801 1.00 15.50 380 SER A CA 1
ATOM 5011 C C . SER A 1 358 ? 15.368 67.653 27.976 1.00 12.84 380 SER A C 1
ATOM 5012 O O . SER A 1 358 ? 15.806 66.580 28.388 1.00 14.52 380 SER A O 1
ATOM 5020 N N . GLY A 1 359 ? 14.092 67.843 27.664 1.00 12.38 381 GLY A N 1
ATOM 5021 C CA . GLY A 1 359 ? 13.074 66.810 27.821 1.00 15.12 381 GLY A CA 1
ATOM 5022 C C . GLY A 1 359 ? 13.338 65.590 26.961 1.00 12.27 381 GLY A C 1
ATOM 5023 O O . GLY A 1 359 ? 13.080 64.432 27.360 1.00 12.94 381 GLY A O 1
ATOM 5027 N N . TYR A 1 360 ? 13.858 65.843 25.772 1.00 10.51 382 TYR A N 1
ATOM 5028 C CA . TYR A 1 360 ? 14.269 64.755 24.893 1.00 9.90 382 TYR A CA 1
ATOM 5029 C C . TYR A 1 360 ? 15.516 64.031 25.422 1.00 12.93 382 TYR A C 1
ATOM 5030 O O . TYR A 1 360 ? 15.549 62.801 25.463 1.00 11.97 382 TYR A O 1
ATOM 5048 N N . TRP A 1 361 ? 16.571 64.756 25.803 1.00 11.14 383 TRP A N 1
ATOM 5049 C CA . TRP A 1 361 ? 17.753 64.063 26.278 1.00 12.64 383 TRP A CA 1
ATOM 5050 C C . TRP A 1 361 ? 17.388 63.157 27.458 1.00 11.87 383 TRP A C 1
ATOM 5051 O O . TRP A 1 361 ? 17.887 62.043 27.583 1.00 14.32 383 TRP A O 1
ATOM 5072 N N . ASP A 1 362 ? 16.509 63.651 28.317 1.00 13.26 384 ASP A N 1
ATOM 5073 C CA . ASP A 1 362 ? 16.101 62.902 29.507 1.00 14.81 384 ASP A CA 1
ATOM 5074 C C . ASP A 1 362 ? 15.261 61.679 29.161 1.00 13.58 384 ASP A C 1
ATOM 5075 O O . ASP A 1 362 ? 15.517 60.600 29.682 1.00 16.28 384 ASP A O 1
ATOM 5084 N N . ALA A 1 363 ? 14.278 61.834 28.281 1.00 12.76 385 ALA A N 1
ATOM 5085 C CA . ALA A 1 363 ? 13.372 60.727 27.976 1.00 12.02 385 ALA A CA 1
ATOM 5086 C C . ALA A 1 363 ? 14.048 59.675 27.107 1.00 10.88 385 ALA A C 1
ATOM 5087 O O . ALA A 1 363 ? 13.676 58.500 27.144 1.00 10.47 385 ALA A O 1
ATOM 5094 N N . ALA A 1 364 ? 15.038 60.085 26.320 1.00 10.26 386 ALA A N 1
ATOM 5095 C CA . ALA A 1 364 ? 15.660 59.175 25.373 1.00 10.25 386 ALA A CA 1
ATOM 5096 C C . ALA A 1 364 ? 16.329 57.986 26.046 1.00 9.55 386 ALA A C 1
ATOM 5097 O O . ALA A 1 364 ? 16.349 56.891 25.509 1.00 9.72 386 ALA A O 1
ATOM 5104 N N . THR A 1 365 ? 16.939 58.221 27.201 1.00 10.11 387 THR A N 1
ATOM 5105 C CA . THR A 1 365 ? 17.748 57.197 27.819 1.00 10.24 387 THR A CA 1
ATOM 5106 C C . THR A 1 365 ? 16.913 56.011 28.333 1.00 11.37 387 THR A C 1
ATOM 5107 O O . THR A 1 365 ? 17.185 54.863 27.956 1.00 9.87 387 THR A O 1
ATOM 5118 N N . PRO A 1 366 ? 15.873 56.270 29.133 1.00 9.45 388 PRO A N 1
ATOM 5119 C CA . PRO A 1 366 ? 15.050 55.125 29.545 1.00 11.11 388 PRO A CA 1
ATOM 5120 C C . PRO A 1 366 ? 14.324 54.469 28.384 1.00 10.96 388 PRO A C 1
ATOM 5121 O O . PRO A 1 366 ? 14.117 53.261 28.425 1.00 10.93 388 PRO A O 1
ATOM 5132 N N . PHE A 1 367 ? 13.984 55.240 27.353 1.00 10.14 389 PHE A N 1
ATOM 5133 C CA . PHE A 1 367 ? 13.352 54.676 26.169 1.00 7.86 389 PHE A CA 1
ATOM 5134 C C . PHE A 1 367 ? 14.296 53.698 25.492 1.00 9.94 389 PHE A C 1
ATOM 5135 O O . PHE A 1 367 ? 13.941 52.550 25.221 1.00 9.44 389 PHE A O 1
ATOM 5152 N N . GLY A 1 368 ? 15.516 54.132 25.213 1.00 8.99 390 GLY A N 1
ATOM 5153 C CA . GLY A 1 368 ? 16.487 53.252 24.597 1.00 8.06 390 GLY A CA 1
ATOM 5154 C C . GLY A 1 368 ? 16.795 52.008 25.428 1.00 11.22 390 GLY A C 1
ATOM 5155 O O . GLY A 1 368 ? 16.976 50.904 24.901 1.00 9.34 390 GLY A O 1
ATOM 5159 N N . ASP A 1 369 ? 16.861 52.191 26.736 1.00 10.26 391 ASP A N 1
ATOM 5160 C CA . ASP A 1 369 ? 17.188 51.086 27.609 1.00 12.73 391 ASP A CA 1
ATOM 5161 C C . ASP A 1 369 ? 16.076 50.043 27.603 1.00 13.60 391 ASP A C 1
ATOM 5162 O O . ASP A 1 369 ? 16.320 48.864 27.860 1.00 12.88 391 ASP A O 1
ATOM 5171 N N . ALA A 1 370 ? 14.854 50.463 27.311 1.00 9.69 392 ALA A N 1
ATOM 5172 C CA . ALA A 1 370 ? 13.722 49.558 27.404 1.00 9.20 392 ALA A CA 1
ATOM 5173 C C . ALA A 1 370 ? 13.646 48.573 26.243 1.00 13.01 392 ALA A C 1
ATOM 5174 O O . ALA A 1 370 ? 12.794 47.693 26.244 1.00 10.85 392 ALA A O 1
ATOM 5181 N N . PHE A 1 371 ? 14.497 48.718 25.232 1.00 10.18 393 PHE A N 1
ATOM 5182 C CA . PHE A 1 371 ? 14.531 47.746 24.150 1.00 9.91 393 PHE A CA 1
ATOM 5183 C C . PHE A 1 371 ? 15.205 46.445 24.593 1.00 10.47 393 PHE A C 1
ATOM 5184 O O . PHE A 1 371 ? 15.004 45.406 23.967 1.00 12.10 393 PHE A O 1
ATOM 5201 N N . GLN A 1 372 ? 16.005 46.512 25.650 1.00 11.43 394 GLN A N 1
ATOM 5202 C CA . GLN A 1 372 ? 16.829 45.363 26.045 1.00 12.46 394 GLN A CA 1
ATOM 5203 C C . GLN A 1 372 ? 15.982 44.168 26.435 1.00 12.66 394 GLN A C 1
ATOM 5204 O O . GLN A 1 372 ? 14.949 44.317 27.097 1.00 14.35 394 GLN A O 1
ATOM 5218 N N . ASN A 1 373 ? 16.436 42.987 26.012 1.00 14.85 395 ASN A N 1
ATOM 5219 C CA . ASN A 1 373 ? 15.845 41.731 26.450 1.00 16.96 395 ASN A CA 1
ATOM 5220 C C . ASN A 1 373 ? 15.776 41.684 27.968 1.00 15.63 395 ASN A C 1
ATOM 5221 O O . ASN A 1 373 ? 16.780 41.902 28.649 1.00 16.51 395 ASN A O 1
ATOM 5232 N N . GLY A 1 374 ? 14.576 41.457 28.495 1.00 18.56 396 GLY A N 1
ATOM 5233 C CA . GLY A 1 374 ? 14.378 41.351 29.928 1.00 21.75 396 GLY A CA 1
ATOM 5234 C C . GLY A 1 374 ? 14.160 42.652 30.671 1.00 19.89 396 GLY A C 1
ATOM 5235 O O . GLY A 1 374 ? 13.929 42.645 31.872 1.00 22.00 396 GLY A O 1
ATOM 5239 N N . ALA A 1 375 ? 14.243 43.779 29.967 1.00 14.26 397 ALA A N 1
ATOM 5240 C CA . ALA A 1 375 ? 13.990 45.069 30.583 1.00 14.70 397 ALA A CA 1
ATOM 5241 C C . ALA A 1 375 ? 12.592 45.186 31.153 1.00 16.75 397 ALA A C 1
ATOM 5242 O O . ALA A 1 375 ? 11.631 44.624 30.632 1.00 18.44 397 ALA A O 1
ATOM 5249 N N . GLU A 1 376 ? 12.502 45.943 32.243 1.00 19.12 398 GLU A N 1
ATOM 5250 C CA . GLU A 1 376 ? 11.234 46.371 32.787 1.00 21.25 398 GLU A CA 1
ATOM 5251 C C . GLU A 1 376 ? 10.473 47.188 31.734 1.00 16.97 398 GLU A C 1
ATOM 5252 O O . GLU A 1 376 ? 10.985 48.184 31.224 1.00 21.72 398 GLU A O 1
ATOM 5264 N N . GLY A 1 377 ? 9.269 46.752 31.394 1.00 17.56 399 GLY A N 1
ATOM 5265 C CA . GLY A 1 377 ? 8.485 47.410 30.359 1.00 19.64 399 GLY A CA 1
ATOM 5266 C C . GLY A 1 377 ? 9.121 47.309 28.981 1.00 16.35 399 GLY A C 1
ATOM 5267 O O . GLY A 1 377 ? 9.033 48.251 28.176 1.00 13.97 399 GLY A O 1
ATOM 5271 N N . GLN A 1 378 ? 9.743 46.168 28.701 1.00 14.69 400 GLN A N 1
ATOM 5272 C CA . GLN A 1 378 ? 10.462 45.983 27.445 1.00 12.98 400 GLN A CA 1
ATOM 5273 C C . GLN A 1 378 ? 9.604 46.356 26.242 1.00 13.33 400 GLN A C 1
ATOM 5274 O O . GLN A 1 378 ? 8.428 45.971 26.141 1.00 13.12 400 GLN A O 1
ATOM 5288 N N . ILE A 1 379 ? 10.196 47.121 25.334 1.00 11.31 401 ILE A N 1
ATOM 5289 C CA . ILE A 1 379 ? 9.560 47.441 24.075 1.00 10.26 401 ILE A CA 1
ATOM 5290 C C . ILE A 1 379 ? 9.637 46.226 23.173 1.00 10.71 401 ILE A C 1
ATOM 5291 O O . ILE A 1 379 ? 10.720 45.658 22.952 1.00 12.53 401 ILE A O 1
ATOM 5307 N N . THR A 1 380 ? 8.481 45.824 22.663 1.00 11.53 402 THR A N 1
ATOM 5308 C CA . THR A 1 380 ? 8.335 44.645 21.836 1.00 11.08 402 THR A CA 1
ATOM 5309 C C . THR A 1 380 ? 7.513 44.973 20.604 1.00 11.87 402 THR A C 1
ATOM 5310 O O . THR A 1 380 ? 6.977 46.074 20.489 1.00 12.74 402 THR A O 1
ATOM 5321 N N . LYS A 1 381 ? 7.359 44.007 19.702 1.00 11.52 403 LYS A N 1
ATOM 5322 C CA . LYS A 1 381 ? 6.479 44.200 18.568 1.00 13.66 403 LYS A CA 1
ATOM 5323 C C . LYS A 1 381 ? 5.048 44.404 19.025 1.00 14.88 403 LYS A C 1
ATOM 5324 O O . LYS A 1 381 ? 4.326 45.214 18.464 1.00 16.33 403 LYS A O 1
ATOM 5343 N N . ASP A 1 382 ? 4.645 43.681 20.056 1.00 14.04 404 ASP A N 1
ATOM 5344 C CA . ASP A 1 382 ? 3.261 43.777 20.520 1.00 15.38 404 ASP A CA 1
ATOM 5345 C C . ASP A 1 382 ? 2.919 45.138 21.119 1.00 17.91 404 ASP A C 1
ATOM 5346 O O . ASP A 1 382 ? 1.770 45.576 21.014 1.00 20.26 404 ASP A O 1
ATOM 5355 N N . ASN A 1 383 ? 3.887 45.823 21.731 1.00 10.21 405 ASN A N 1
ATOM 5356 C CA . ASN A 1 383 ? 3.585 47.136 22.314 1.00 9.88 405 ASN A CA 1
ATOM 5357 C C . ASN A 1 383 ? 4.302 48.334 21.677 1.00 10.69 405 ASN A C 1
ATOM 5358 O O . ASN A 1 383 ? 4.257 49.438 22.220 1.00 10.30 405 ASN A O 1
ATOM 5369 N N . ALA A 1 384 ? 4.924 48.109 20.524 1.00 12.21 406 ALA A N 1
ATOM 5370 C CA . ALA A 1 384 ? 5.725 49.144 19.865 1.00 12.28 406 ALA A CA 1
ATOM 5371 C C . ALA A 1 384 ? 4.942 50.441 19.677 1.00 9.83 406 ALA A C 1
ATOM 5372 O O . ALA A 1 384 ? 5.457 51.526 19.945 1.00 9.77 406 ALA A O 1
ATOM 5379 N N . ALA A 1 385 ? 3.697 50.337 19.206 1.00 9.79 407 ALA A N 1
ATOM 5380 C CA . ALA A 1 385 ? 2.912 51.542 18.941 1.00 9.05 407 ALA A CA 1
ATOM 5381 C C . ALA A 1 385 ? 2.597 52.280 20.254 1.00 9.49 407 ALA A C 1
ATOM 5382 O O . ALA A 1 385 ? 2.715 53.500 20.343 1.00 9.44 407 ALA A O 1
ATOM 5389 N N . GLN A 1 386 ? 2.229 51.537 21.282 1.00 9.03 408 GLN A N 1
ATOM 5390 C CA . GLN A 1 386 ? 1.978 52.138 22.582 1.00 9.43 408 GLN A CA 1
ATOM 5391 C C . GLN A 1 386 ? 3.212 52.871 23.100 1.00 9.31 408 GLN A C 1
ATOM 5392 O O . GLN A 1 386 ? 3.121 54.008 23.574 1.00 10.19 408 GLN A O 1
ATOM 5406 N N . LYS A 1 387 ? 4.353 52.201 23.023 1.00 10.25 409 LYS A N 1
ATOM 5407 C CA . LYS A 1 387 ? 5.587 52.745 23.586 1.00 10.43 409 LYS A CA 1
ATOM 5408 C C . LYS A 1 387 ? 6.049 53.955 22.789 1.00 9.74 409 LYS A C 1
ATOM 5409 O O . LYS A 1 387 ? 6.614 54.903 23.352 1.00 9.41 409 LYS A O 1
ATOM 5428 N N . THR A 1 388 ? 5.784 53.933 21.491 1.00 9.21 410 THR A N 1
ATOM 5429 C CA . THR A 1 388 ? 6.135 55.046 20.610 1.00 7.55 410 THR A CA 1
ATOM 5430 C C . THR A 1 388 ? 5.296 56.274 20.974 1.00 8.48 410 THR A C 1
ATOM 5431 O O . THR A 1 388 ? 5.828 57.383 21.093 1.00 9.29 410 THR A O 1
ATOM 5442 N N . GLU A 1 389 ? 3.985 56.089 21.145 1.00 8.96 411 GLU A N 1
ATOM 5443 C CA . GLU A 1 389 ? 3.147 57.214 21.520 1.00 9.48 411 GLU A CA 1
ATOM 5444 C C . GLU A 1 389 ? 3.510 57.697 22.916 1.00 9.22 411 GLU A C 1
ATOM 5445 O O . GLU A 1 389 ? 3.531 58.909 23.139 1.00 10.70 411 GLU A O 1
ATOM 5457 N N . ASP A 1 390 ? 3.803 56.783 23.840 1.00 8.95 412 ASP A N 1
ATOM 5458 C CA . ASP A 1 390 ? 4.191 57.164 25.199 1.00 9.14 412 ASP A CA 1
ATOM 5459 C C . ASP A 1 390 ? 5.383 58.121 25.113 1.00 8.82 412 ASP A C 1
ATOM 5460 O O . ASP A 1 390 ? 5.436 59.140 25.809 1.00 11.27 412 ASP A O 1
ATOM 5469 N N . PHE A 1 391 ? 6.323 57.792 24.235 1.00 8.45 413 PHE A N 1
ATOM 5470 C CA . PHE A 1 391 ? 7.560 58.562 24.115 1.00 9.56 413 PHE A CA 1
ATOM 5471 C C . PHE A 1 391 ? 7.241 59.929 23.523 1.00 8.60 413 PHE A C 1
ATOM 5472 O O . PHE A 1 391 ? 7.629 60.962 24.073 1.00 10.85 413 PHE A O 1
ATOM 5489 N N . ASN A 1 392 ? 6.489 59.951 22.429 1.00 8.47 414 ASN A N 1
ATOM 5490 C CA . ASN A 1 392 ? 6.070 61.211 21.827 1.00 9.56 414 ASN A CA 1
ATOM 5491 C C . ASN A 1 392 ? 5.329 62.095 22.843 1.00 11.31 414 ASN A C 1
ATOM 5492 O O . ASN A 1 392 ? 5.559 63.307 22.913 1.00 10.09 414 ASN A O 1
ATOM 5503 N N . THR A 1 393 ? 4.438 61.481 23.620 1.00 8.44 415 THR A N 1
ATOM 5504 C CA . THR A 1 393 ? 3.700 62.216 24.629 1.00 7.95 415 THR A CA 1
ATOM 5505 C C . THR A 1 393 ? 4.597 62.817 25.714 1.00 10.43 415 THR A C 1
ATOM 5506 O O . THR A 1 393 ? 4.440 63.979 26.076 1.00 12.66 415 THR A O 1
ATOM 5517 N N . GLN A 1 394 ? 5.557 62.040 26.195 1.00 10.64 416 GLN A N 1
ATOM 5518 C CA . GLN A 1 394 ? 6.506 62.520 27.203 1.00 12.06 416 GLN A CA 1
ATOM 5519 C C . GLN A 1 394 ? 7.317 63.697 26.658 1.00 12.97 416 GLN A C 1
ATOM 5520 O O . GLN A 1 394 ? 7.515 64.701 27.363 1.00 13.33 416 GLN A O 1
ATOM 5534 N N . LEU A 1 395 ? 7.781 63.590 25.419 1.00 11.72 417 LEU A N 1
ATOM 5535 C CA . LEU A 1 395 ? 8.541 64.676 24.799 1.00 9.03 417 LEU A CA 1
ATOM 5536 C C . LEU A 1 395 ? 7.738 65.966 24.765 1.00 11.93 417 LEU A C 1
ATOM 5537 O O . LEU A 1 395 ? 8.222 67.051 25.139 1.00 11.81 417 LEU A O 1
ATOM 5553 N N . ASN A 1 396 ? 6.506 65.883 24.311 1.00 11.00 418 ASN A N 1
ATOM 5554 C CA . ASN A 1 396 ? 5.715 67.096 24.189 1.00 11.55 418 ASN A CA 1
ATOM 5555 C C . ASN A 1 396 ? 5.234 67.608 25.547 1.00 14.76 418 ASN A C 1
ATOM 5556 O O . ASN A 1 396 ? 5.115 68.816 25.739 1.00 14.82 418 ASN A O 1
ATOM 5567 N N . ASP A 1 397 ? 5.013 66.710 26.493 1.00 14.01 419 ASP A N 1
ATOM 5568 C CA . ASP A 1 397 ? 4.662 67.137 27.842 1.00 14.21 419 ASP A CA 1
ATOM 5569 C C . ASP A 1 397 ? 5.773 67.974 28.451 1.00 17.57 419 ASP A C 1
ATOM 5570 O O . ASP A 1 397 ? 5.497 68.877 29.243 1.00 20.07 419 ASP A O 1
ATOM 5579 N N . SER A 1 398 ? 7.018 67.692 28.073 1.00 15.54 420 SER A N 1
ATOM 5580 C CA . SER A 1 398 ? 8.175 68.365 28.672 1.00 16.95 420 SER A CA 1
ATOM 5581 C C . SER A 1 398 ? 8.251 69.807 28.224 1.00 22.21 420 SER A C 1
ATOM 5582 O O . SER A 1 398 ? 9.031 70.580 28.777 1.00 25.67 420 SER A O 1
ATOM 5590 N N . LEU A 1 399 ? 7.447 70.174 27.232 1.00 17.25 421 LEU A N 1
ATOM 5591 C CA . LEU A 1 399 ? 7.419 71.538 26.722 1.00 23.48 421 LEU A CA 1
ATOM 5592 C C . LEU A 1 399 ? 6.345 72.392 27.382 1.00 24.63 421 LEU A C 1
ATOM 5593 O O . LEU A 1 399 ? 6.293 73.595 27.152 1.00 34.43 421 LEU A O 1
ATOM 5609 N N . LYS A 1 400 ? 5.481 71.782 28.189 1.00 27.02 422 LYS A N 1
ATOM 5610 C CA . LYS A 1 400 ? 4.341 72.504 28.753 1.00 39.34 422 LYS A CA 1
ATOM 5611 C C . LYS A 1 400 ? 4.738 73.354 29.961 1.00 39.52 422 LYS A C 1
ATOM 5612 O O . LYS A 1 400 ? 5.828 73.191 30.516 1.00 40.18 422 LYS A O 1
#

Solvent-accessible surface area: 15962 Å² total; per-residue (Å²): 113,123,59,46,0,33,0,1,0,8,56,45,0,21,55,117,95,49,26,5,0,0,76,63,12,0,103,40,2,25,183,67,36,115,142,35,75,9,81,26,126,60,62,82,14,46,11,72,61,0,60,85,65,0,37,185,69,24,164,81,20,6,24,0,0,0,0,9,1,23,8,0,21,21,0,29,152,32,114,0,8,15,128,12,45,64,129,11,11,97,52,0,120,62,6,8,56,157,58,14,14,53,11,0,40,52,132,69,46,12,17,0,0,1,3,6,20,14,1,0,0,0,0,11,5,106,154,50,5,56,140,99,12,9,134,24,2,48,49,0,14,102,108,10,51,0,0,2,2,0,16,24,4,36,7,0,5,1,0,0,12,14,27,44,6,51,11,0,28,118,6,111,68,110,103,52,8,9,51,0,35,30,128,66,0,21,30,0,0,42,23,0,18,74,4,43,82,45,124,45,17,42,30,1,58,57,124,2,74,73,0,28,60,3,2,154,114,40,49,1,10,0,0,0,5,0,6,72,14,17,57,97,0,63,132,17,7,26,129,124,16,18,4,29,18,8,11,1,31,0,59,20,88,68,128,100,6,52,0,67,0,2,22,1,0,20,0,0,0,0,1,57,60,8,186,36,66,100,1,0,35,89,0,0,24,46,0,0,26,73,112,0,1,58,24,5,20,118,71,12,16,7,6,22,18,4,120,83,8,60,116,41,151,91,10,65,81,19,69,0,13,52,6,8,62,115,0,44,91,82,3,27,50,69,14,8,39,28,44,2,55,12,0,60,108,12,0,48,84,17,0,44,16,2,73,143,68,30,173,41,56,2,46,104,150,39,1,55,110,56,0,61,67,8,19,72,90,0,42,61,50,57,204

Secondary structure (DSSP, 8-state):
-PEEEEEEE-HHHH-GGGT-HHHHHHHHHHHH-TT--EEEEEEE--GGGHHHHHHT-GGGS-SEEEEEGGGHHHHHHTT-S--B-HHHHHHHHHHS-HHHHHTTEETTEE--EEEEEE--EEEEETTT--TTGGGBHHHHHHHS-EEE-TT-HHHHHHHHHTTT-EESTTTT-GGG-EE--HHHHHHHHHHHHHHHTSTTEEEPPTTSHHHHHHHHHTS--EEEE-GGGHHHHHHHH-GGGEEEE-PPEEEETTEEEE--EEEEEEEEEE-TT-S-HHHHHHHHHHHTSHHHHHHHHHHH-PPP--GGGGG-HHHHT-HHHHHHHHHHHHSEEEPP-S--HHHHHHHHHHHHTTSTT-TT---TTTHHHHHHHHHHHHHHTT-